Protein AF-K1QK14-F1 (afdb_monomer)

Secondary structure (DSSP, 8-state):
----------SSSTTTT-PEEEEEEEGGG--GGG-SEEEEEEE-SSSPPPHHHHHHHTSEEEEEEEEEEEEEEEEEEEE-TTS-EEEEEEEEEEETT---EEEEPPTT--PPP-EEEHHHHHHH--SEEEESS-EEEEEEEE-TTS-EEEEEEEE-TT-EEEEEEEEEEEEEEEEEEEE-SSS--EEEEEEEEEEEEEEEEE-TT--EEEEETT-EEEEEEEP-TT---TTEEB-HHHHHHHSPSPEEEEEEESPPPSS-----SEEEEEEEEEEEEEEEEESSSSS--EEEEETTSSEEEEEES-SHHHHT-HHHHHHHHHHHHHHHHHHTS-EE-SS-----B-----SS-----HHHHHHHHHHHHHTTS-S----GGGTS-------------SSS-EEEEEEEE-PPPP---

pLDDT: mean 78.86, std 21.53, range [27.84, 97.56]

Radius of gyration: 29.45 Å; Cα contacts (8 Å, |Δi|>4): 808; chains: 1; bounding box: 65×57×100 Å

InterPro domains:
  IPR025946 CABIT domain [PF12736] (53-298)
  IPR052281 GRB2-associated and regulator of MAPK [PTHR14454] (16-297)

Organism: Magallana gigas (NCBI:txid29159)

Foldseek 3Di:
DDDDDDDPPPDPPLCPPFAWDPDWDFLLPCDQVNPFAKWAKDFPPPDDFQPLCVVQNHAIWGFHGKDKFKWFWWFAWDDDLFDWIWGFKFIKIATLLAPFKKAFQDPNSDDQDWDFFVLVCQVVVFQKKAFLAKDWFWFWDQDPVRDTDIDIDIDHHGWMKGWDAKKKWKKWFFDFDQDDDDDDTDTDTDIDIDIWMWTWIATPVRTITTHTRPDTGTMAHDDDPPDDDSRYMYRSNCCQPPHDPQTKIATSDHDDEPDQIDHPRIMGGHDMDIFMWTWIWGQRDPAIDIDIDTSPGSMIIIHTPDCVSSPPRPSSVVRVVCCVPPVVVVVNHIYGDSHGDRDMDDDDDDDDDDPDPPPVVVVVVVSVVVSPDPDPDDPCPVPPDPPPPPPPPDPPVPDGDMDTDDMGTDDDDDPDD

Solvent-accessible surface area (backbone atoms only — not comparable to full-atom values): 24318 Å² total; per-residue (Å²): 136,86,80,81,79,80,75,82,86,75,74,69,77,85,55,76,76,73,53,63,42,90,71,61,42,45,51,66,72,61,50,71,91,64,45,61,40,61,32,32,42,40,73,67,78,82,52,86,68,39,71,72,50,48,79,58,29,83,40,54,29,40,38,50,48,73,45,77,45,52,29,33,40,26,29,22,39,50,69,44,97,71,56,51,47,35,41,36,37,52,40,32,36,39,29,37,71,28,76,38,34,28,31,64,48,48,96,83,69,52,80,63,58,60,36,52,32,43,46,57,42,64,73,70,58,51,62,31,35,33,27,72,38,64,48,72,29,38,26,80,40,76,42,96,87,70,49,76,43,80,40,84,37,82,43,57,49,76,40,57,33,41,46,77,51,46,33,38,36,33,33,37,35,49,40,79,43,78,57,64,92,64,100,65,68,48,84,42,79,46,75,47,78,48,78,46,52,25,40,36,27,28,42,88,85,68,46,60,34,37,34,47,32,86,44,70,50,42,33,28,34,53,64,50,88,97,58,92,57,86,32,36,33,36,42,44,46,50,50,69,72,77,47,76,68,65,42,47,32,30,62,74,41,61,76,73,57,86,63,93,70,66,71,70,50,28,32,40,37,53,46,80,47,76,52,46,28,35,36,30,20,32,34,81,46,100,64,60,46,83,46,74,42,56,30,85,48,69,36,32,37,33,31,55,73,62,67,68,86,45,69,81,36,65,43,37,57,47,23,52,53,47,45,76,75,36,47,68,67,60,60,28,42,46,40,71,47,47,57,88,52,63,67,69,51,85,54,88,70,82,89,84,76,74,96,68,78,71,61,60,56,57,53,49,57,51,55,63,55,62,77,72,52,97,67,80,85,71,88,55,90,82,68,87,75,78,74,75,73,67,85,64,77,69,91,58,84,83,80,54,70,72,45,81,78,47,78,44,77,62,78,75,77,87,74,90,126

Sequence (417 aa):
MAENSENPNYGSDELSEISWKPEAQTLSDIGDDSLPCVCKLSSDGSRALPVGLSIYCQQPLYLYKRRQRKQVLGRTIYHDANGPYYEVGQTLILPDNFEGWFEIVPSEFGKAPVFRTIEEVSKILPRKIFTRTPMTGIRIIEGEDGQQTFKDRKIPAGSILVVHSTLSAKWTTCAEREKGVGVRKKKMEEVTTIEIPYLKCTDIEQTEVLLPFSTKGRFSSVYEKDINNDRSIYRMKDLITDFDMPTIVRLVYGKAPVVPCIFTGVIALRETVSEDFIVASTIMNKRNVLIEFPVSLPVIAHFPNSEEPFSDLTTFQDAKKLCDKYALSFSSLIKLSPEMDTHHMKVHYNPQKSKTKESGLKTLDLITNISLTDDEPADRFIESDSDSIQSTDQAKPTRGIFKLLELTEIKRKSTDC

Mean predicted aligned error: 12.83 Å

Structure (mmCIF, N/CA/C/O backbone):
data_AF-K1QK14-F1
#
_entry.id   AF-K1QK14-F1
#
loop_
_atom_site.group_PDB
_atom_site.id
_atom_site.type_symbol
_atom_site.label_atom_id
_atom_site.label_alt_id
_atom_site.label_comp_id
_atom_site.label_asym_id
_atom_site.label_entity_id
_atom_site.label_seq_id
_atom_site.pdbx_PDB_ins_code
_atom_site.Cartn_x
_atom_site.Cartn_y
_atom_site.Cartn_z
_atom_site.occupancy
_atom_site.B_iso_or_equiv
_atom_site.auth_seq_id
_atom_site.auth_comp_id
_atom_site.auth_asym_id
_atom_site.auth_atom_id
_atom_site.pdbx_PDB_model_num
ATOM 1 N N . MET A 1 1 ? 23.427 41.168 -27.986 1.00 35.78 1 MET A N 1
ATOM 2 C CA . MET A 1 1 ? 24.605 40.341 -27.664 1.00 35.78 1 MET A CA 1
ATOM 3 C C . MET A 1 1 ? 24.069 39.100 -26.990 1.00 35.78 1 MET A C 1
ATOM 5 O O . MET A 1 1 ? 23.497 39.218 -25.918 1.00 35.78 1 MET A O 1
ATOM 9 N N . ALA A 1 2 ? 24.084 37.982 -27.710 1.00 30.98 2 ALA A N 1
ATOM 10 C CA . ALA A 1 2 ? 23.640 36.694 -27.204 1.00 30.98 2 ALA A CA 1
ATOM 11 C C . ALA A 1 2 ? 24.791 36.098 -26.387 1.00 30.98 2 ALA A C 1
ATOM 13 O O . ALA A 1 2 ? 25.873 35.889 -26.933 1.00 30.98 2 ALA A O 1
ATOM 14 N N . GLU A 1 3 ? 24.578 35.895 -25.091 1.00 28.00 3 GLU A N 1
ATOM 15 C CA . GLU A 1 3 ? 25.476 35.091 -24.270 1.00 28.00 3 GLU A CA 1
ATOM 16 C C . GLU A 1 3 ? 25.163 33.620 -24.535 1.00 28.00 3 GLU A C 1
ATOM 18 O O . GLU A 1 3 ? 24.050 33.144 -24.312 1.00 28.00 3 GLU A O 1
ATOM 23 N N . ASN A 1 4 ? 26.159 32.930 -25.087 1.00 31.02 4 ASN A N 1
ATOM 24 C CA . ASN A 1 4 ? 26.176 31.490 -25.271 1.00 31.02 4 ASN A CA 1
ATOM 25 C C . ASN A 1 4 ? 26.062 30.810 -23.903 1.00 31.02 4 ASN A C 1
ATOM 27 O O . ASN A 1 4 ? 27.004 30.836 -23.115 1.00 31.02 4 ASN A O 1
ATOM 31 N N . SER A 1 5 ? 24.925 30.168 -23.641 1.00 30.34 5 SER A N 1
ATOM 32 C CA . SER A 1 5 ? 24.812 29.177 -22.578 1.00 30.34 5 SER A CA 1
ATOM 33 C C . SER A 1 5 ? 25.561 27.919 -23.018 1.00 30.34 5 SER A C 1
ATOM 35 O O . SER A 1 5 ? 25.091 27.176 -23.884 1.00 30.34 5 SER A O 1
ATOM 37 N N . GLU A 1 6 ? 26.746 27.705 -22.458 1.00 29.48 6 GLU A N 1
ATOM 38 C CA . GLU A 1 6 ? 27.500 26.467 -22.611 1.00 29.48 6 GLU A CA 1
ATOM 39 C C . GLU A 1 6 ? 26.675 25.293 -22.065 1.00 29.48 6 GLU A C 1
ATOM 41 O O . GLU A 1 6 ? 26.362 25.218 -20.877 1.00 29.48 6 GLU A O 1
ATOM 46 N N . ASN A 1 7 ? 26.310 24.364 -22.951 1.00 29.86 7 ASN A N 1
ATOM 47 C CA . ASN A 1 7 ? 25.832 23.047 -22.551 1.00 29.86 7 ASN A CA 1
ATOM 48 C C . ASN A 1 7 ? 26.974 22.331 -21.817 1.00 29.86 7 ASN A C 1
ATOM 50 O O . ASN A 1 7 ? 28.056 22.194 -22.395 1.00 29.86 7 ASN A O 1
ATOM 54 N N . PRO A 1 8 ? 26.773 21.830 -20.588 1.00 33.62 8 PRO A N 1
ATOM 55 C CA . PRO A 1 8 ? 27.804 21.049 -19.939 1.00 33.62 8 PRO A CA 1
ATOM 56 C C . PRO A 1 8 ? 27.897 19.695 -20.650 1.00 33.62 8 PRO A C 1
ATOM 58 O O . PRO A 1 8 ? 26.984 18.870 -20.593 1.00 33.62 8 PRO A O 1
ATOM 61 N N . ASN A 1 9 ? 29.011 19.500 -21.353 1.00 36.12 9 ASN A N 1
ATOM 62 C CA . ASN A 1 9 ? 29.410 18.253 -21.991 1.00 36.12 9 ASN A CA 1
ATOM 63 C C . ASN A 1 9 ? 29.679 17.209 -20.890 1.00 36.12 9 ASN A C 1
ATOM 65 O O . ASN A 1 9 ? 30.782 17.116 -20.357 1.00 36.12 9 ASN A O 1
ATOM 69 N N . TYR A 1 10 ? 28.638 16.490 -20.464 1.00 39.03 10 TYR A N 1
ATOM 70 C CA . TYR A 1 10 ? 28.738 15.429 -19.464 1.00 39.03 10 TYR A CA 1
ATOM 71 C C . TYR A 1 10 ? 28.905 14.067 -20.155 1.00 39.03 10 TYR A C 1
ATOM 73 O O . TYR A 1 10 ? 27.968 13.566 -20.769 1.00 39.03 10 TYR A O 1
ATOM 81 N N . GLY A 1 11 ? 30.083 13.453 -19.999 1.00 40.19 11 GLY A N 1
ATOM 82 C CA . GLY A 1 11 ? 30.275 11.996 -20.082 1.00 40.19 11 GLY A CA 1
ATOM 83 C C . GLY A 1 11 ? 30.194 11.335 -21.463 1.00 40.19 11 GLY A C 1
ATOM 84 O O . GLY A 1 11 ? 29.949 10.134 -21.531 1.00 40.19 11 GLY A O 1
ATOM 85 N N . SER A 1 12 ? 30.373 12.075 -22.556 1.00 41.69 12 SER A N 1
ATOM 86 C CA . SER A 1 12 ? 30.342 11.517 -23.917 1.00 41.69 12 SER A CA 1
ATOM 87 C C . SER A 1 12 ? 31.637 10.798 -24.328 1.00 41.69 12 SER A C 1
ATOM 89 O O . SER A 1 12 ? 31.566 9.876 -25.138 1.00 41.69 12 SER A O 1
ATOM 91 N N . ASP A 1 13 ? 32.790 11.151 -23.747 1.00 39.56 13 ASP A N 1
ATOM 92 C CA . ASP A 1 13 ? 34.088 10.605 -24.180 1.00 39.56 13 ASP A CA 1
ATOM 93 C C . ASP A 1 13 ? 34.451 9.244 -23.548 1.00 39.56 13 ASP A C 1
ATOM 95 O O . ASP A 1 13 ? 35.013 8.401 -24.245 1.00 39.56 13 ASP A O 1
ATOM 99 N N . GLU A 1 14 ? 34.066 8.950 -22.296 1.00 48.12 14 GLU A N 1
ATOM 100 C CA . GLU A 1 14 ? 34.388 7.662 -21.629 1.00 48.12 14 GLU A CA 1
ATOM 101 C C . GLU A 1 14 ? 33.560 6.462 -22.138 1.00 48.12 14 GLU A C 1
ATOM 103 O O . GLU A 1 14 ? 33.901 5.313 -21.877 1.00 48.12 14 GLU A O 1
ATOM 108 N N . LEU A 1 15 ? 32.473 6.697 -22.881 1.00 52.16 15 LEU A N 1
ATOM 109 C CA . LEU A 1 15 ? 31.561 5.642 -23.359 1.00 52.16 15 LEU A CA 1
ATOM 110 C C . LEU A 1 15 ? 31.729 5.292 -24.840 1.00 52.16 15 LEU A C 1
ATOM 112 O O . LEU A 1 15 ? 31.032 4.407 -25.344 1.00 52.16 15 LEU A O 1
ATOM 116 N N . SER A 1 16 ? 32.644 5.961 -25.541 1.00 52.84 16 SER A N 1
ATOM 117 C CA . SER A 1 16 ? 32.950 5.672 -26.946 1.00 52.84 16 SER A CA 1
ATOM 118 C C . SER A 1 16 ? 33.527 4.258 -27.163 1.00 52.84 16 SER A C 1
ATOM 120 O O . SER A 1 16 ? 33.561 3.778 -28.295 1.00 52.84 16 SER A O 1
ATOM 122 N N . GLU A 1 17 ? 33.877 3.549 -26.082 1.00 64.31 17 GLU A N 1
ATOM 123 C CA . GLU A 1 17 ? 34.437 2.192 -26.096 1.00 64.31 17 GLU A CA 1
ATOM 124 C C . GLU A 1 17 ? 33.424 1.061 -25.826 1.00 64.31 17 GLU A C 1
ATOM 126 O O . GLU A 1 17 ? 33.773 -0.114 -25.964 1.00 64.31 17 GLU A O 1
ATOM 131 N N . ILE A 1 18 ? 32.159 1.351 -25.479 1.00 80.44 18 ILE A N 1
ATOM 132 C CA . ILE A 1 18 ? 31.191 0.270 -25.222 1.00 80.44 18 ILE A CA 1
ATOM 133 C C . ILE A 1 18 ? 30.702 -0.326 -26.540 1.00 80.44 18 ILE A C 1
ATOM 135 O O . ILE A 1 18 ? 29.878 0.248 -27.256 1.00 80.44 18 ILE A O 1
ATOM 139 N N . SER A 1 19 ? 31.194 -1.526 -26.832 1.00 86.94 19 SER A N 1
ATOM 140 C CA . SER A 1 19 ? 30.785 -2.313 -27.987 1.00 86.94 19 SER A CA 1
ATOM 141 C C . SER A 1 19 ? 29.465 -3.040 -27.707 1.00 86.94 19 SER A C 1
ATOM 143 O O . SER A 1 19 ? 29.367 -3.822 -26.760 1.00 86.94 19 SER A O 1
ATOM 145 N N . TRP A 1 20 ? 28.450 -2.787 -28.535 1.00 89.12 20 TRP A N 1
ATOM 146 C CA . TRP A 1 20 ? 27.122 -3.400 -28.438 1.00 89.12 20 TRP A CA 1
ATOM 147 C C . TRP A 1 20 ? 27.003 -4.586 -29.397 1.00 89.12 20 TRP A C 1
ATOM 149 O O . TRP A 1 20 ? 27.525 -4.547 -30.515 1.00 89.12 20 TRP A O 1
ATOM 159 N N . LYS A 1 21 ? 26.307 -5.638 -28.967 1.00 89.88 21 LYS A N 1
ATOM 160 C CA . LYS A 1 21 ? 25.973 -6.783 -29.815 1.00 89.88 21 LYS A CA 1
ATOM 161 C C . LYS A 1 21 ? 25.059 -6.330 -30.960 1.00 89.88 21 LYS A C 1
ATOM 163 O O . LYS A 1 21 ? 24.175 -5.506 -30.733 1.00 89.88 21 LYS A O 1
ATOM 168 N N . PRO A 1 22 ? 25.227 -6.883 -32.175 1.00 82.94 22 PRO A N 1
ATOM 169 C CA . PRO A 1 22 ? 24.310 -6.622 -33.284 1.00 82.94 22 PRO A CA 1
ATOM 170 C C . PRO A 1 22 ? 22.951 -7.306 -33.077 1.00 82.94 22 PRO A C 1
ATOM 172 O O . PRO A 1 22 ? 21.947 -6.872 -33.637 1.00 82.94 22 PRO A O 1
ATOM 175 N N . GLU A 1 23 ? 22.924 -8.383 -32.289 1.00 86.31 23 GLU A N 1
ATOM 176 C CA . GLU A 1 23 ? 21.707 -9.091 -31.912 1.00 86.31 23 GLU A CA 1
ATOM 177 C C . GLU A 1 23 ? 20.955 -8.290 -30.854 1.00 86.31 23 GLU A C 1
ATOM 179 O O . GLU A 1 23 ? 21.437 -8.077 -29.739 1.00 86.31 23 GLU A O 1
ATOM 184 N N . ALA A 1 24 ? 19.762 -7.854 -31.231 1.00 87.94 24 ALA A N 1
ATOM 185 C CA . ALA A 1 24 ? 18.887 -7.059 -30.399 1.00 87.94 24 ALA A CA 1
ATOM 186 C C . ALA A 1 24 ? 17.564 -7.813 -30.219 1.00 87.94 24 ALA A C 1
ATOM 188 O O . ALA A 1 24 ? 17.120 -8.524 -31.123 1.00 87.94 24 ALA A O 1
ATOM 189 N N . GLN A 1 25 ? 16.961 -7.705 -29.040 1.00 92.50 25 GLN A N 1
ATOM 190 C CA . GLN A 1 25 ? 15.786 -8.498 -28.664 1.00 92.50 25 GLN A CA 1
ATOM 191 C C . GLN A 1 25 ? 14.687 -7.597 -28.115 1.00 92.50 25 GLN A C 1
ATOM 193 O O . GLN A 1 25 ? 14.965 -6.515 -27.593 1.00 92.50 25 GLN A O 1
ATOM 198 N N . THR A 1 26 ? 13.431 -8.023 -28.224 1.00 93.31 26 THR A N 1
ATOM 199 C CA . THR A 1 26 ? 12.330 -7.309 -27.567 1.00 93.31 26 THR A CA 1
ATOM 200 C C . THR A 1 26 ? 12.364 -7.568 -26.061 1.00 93.31 26 THR A C 1
ATOM 202 O O . THR A 1 26 ? 12.912 -8.574 -25.611 1.00 93.31 26 THR A O 1
ATOM 205 N N . LEU A 1 27 ? 11.750 -6.697 -25.252 1.00 93.38 27 LEU A N 1
ATOM 206 C CA . LEU A 1 27 ? 11.661 -6.944 -23.804 1.00 93.38 27 LEU A CA 1
ATOM 207 C C . LEU A 1 27 ? 10.870 -8.213 -23.466 1.00 93.38 27 LEU A C 1
ATOM 209 O O . LEU A 1 27 ? 11.157 -8.850 -22.454 1.00 93.38 27 LEU A O 1
ATOM 213 N N . SER A 1 28 ? 9.894 -8.592 -24.295 1.00 92.94 28 SER A N 1
ATOM 214 C CA . SER A 1 28 ? 9.129 -9.826 -24.107 1.00 92.94 28 SER A CA 1
ATOM 215 C C . SER A 1 28 ? 9.979 -11.088 -24.236 1.00 92.94 28 SER A C 1
ATOM 217 O O . SER A 1 28 ? 9.688 -12.058 -23.530 1.00 92.94 28 SER A O 1
ATOM 219 N N . ASP A 1 29 ? 11.026 -11.052 -25.068 1.00 94.25 29 ASP A N 1
ATOM 220 C CA . ASP A 1 29 ? 11.921 -12.187 -25.333 1.00 94.25 29 ASP A CA 1
ATOM 221 C C . ASP A 1 29 ? 12.978 -12.382 -24.233 1.00 94.25 29 ASP A C 1
ATOM 223 O O . ASP A 1 29 ? 13.602 -13.440 -24.153 1.00 94.25 29 ASP A O 1
ATOM 227 N N . ILE A 1 30 ? 13.166 -11.389 -23.355 1.00 93.88 30 ILE A N 1
ATOM 228 C CA . ILE A 1 30 ? 14.092 -11.487 -22.225 1.00 93.88 30 ILE A CA 1
ATOM 229 C C . ILE A 1 30 ? 13.482 -12.417 -21.168 1.00 93.88 30 ILE A C 1
ATOM 231 O O . ILE A 1 30 ? 12.512 -12.076 -20.476 1.00 93.88 30 ILE A O 1
ATOM 235 N N . GLY A 1 31 ? 14.060 -13.613 -21.061 1.00 91.31 31 GLY A N 1
ATOM 236 C CA . GLY A 1 31 ? 13.715 -14.602 -20.044 1.00 91.31 31 GLY A CA 1
ATOM 237 C C . GLY A 1 31 ? 14.289 -14.264 -18.667 1.00 91.31 31 GLY A C 1
ATOM 238 O O . GLY A 1 31 ? 15.269 -13.528 -18.549 1.00 91.31 31 GLY A O 1
ATOM 239 N N . ASP A 1 32 ? 13.711 -14.854 -17.619 1.00 91.38 32 ASP A N 1
ATOM 240 C CA . ASP A 1 32 ? 14.155 -14.652 -16.231 1.00 91.38 32 ASP A CA 1
ATOM 241 C C . ASP A 1 32 ? 15.615 -15.074 -16.00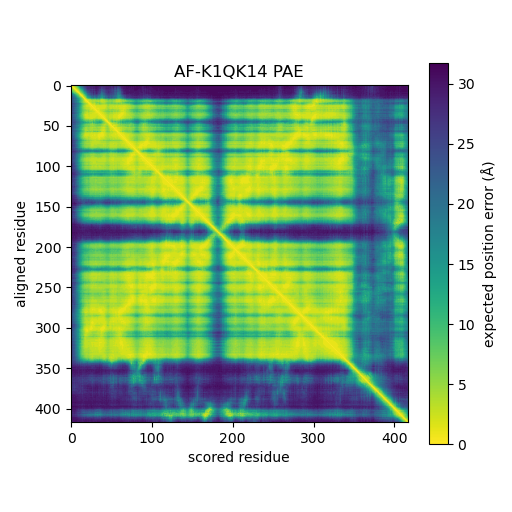9 1.00 91.38 32 ASP A C 1
ATOM 243 O O . ASP A 1 32 ? 16.332 -14.409 -15.268 1.00 91.38 32 ASP A O 1
ATOM 247 N N . ASP A 1 33 ? 16.078 -16.117 -16.706 1.00 92.56 33 ASP A N 1
ATOM 248 C CA . ASP A 1 33 ? 17.460 -16.619 -16.627 1.00 92.56 33 ASP A CA 1
ATOM 249 C C . ASP A 1 33 ? 18.488 -15.665 -17.260 1.00 92.56 33 ASP A C 1
ATOM 251 O O . ASP A 1 33 ? 19.691 -15.809 -17.049 1.00 92.56 33 ASP A O 1
ATOM 255 N N . SER A 1 34 ? 18.023 -14.695 -18.056 1.00 92.38 34 SER A N 1
ATOM 256 C CA . SER A 1 34 ? 18.863 -13.652 -18.660 1.00 92.38 34 SER A CA 1
ATOM 257 C C . SER A 1 34 ? 18.976 -12.406 -17.778 1.00 92.38 34 SER A C 1
ATOM 259 O O . SER A 1 34 ? 19.684 -11.471 -18.139 1.00 92.38 34 SER A O 1
ATOM 261 N N . LEU A 1 35 ? 18.281 -12.378 -16.636 1.00 95.25 35 LEU A N 1
ATOM 262 C CA . LEU A 1 35 ? 18.310 -11.290 -15.667 1.00 95.25 35 LEU A CA 1
ATOM 263 C C . LEU A 1 35 ? 19.111 -11.700 -14.412 1.00 95.25 35 LEU A C 1
ATOM 265 O O . LEU A 1 35 ? 19.019 -12.844 -13.966 1.00 95.25 35 LEU A O 1
ATOM 269 N N . PRO A 1 36 ? 19.842 -10.772 -13.772 1.00 96.12 36 PRO A N 1
ATOM 270 C CA . PRO A 1 36 ? 19.997 -9.373 -14.153 1.00 96.12 36 PRO A CA 1
ATOM 271 C C . PRO A 1 36 ? 21.046 -9.165 -15.261 1.00 96.12 36 PRO A C 1
ATOM 273 O O . PRO A 1 36 ? 22.015 -9.914 -15.344 1.00 96.12 36 PRO A O 1
ATOM 276 N N . CYS A 1 37 ? 20.888 -8.117 -16.072 1.00 95.25 37 CYS A N 1
ATOM 277 C CA . CYS A 1 37 ? 21.804 -7.799 -17.176 1.00 95.25 37 CYS A CA 1
ATOM 278 C C . CYS A 1 37 ? 21.821 -6.303 -17.518 1.00 95.25 37 CYS A C 1
ATOM 280 O O . CYS A 1 37 ? 20.873 -5.570 -17.219 1.00 95.25 37 CYS A O 1
ATOM 282 N N . VAL A 1 38 ? 22.861 -5.844 -18.215 1.00 95.62 38 VAL A N 1
ATOM 283 C CA . VAL A 1 38 ? 22.914 -4.482 -18.773 1.00 95.62 38 VAL A CA 1
ATOM 284 C C . VAL A 1 38 ? 22.369 -4.435 -20.200 1.00 95.62 38 VAL A C 1
ATOM 286 O O . VAL A 1 38 ? 22.722 -5.260 -21.037 1.00 95.62 38 VAL A O 1
ATOM 289 N N . CYS A 1 39 ? 21.552 -3.429 -20.514 1.00 94.75 39 CYS A N 1
ATOM 290 C CA . CYS A 1 39 ? 21.134 -3.155 -21.890 1.00 94.75 39 CYS A CA 1
ATOM 291 C C . CYS A 1 39 ? 20.977 -1.655 -22.160 1.00 94.75 39 CYS A C 1
ATOM 293 O O . CYS A 1 39 ? 20.821 -0.857 -21.237 1.00 94.75 39 CYS A O 1
ATOM 295 N N . LYS A 1 40 ? 20.936 -1.277 -23.435 1.00 93.19 40 LYS A N 1
ATOM 296 C CA . LYS A 1 40 ? 20.443 0.021 -23.902 1.00 93.19 40 LYS A CA 1
ATOM 297 C C . LYS A 1 40 ? 19.157 -0.197 -24.686 1.00 93.19 40 LYS A C 1
ATOM 299 O O . LYS A 1 40 ? 19.100 -1.080 -25.537 1.00 93.19 40 LYS A O 1
ATOM 304 N N . LEU A 1 41 ? 18.137 0.610 -24.418 1.00 92.12 41 LEU A N 1
ATOM 305 C CA . LEU A 1 41 ? 16.857 0.501 -25.114 1.00 92.12 41 LEU A CA 1
ATOM 306 C C . LEU A 1 41 ? 16.802 1.463 -26.299 1.00 92.12 41 LEU A C 1
ATOM 308 O O . LEU A 1 41 ? 17.331 2.568 -26.270 1.00 92.12 41 LEU A O 1
ATOM 312 N N . SER A 1 42 ? 16.124 1.062 -27.359 1.00 88.75 42 SER A N 1
ATOM 313 C CA . SER A 1 42 ? 15.836 1.928 -28.502 1.00 88.75 42 SER A CA 1
ATOM 314 C C . SER A 1 42 ? 14.404 1.703 -28.959 1.00 88.75 42 SER A C 1
ATOM 316 O O . SER A 1 42 ? 13.862 0.619 -28.756 1.00 88.75 42 SER A O 1
ATOM 318 N N . SER A 1 43 ? 13.775 2.721 -29.542 1.00 84.31 43 SER A N 1
ATOM 319 C CA . SER A 1 43 ? 12.475 2.528 -30.191 1.00 84.31 43 SER A CA 1
ATOM 320 C C . SER A 1 43 ? 12.648 1.602 -31.395 1.00 84.31 43 SER A C 1
ATOM 322 O O . SER A 1 43 ? 13.608 1.748 -32.151 1.00 84.31 43 SER A O 1
ATOM 324 N N . ASP A 1 44 ? 11.706 0.684 -31.584 1.00 79.62 44 ASP A N 1
ATOM 325 C CA . ASP A 1 44 ? 11.614 -0.157 -32.783 1.00 79.62 44 ASP A CA 1
ATOM 326 C C . ASP A 1 44 ? 11.124 0.614 -34.035 1.00 79.62 44 ASP A C 1
ATOM 328 O O . ASP A 1 44 ? 11.046 0.049 -35.123 1.00 79.62 44 ASP A O 1
ATOM 332 N N . GLY A 1 45 ? 10.776 1.901 -33.889 1.00 74.44 45 GLY A N 1
ATOM 333 C CA . GLY A 1 45 ? 10.226 2.755 -34.943 1.00 74.44 45 GLY A CA 1
ATOM 334 C C . GLY A 1 45 ? 8.732 2.553 -35.231 1.00 74.44 45 GLY A C 1
ATOM 335 O O . GLY A 1 45 ? 8.186 3.277 -36.063 1.00 74.44 45 GLY A O 1
ATOM 336 N N . SER A 1 46 ? 8.052 1.620 -34.553 1.00 73.44 46 SER A N 1
ATOM 337 C CA . SER A 1 46 ? 6.636 1.294 -34.780 1.00 73.44 46 SER A CA 1
ATOM 338 C C . SER A 1 46 ? 5.685 2.258 -34.064 1.00 73.44 46 SER A C 1
ATOM 340 O O . SER A 1 46 ? 4.645 2.638 -34.609 1.00 73.44 46 SER A O 1
ATOM 342 N N . ARG A 1 47 ? 6.052 2.709 -32.858 1.00 74.38 47 ARG A N 1
ATOM 343 C CA .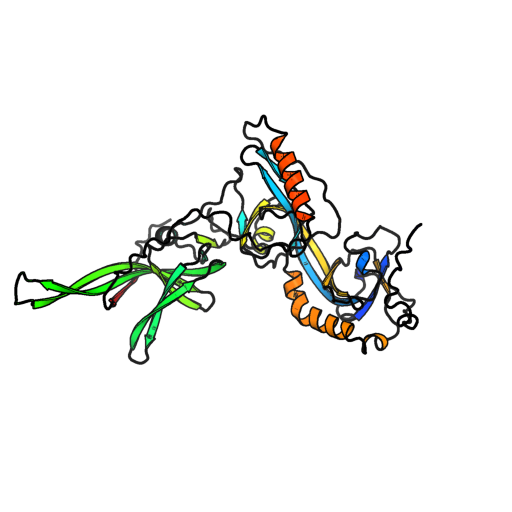 ARG A 1 47 ? 5.284 3.672 -32.057 1.00 74.38 47 ARG A CA 1
ATOM 344 C C . ARG A 1 47 ? 6.216 4.583 -31.264 1.00 74.38 47 ARG A C 1
ATOM 346 O O . ARG A 1 47 ? 7.269 4.167 -30.784 1.00 74.38 47 ARG A O 1
ATOM 353 N N . ALA A 1 48 ? 5.801 5.837 -31.089 1.00 76.94 48 ALA A N 1
ATOM 354 C CA . ALA A 1 48 ? 6.493 6.762 -30.201 1.00 76.94 48 ALA A CA 1
ATOM 355 C C . ALA A 1 48 ? 6.450 6.244 -28.756 1.00 76.94 48 ALA A C 1
ATOM 357 O O . ALA A 1 48 ? 5.390 5.860 -28.254 1.00 76.94 48 ALA A O 1
ATOM 358 N N . LEU A 1 49 ? 7.605 6.251 -28.091 1.00 82.69 49 LEU A N 1
ATOM 359 C CA . LEU A 1 49 ? 7.702 5.840 -26.696 1.00 82.69 49 LEU A CA 1
ATOM 360 C C . LEU A 1 49 ? 6.982 6.839 -25.786 1.00 82.69 49 LEU A C 1
ATOM 362 O O . LEU A 1 49 ? 7.046 8.046 -26.045 1.00 82.69 49 LEU A O 1
ATOM 366 N N . PRO A 1 50 ? 6.346 6.369 -24.698 1.00 84.50 50 PRO A N 1
ATOM 367 C CA . PRO A 1 50 ? 5.787 7.262 -23.698 1.00 84.50 50 PRO A CA 1
ATOM 368 C C . PRO A 1 50 ? 6.861 8.229 -23.193 1.00 84.50 50 PRO A C 1
ATOM 370 O O . PRO A 1 50 ? 7.979 7.814 -22.878 1.00 84.50 50 PRO A O 1
ATOM 373 N N . VAL A 1 51 ? 6.525 9.520 -23.111 1.00 81.62 51 VAL A N 1
ATOM 374 C CA . VAL A 1 51 ? 7.478 10.588 -22.753 1.00 81.62 51 VAL A CA 1
ATOM 375 C C . VAL A 1 51 ? 8.151 10.311 -21.405 1.00 81.62 51 VAL A C 1
ATOM 377 O O . VAL A 1 51 ? 9.344 10.557 -21.254 1.00 81.62 51 VAL A O 1
ATOM 380 N N . GLY A 1 52 ? 7.419 9.724 -20.450 1.00 80.06 52 GLY A N 1
ATOM 381 C CA . GLY A 1 52 ? 7.964 9.354 -19.142 1.00 80.06 52 GLY A CA 1
ATOM 382 C C . GLY A 1 52 ? 9.042 8.262 -19.181 1.00 80.06 52 GLY A C 1
ATOM 383 O O . GLY A 1 52 ? 9.835 8.171 -18.251 1.00 80.06 52 GLY A O 1
ATOM 384 N N . LEU A 1 53 ? 9.105 7.448 -20.242 1.00 86.62 53 LEU A N 1
ATOM 385 C CA . LEU A 1 53 ? 10.099 6.375 -20.399 1.00 86.62 53 LEU A CA 1
ATOM 386 C C . LEU A 1 53 ? 11.184 6.700 -21.431 1.00 86.62 53 LEU A C 1
ATOM 388 O O . LEU A 1 53 ? 12.297 6.177 -21.338 1.00 86.62 53 LEU A O 1
ATOM 392 N N . SER A 1 54 ? 10.894 7.568 -22.403 1.00 85.06 54 SER A N 1
ATOM 393 C CA . SER A 1 54 ? 11.822 7.891 -23.494 1.00 85.06 54 SER A CA 1
ATOM 394 C C . SER A 1 54 ? 13.144 8.485 -22.993 1.00 85.06 54 SER A C 1
ATOM 396 O O . SER A 1 54 ? 14.203 8.143 -23.522 1.00 85.06 54 SER A O 1
ATOM 398 N N . ILE A 1 55 ? 13.102 9.283 -21.919 1.00 84.19 55 ILE A N 1
ATOM 399 C CA . ILE A 1 55 ? 14.282 9.891 -21.278 1.00 84.19 55 ILE A CA 1
ATOM 400 C C . ILE A 1 55 ? 15.284 8.857 -20.743 1.00 84.19 55 ILE A C 1
ATOM 402 O O . ILE A 1 55 ? 16.476 9.138 -20.638 1.00 84.19 55 ILE A O 1
ATOM 406 N N . TYR A 1 56 ? 14.819 7.649 -20.420 1.00 87.88 56 TYR A N 1
ATOM 407 C CA . TYR A 1 56 ? 15.656 6.587 -19.865 1.00 87.88 56 TYR A CA 1
ATOM 408 C C . TYR A 1 56 ? 16.184 5.630 -20.930 1.00 87.88 56 TYR A C 1
ATOM 410 O O . TYR A 1 56 ? 17.188 4.965 -20.703 1.00 87.88 56 TYR A O 1
ATOM 418 N N . CYS A 1 57 ? 15.554 5.579 -22.105 1.00 84.69 57 CYS A N 1
ATOM 419 C CA . CYS A 1 57 ? 15.976 4.678 -23.176 1.00 84.69 57 CYS A CA 1
ATOM 420 C C . CYS A 1 57 ? 17.324 5.098 -23.791 1.00 84.69 57 CYS A C 1
ATOM 422 O O . CYS A 1 57 ? 18.065 4.271 -24.302 1.00 84.69 57 CYS A O 1
ATOM 424 N N . GLN A 1 58 ? 17.702 6.374 -23.701 1.00 79.88 58 GLN A N 1
ATOM 425 C CA . GLN A 1 58 ? 18.925 6.886 -24.334 1.00 79.88 58 GLN A CA 1
ATOM 426 C C . GLN A 1 58 ? 20.230 6.519 -23.603 1.00 79.88 58 GLN A C 1
ATOM 428 O O . GLN A 1 58 ? 21.312 6.832 -24.101 1.00 79.88 58 GLN A O 1
ATOM 433 N N . GLN A 1 59 ? 20.153 5.828 -22.464 1.00 89.25 59 GLN A N 1
ATOM 434 C CA . GLN A 1 59 ? 21.297 5.458 -21.628 1.00 89.25 59 GLN A CA 1
ATOM 435 C C . GLN A 1 59 ? 21.320 3.950 -21.309 1.00 89.25 59 GLN A C 1
ATOM 437 O O . GLN A 1 59 ? 20.287 3.288 -21.424 1.00 89.25 59 GLN A O 1
ATOM 442 N N . PRO A 1 60 ? 22.472 3.397 -20.886 1.00 93.12 60 PRO A N 1
ATOM 443 C CA . PRO A 1 60 ? 22.544 2.052 -20.324 1.00 93.12 60 PRO A CA 1
ATOM 444 C C . PRO A 1 60 ? 21.689 1.902 -19.057 1.00 93.12 60 PRO A C 1
ATOM 446 O O . PRO A 1 60 ? 21.708 2.748 -18.155 1.00 93.12 60 PRO A O 1
ATOM 449 N N . LEU A 1 61 ? 20.971 0.787 -18.984 1.00 96.00 61 LEU A N 1
ATOM 450 C CA . LEU A 1 61 ? 20.104 0.387 -17.885 1.00 96.00 61 LEU A CA 1
ATOM 451 C C . LEU A 1 61 ? 20.555 -0.964 -17.337 1.00 96.00 61 LEU A C 1
ATOM 453 O O . LEU A 1 61 ? 20.914 -1.863 -18.095 1.00 96.00 61 LEU A O 1
ATOM 457 N N . TYR A 1 62 ? 20.475 -1.116 -16.021 1.00 96.62 62 TYR A N 1
ATOM 458 C CA . TYR A 1 62 ? 20.600 -2.401 -15.349 1.00 96.62 62 TYR A CA 1
ATOM 459 C C . TYR A 1 62 ? 19.204 -3.007 -15.212 1.00 96.62 62 TYR A C 1
ATOM 461 O O . TYR A 1 62 ? 18.410 -2.550 -14.386 1.00 96.62 62 TYR A O 1
ATOM 469 N N . LEU A 1 63 ? 18.884 -3.992 -16.049 1.00 97.12 63 LEU A N 1
ATOM 470 C CA . LEU A 1 63 ? 17.654 -4.767 -15.942 1.00 97.12 63 LEU A CA 1
ATOM 471 C C . LEU A 1 63 ? 17.815 -5.768 -14.803 1.00 97.12 63 LEU A C 1
ATOM 473 O O . LEU A 1 63 ? 18.754 -6.557 -14.791 1.00 97.12 63 LEU A O 1
ATOM 477 N N . TYR A 1 64 ? 16.907 -5.729 -13.834 1.00 97.44 64 TYR A N 1
ATOM 478 C CA . TYR A 1 64 ? 17.067 -6.478 -12.596 1.00 97.44 64 TYR A CA 1
ATOM 479 C C . TYR A 1 64 ? 16.218 -7.742 -12.549 1.00 97.44 64 TYR A C 1
ATOM 481 O O . TYR A 1 64 ? 16.741 -8.836 -12.360 1.00 97.44 64 TYR A O 1
ATOM 489 N N . LYS A 1 65 ? 14.894 -7.593 -12.652 1.00 96.31 65 LYS A N 1
ATOM 490 C CA . LYS A 1 65 ? 13.964 -8.709 -12.465 1.00 96.31 65 LYS A CA 1
ATOM 491 C C . LYS A 1 65 ? 12.641 -8.458 -13.170 1.00 96.31 65 LYS A C 1
ATOM 493 O O . LYS A 1 65 ? 12.051 -7.387 -13.005 1.00 96.31 65 LYS A O 1
ATOM 498 N N . ARG A 1 66 ? 12.156 -9.474 -13.883 1.00 95.62 66 ARG A N 1
ATOM 499 C CA . ARG A 1 66 ? 10.817 -9.507 -14.467 1.00 95.62 66 ARG A CA 1
ATOM 500 C C . ARG A 1 66 ? 9.781 -9.863 -13.403 1.00 95.62 66 ARG A C 1
ATOM 502 O O . ARG A 1 66 ? 10.045 -10.636 -12.479 1.00 95.62 66 ARG A O 1
ATOM 509 N N . ARG A 1 67 ? 8.607 -9.245 -13.484 1.00 92.81 67 ARG A N 1
ATOM 510 C CA . ARG A 1 67 ? 7.494 -9.431 -12.555 1.00 92.81 67 ARG A CA 1
ATOM 511 C C . ARG A 1 67 ? 6.178 -9.299 -13.295 1.00 92.81 67 ARG A C 1
ATOM 513 O O . ARG A 1 67 ? 5.939 -8.290 -13.946 1.00 92.81 67 ARG A O 1
ATOM 520 N N . GLN A 1 68 ? 5.307 -10.276 -13.109 1.00 92.94 68 GLN A N 1
ATOM 521 C CA . GLN A 1 68 ? 3.902 -10.152 -13.459 1.00 92.94 68 GLN A CA 1
ATOM 522 C C . GLN A 1 68 ? 3.138 -9.569 -12.274 1.00 92.94 68 GLN A C 1
ATOM 524 O O . GLN A 1 68 ? 3.342 -9.999 -11.133 1.00 92.94 68 GLN A O 1
ATOM 529 N N . ARG A 1 69 ? 2.255 -8.601 -12.522 1.00 91.44 69 ARG A N 1
ATOM 530 C CA . ARG A 1 69 ? 1.442 -8.011 -11.456 1.00 91.44 69 ARG A CA 1
ATOM 531 C C . ARG A 1 69 ? 0.054 -7.618 -11.942 1.00 91.44 69 ARG A C 1
ATOM 533 O O . ARG A 1 69 ? -0.106 -7.098 -13.044 1.00 91.44 69 ARG A O 1
ATOM 540 N N . LYS A 1 70 ? -0.936 -7.793 -11.062 1.00 95.06 70 LYS A N 1
ATOM 541 C CA . LYS A 1 70 ? -2.251 -7.164 -11.195 1.00 95.06 70 LYS A CA 1
ATOM 542 C C . LYS A 1 70 ? -2.230 -5.753 -10.618 1.00 95.06 70 LYS A C 1
ATOM 544 O O . LYS A 1 70 ? -1.724 -5.508 -9.526 1.00 95.06 70 LYS A O 1
ATOM 549 N N . GLN A 1 71 ? -2.799 -4.815 -11.345 1.00 95.88 71 GLN A N 1
ATOM 550 C CA . GLN A 1 71 ? -2.861 -3.418 -10.954 1.00 95.88 71 GLN A CA 1
ATOM 551 C C . GLN A 1 71 ? -4.165 -2.801 -11.426 1.00 95.88 71 GLN A C 1
ATOM 553 O O . GLN A 1 71 ? -4.835 -3.329 -12.310 1.00 95.88 71 GLN A O 1
ATOM 558 N N . VAL A 1 72 ? -4.520 -1.677 -10.830 1.00 96.94 72 VAL A N 1
ATOM 559 C CA . VAL A 1 72 ? -5.699 -0.909 -11.198 1.00 96.94 72 VAL A CA 1
ATOM 560 C C . VAL A 1 72 ? -5.258 0.405 -11.796 1.00 96.94 72 VAL A C 1
ATOM 562 O O . VAL A 1 72 ? -4.416 1.102 -11.225 1.00 96.94 72 VAL A O 1
ATOM 565 N N . LEU A 1 73 ? -5.847 0.740 -12.935 1.00 96.50 73 LEU A N 1
ATOM 566 C CA . LEU A 1 73 ? -5.739 2.066 -13.512 1.00 96.50 73 LEU A CA 1
ATOM 567 C C . LEU A 1 73 ? -6.852 2.929 -12.932 1.00 96.50 73 LEU A C 1
ATOM 569 O O . LEU A 1 73 ? -8.016 2.522 -12.866 1.00 96.50 73 LEU A O 1
ATOM 573 N N . GLY A 1 74 ? -6.488 4.117 -12.469 1.00 95.62 74 GLY A N 1
ATOM 574 C CA . GLY A 1 74 ? -7.430 5.020 -11.833 1.00 95.62 74 GLY A CA 1
ATOM 575 C C . GLY A 1 74 ? -7.103 6.483 -12.053 1.00 95.62 74 GLY A C 1
ATOM 576 O O . GLY A 1 74 ? -6.061 6.845 -12.589 1.00 95.62 74 GLY A O 1
ATOM 577 N N . ARG A 1 75 ? -8.021 7.348 -11.638 1.00 94.50 75 ARG A N 1
ATOM 578 C CA . ARG A 1 75 ? -7.906 8.799 -11.796 1.00 94.50 75 ARG A CA 1
ATOM 579 C C . ARG A 1 75 ? -8.224 9.501 -10.497 1.00 94.50 75 ARG A C 1
ATOM 581 O O . ARG A 1 75 ? -9.189 9.143 -9.826 1.00 94.50 75 ARG A O 1
ATOM 588 N N . THR A 1 76 ? -7.449 10.527 -10.169 1.00 94.62 76 THR A N 1
ATOM 589 C CA . THR A 1 76 ? -7.756 11.392 -9.031 1.00 94.62 76 THR A CA 1
ATOM 590 C C . THR A 1 76 ? -9.101 12.080 -9.256 1.00 94.62 76 THR A C 1
ATOM 592 O O . THR A 1 76 ? -9.373 12.581 -10.346 1.00 94.62 76 THR A O 1
ATOM 595 N N . ILE A 1 77 ? -9.932 12.149 -8.219 1.00 92.62 77 ILE A N 1
ATOM 596 C CA . ILE A 1 77 ? -11.193 12.885 -8.241 1.00 92.62 77 ILE A CA 1
ATOM 597 C C . ILE A 1 77 ? -11.064 14.191 -7.463 1.00 92.62 77 ILE A C 1
ATOM 599 O O . ILE A 1 77 ? -10.707 14.203 -6.287 1.00 92.62 77 ILE A O 1
ATOM 603 N N . TYR A 1 78 ? -11.455 15.290 -8.095 1.00 89.81 78 TYR A N 1
ATOM 604 C CA . TYR A 1 78 ? -11.775 16.540 -7.423 1.00 89.81 78 TYR A CA 1
ATOM 605 C C . TYR A 1 78 ? -13.295 16.678 -7.299 1.00 89.81 78 TYR A C 1
ATOM 607 O O . TYR A 1 78 ? -13.997 16.608 -8.303 1.00 89.81 78 TYR A O 1
ATOM 615 N N . HIS A 1 79 ? -13.810 16.877 -6.087 1.00 86.62 79 HIS A N 1
ATOM 616 C CA . HIS A 1 79 ? -15.239 17.070 -5.834 1.00 86.62 79 HIS A CA 1
ATOM 617 C C . HIS A 1 79 ? -15.488 18.491 -5.328 1.00 86.62 79 HIS A C 1
ATOM 619 O O . HIS A 1 79 ? -14.955 18.884 -4.289 1.00 86.62 79 HIS A O 1
ATOM 625 N N . ASP A 1 80 ? -16.297 19.253 -6.062 1.00 81.69 80 ASP A N 1
ATOM 626 C CA . ASP A 1 80 ? -16.779 20.559 -5.616 1.00 81.69 80 ASP A CA 1
ATOM 627 C C . ASP A 1 80 ? -17.914 20.354 -4.599 1.00 81.69 80 ASP A C 1
ATOM 629 O O . ASP A 1 80 ? -18.845 19.599 -4.860 1.00 81.69 80 ASP A O 1
ATOM 633 N N . ALA A 1 81 ? -17.859 21.018 -3.442 1.00 76.12 81 ALA A N 1
ATOM 634 C CA . ALA A 1 81 ? -18.742 20.758 -2.300 1.00 76.12 81 ALA A CA 1
ATOM 635 C C . ALA A 1 81 ? -20.247 20.845 -2.625 1.00 76.12 81 ALA A C 1
ATOM 637 O O . ALA A 1 81 ? -21.052 20.188 -1.973 1.00 76.12 81 ALA A O 1
ATOM 638 N N . ASN A 1 82 ? -20.621 21.649 -3.625 1.00 75.75 82 ASN A N 1
ATOM 639 C CA . ASN A 1 82 ? -22.001 21.793 -4.105 1.00 75.75 82 ASN A CA 1
ATOM 640 C C . ASN A 1 82 ? -22.134 21.488 -5.609 1.00 75.75 82 ASN A C 1
ATOM 642 O O . ASN A 1 82 ? -23.110 21.893 -6.247 1.00 75.75 82 ASN A O 1
ATOM 646 N N . GLY A 1 83 ? -21.118 20.864 -6.199 1.00 75.12 83 GLY A N 1
ATOM 647 C CA . GLY A 1 83 ? -20.978 20.691 -7.636 1.00 75.12 83 GLY A CA 1
ATOM 648 C C . GLY A 1 83 ? -20.775 19.231 -8.037 1.00 75.12 83 GLY A C 1
ATOM 649 O O . GLY A 1 83 ? -20.868 18.327 -7.212 1.00 75.12 83 GLY A O 1
ATOM 650 N N . PRO A 1 84 ? -20.538 18.973 -9.331 1.00 80.62 84 PRO A N 1
ATOM 651 C CA . PRO A 1 84 ? -20.140 17.648 -9.784 1.00 80.62 84 PRO A CA 1
ATOM 652 C C . PRO A 1 84 ? -18.704 17.336 -9.339 1.00 80.62 84 PRO A C 1
ATOM 654 O O . PRO A 1 84 ? -17.929 18.232 -8.990 1.00 80.62 84 PRO A O 1
ATOM 657 N N . TYR A 1 85 ? -18.327 16.064 -9.429 1.00 86.00 85 TYR A N 1
ATOM 658 C CA . TYR A 1 85 ? -16.929 15.668 -9.353 1.00 86.00 85 TYR A CA 1
ATOM 659 C C . TYR A 1 85 ? -16.270 15.658 -10.739 1.00 86.00 85 TYR A C 1
ATOM 661 O O . TYR A 1 85 ? -16.935 15.586 -11.774 1.00 86.00 85 TYR A O 1
ATOM 669 N N . TYR A 1 86 ? -14.945 15.740 -10.751 1.00 88.06 86 TYR A N 1
ATOM 670 C CA . TYR A 1 86 ? -14.110 15.790 -11.943 1.00 88.06 86 TYR A CA 1
ATOM 671 C C . TYR A 1 86 ? -12.952 14.815 -11.796 1.00 88.06 86 TYR A C 1
ATOM 673 O O . TYR A 1 86 ? -12.289 14.795 -10.761 1.00 88.06 86 TYR A O 1
ATOM 681 N N . GLU A 1 87 ? -12.670 14.048 -12.845 1.00 90.75 87 GLU A N 1
ATOM 682 C CA . GLU A 1 87 ? -11.482 13.201 -12.892 1.00 90.75 87 GLU A CA 1
ATOM 683 C C . GLU A 1 87 ? -10.301 13.996 -13.455 1.00 90.75 87 GLU A C 1
ATOM 685 O O . GLU A 1 87 ? -10.258 14.368 -14.633 1.00 90.75 87 GLU A O 1
ATOM 690 N N . VAL A 1 88 ? -9.325 14.268 -12.597 1.00 90.44 88 VAL A N 1
ATOM 691 C CA . VAL A 1 88 ? -8.228 15.217 -12.816 1.00 90.44 88 VAL A CA 1
ATOM 692 C C . VAL A 1 88 ? -6.867 14.528 -12.730 1.00 90.44 88 VAL A C 1
ATOM 694 O O . VAL A 1 88 ? -6.748 13.429 -12.193 1.00 90.44 88 VAL A O 1
ATOM 697 N N . GLY A 1 89 ? -5.833 15.196 -13.242 1.00 89.81 89 GLY A N 1
ATOM 698 C CA . GLY A 1 89 ? -4.460 14.697 -13.210 1.00 89.81 89 GLY A CA 1
ATOM 699 C C . GLY A 1 89 ? -4.156 13.694 -14.318 1.00 89.81 89 GLY A C 1
ATOM 700 O O . GLY A 1 89 ? -4.847 13.649 -15.329 1.00 89.81 89 GLY A O 1
ATOM 701 N N . GLN A 1 90 ? -3.085 12.934 -14.128 1.00 91.44 90 GLN A N 1
ATOM 702 C CA . GLN A 1 90 ? -2.660 11.829 -14.985 1.00 91.44 90 GLN A CA 1
ATOM 703 C C . GLN A 1 90 ? -3.207 10.510 -14.432 1.00 91.44 90 GLN A C 1
ATOM 705 O O . GLN A 1 90 ? -3.517 10.418 -13.240 1.00 91.44 90 GLN A O 1
ATOM 710 N N . THR A 1 91 ? -3.333 9.488 -15.276 1.00 94.44 91 THR A N 1
ATOM 711 C CA . THR A 1 91 ? -3.730 8.153 -14.821 1.00 94.44 91 THR A CA 1
ATOM 712 C C . THR A 1 91 ? -2.751 7.614 -13.777 1.00 94.44 91 THR A C 1
ATOM 714 O O . THR A 1 91 ? -1.534 7.606 -13.965 1.00 94.44 91 THR A O 1
ATOM 717 N N . LEU A 1 92 ? -3.313 7.161 -12.660 1.00 96.00 92 LEU A N 1
ATOM 718 C CA . LEU A 1 92 ? -2.628 6.491 -11.569 1.00 96.00 92 LEU A CA 1
ATOM 719 C C . LEU A 1 92 ? -2.606 4.985 -11.827 1.00 96.00 92 LEU A C 1
ATOM 721 O O . LEU A 1 92 ? -3.614 4.399 -12.217 1.00 96.00 92 LEU A O 1
ATOM 725 N N . ILE A 1 93 ? -1.477 4.361 -11.525 1.00 95.69 93 ILE A N 1
ATOM 726 C CA . ILE A 1 93 ? -1.292 2.915 -11.493 1.00 95.69 93 ILE A CA 1
ATOM 727 C C . ILE A 1 93 ? -1.196 2.501 -10.026 1.00 95.69 93 ILE A C 1
ATOM 729 O O . ILE A 1 93 ? -0.255 2.886 -9.326 1.00 95.69 93 ILE A O 1
ATOM 733 N N . LEU A 1 94 ? -2.168 1.715 -9.562 1.00 97.25 94 LEU A N 1
ATOM 734 C CA . LEU A 1 94 ? -2.234 1.210 -8.195 1.00 97.25 94 LEU A CA 1
ATOM 735 C C . LEU A 1 94 ? -1.968 -0.300 -8.181 1.00 97.25 94 LEU A C 1
ATOM 737 O O . LEU A 1 94 ? -2.783 -1.061 -8.703 1.00 97.25 94 LEU A O 1
ATOM 741 N N . PRO A 1 95 ? -0.854 -0.763 -7.597 1.00 96.56 95 PRO A N 1
ATOM 742 C CA . PRO A 1 95 ? -0.570 -2.188 -7.511 1.00 96.56 95 PRO A CA 1
ATOM 743 C C . PRO A 1 95 ? -1.500 -2.916 -6.538 1.00 96.56 95 PRO A C 1
ATOM 745 O O . PRO A 1 95 ? -1.869 -2.372 -5.498 1.00 96.56 95 PRO A O 1
ATOM 748 N N . ASP A 1 96 ? -1.807 -4.184 -6.815 1.00 95.75 96 ASP A N 1
ATOM 749 C CA . ASP A 1 96 ? -2.568 -5.055 -5.908 1.00 95.75 96 ASP A CA 1
ATOM 750 C C . ASP A 1 96 ? -1.942 -5.188 -4.509 1.00 95.75 96 ASP A C 1
ATOM 752 O O . ASP A 1 96 ? -2.653 -5.288 -3.506 1.00 95.75 96 ASP A O 1
ATOM 756 N N . ASN A 1 97 ? -0.613 -5.143 -4.437 1.00 95.25 97 ASN A N 1
ATOM 757 C CA . ASN A 1 97 ? 0.174 -5.202 -3.212 1.00 95.25 97 ASN A CA 1
ATOM 758 C C . ASN A 1 97 ? 0.460 -3.828 -2.577 1.00 95.25 97 ASN A C 1
ATOM 760 O O . ASN A 1 97 ? 1.319 -3.747 -1.698 1.00 95.25 97 ASN A O 1
ATOM 764 N N . PHE A 1 98 ? -0.230 -2.760 -2.997 1.00 96.81 98 PHE A N 1
ATOM 765 C CA . PHE A 1 98 ? -0.110 -1.449 -2.360 1.00 96.81 98 PHE A CA 1
ATOM 766 C C . PHE A 1 98 ? -0.430 -1.537 -0.861 1.00 96.81 98 PHE A C 1
ATOM 768 O O . PHE A 1 98 ? -1.511 -1.979 -0.457 1.00 96.81 98 PHE A O 1
ATOM 775 N N . GLU A 1 99 ? 0.506 -1.079 -0.028 1.00 93.81 99 GLU A N 1
ATOM 776 C CA . GLU A 1 99 ? 0.363 -1.057 1.430 1.00 93.81 99 GLU A CA 1
ATOM 777 C C . GLU A 1 99 ? -0.439 0.166 1.882 1.00 93.81 99 GLU A C 1
ATOM 779 O O . GLU A 1 99 ? 0.079 1.132 2.447 1.00 93.81 99 GLU A O 1
ATOM 784 N N . GLY A 1 100 ? -1.740 0.115 1.625 1.00 94.81 100 GLY A N 1
ATOM 785 C CA . GLY A 1 100 ? -2.674 1.112 2.106 1.00 94.81 100 GLY A CA 1
ATOM 786 C C . GLY A 1 100 ? -4.094 0.590 2.223 1.00 94.81 100 GLY A C 1
ATOM 787 O O . GLY A 1 100 ? -4.425 -0.527 1.820 1.00 94.81 100 GLY A O 1
ATOM 788 N N . TRP A 1 101 ? -4.918 1.432 2.824 1.00 96.38 101 TRP A N 1
ATOM 789 C CA . TRP A 1 101 ? -6.296 1.159 3.172 1.00 96.38 101 TRP A CA 1
ATOM 790 C C . TRP A 1 101 ? -7.208 2.160 2.500 1.00 96.38 101 TRP A C 1
ATOM 792 O O . TRP A 1 101 ? -6.977 3.369 2.562 1.00 96.38 101 TRP A O 1
ATOM 802 N N . PHE A 1 102 ? -8.272 1.639 1.914 1.00 96.31 102 PHE A N 1
ATOM 803 C CA . PHE A 1 102 ? -9.250 2.410 1.178 1.00 96.31 102 PHE A CA 1
ATOM 804 C C . PHE A 1 102 ? -10.621 2.278 1.821 1.00 96.31 102 PHE A C 1
ATOM 806 O O . PHE A 1 102 ? -10.956 1.236 2.372 1.00 96.31 102 PHE A O 1
ATOM 813 N N . GLU A 1 103 ? -11.433 3.318 1.724 1.00 94.69 103 GLU A N 1
ATOM 814 C CA . GLU A 1 103 ? -12.880 3.219 1.904 1.00 94.69 103 GLU A CA 1
ATOM 815 C C . GLU A 1 103 ? -13.555 3.422 0.551 1.00 94.69 103 GLU A C 1
ATOM 817 O O . GLU A 1 103 ? -13.077 4.210 -0.267 1.00 94.69 103 GLU A O 1
ATOM 822 N N . ILE A 1 104 ? -14.662 2.725 0.313 1.00 92.94 104 ILE A N 1
ATOM 823 C CA . ILE A 1 104 ? -15.511 2.998 -0.847 1.00 92.94 104 ILE A CA 1
ATOM 824 C C . ILE A 1 104 ? -16.288 4.280 -0.555 1.00 92.94 104 ILE A C 1
ATOM 826 O O . ILE A 1 104 ? -16.869 4.436 0.521 1.00 92.94 104 ILE A O 1
ATOM 830 N N . VAL A 1 105 ? -16.258 5.219 -1.497 1.00 90.75 105 VAL A N 1
ATOM 831 C CA . VAL A 1 105 ? -16.932 6.509 -1.350 1.00 90.75 105 VAL A CA 1
ATOM 832 C C . VAL A 1 105 ? -18.421 6.326 -1.657 1.00 90.75 105 VAL A C 1
ATOM 834 O O . VAL A 1 105 ? -18.751 5.825 -2.734 1.00 90.75 105 VAL A O 1
ATOM 837 N N . PRO A 1 106 ? -19.327 6.734 -0.750 1.00 85.00 106 PRO A N 1
ATOM 838 C CA . PRO A 1 106 ? -20.765 6.714 -1.008 1.00 85.00 106 PRO A CA 1
ATOM 839 C C . PRO A 1 106 ? -21.155 7.568 -2.220 1.00 85.00 106 PRO A C 1
ATOM 841 O O . PRO A 1 106 ? -20.444 8.504 -2.588 1.00 85.00 106 PRO A O 1
ATOM 844 N N . SER A 1 107 ? -22.322 7.303 -2.809 1.00 80.12 107 SER A N 1
ATOM 845 C CA . SER A 1 107 ? -22.804 8.027 -3.996 1.00 80.12 107 SER A CA 1
ATOM 846 C C . SER A 1 107 ? -22.956 9.538 -3.774 1.00 80.12 107 SER A C 1
ATOM 848 O O . SER A 1 107 ? -22.826 10.319 -4.713 1.00 80.12 107 SER A O 1
ATOM 850 N N . GLU A 1 108 ? -23.199 9.963 -2.536 1.00 80.44 108 GLU A N 1
ATOM 851 C CA . GLU A 1 108 ? -23.266 11.362 -2.111 1.00 80.44 108 GLU A CA 1
ATOM 852 C C . GLU A 1 108 ? -21.895 12.025 -1.871 1.00 80.44 108 GLU A C 1
ATOM 854 O O . GLU A 1 108 ? -21.845 13.160 -1.402 1.00 80.44 108 GLU A O 1
ATOM 859 N N . PHE A 1 109 ? -20.778 11.337 -2.146 1.00 82.12 109 PHE A N 1
ATOM 860 C CA . PHE A 1 109 ? -19.405 11.815 -1.905 1.00 82.12 109 PHE A CA 1
ATOM 861 C C . PHE A 1 109 ? -19.087 12.184 -0.444 1.00 82.12 109 PHE A C 1
ATOM 863 O O . PHE A 1 109 ? -18.077 12.833 -0.148 1.00 82.12 109 PHE A O 1
ATOM 870 N N . GLY A 1 110 ? -19.922 11.720 0.489 1.00 80.31 110 GLY A N 1
ATOM 871 C CA . GLY A 1 110 ? -19.723 11.865 1.924 1.00 80.31 110 GLY A CA 1
ATOM 872 C C . GLY A 1 110 ? -18.521 11.079 2.458 1.00 80.31 110 GLY A C 1
ATOM 873 O O . GLY A 1 110 ? -17.829 10.346 1.745 1.00 80.31 110 GLY A O 1
ATOM 874 N N . LYS A 1 111 ? -18.259 11.235 3.758 1.00 79.31 111 LYS A N 1
ATOM 875 C CA . LYS A 1 111 ? -17.316 10.374 4.485 1.00 79.31 111 LYS A CA 1
ATOM 876 C C . LYS A 1 111 ? -18.022 9.061 4.821 1.00 79.31 111 LYS A C 1
ATOM 878 O O . LYS A 1 111 ? -19.160 9.098 5.290 1.00 79.31 111 LYS A O 1
ATOM 883 N N . ALA A 1 112 ? -17.348 7.929 4.622 1.00 82.38 112 ALA A N 1
ATOM 884 C CA . ALA A 1 112 ? -17.885 6.642 5.050 1.00 82.38 112 ALA A CA 1
ATOM 885 C C . ALA A 1 112 ? -18.138 6.650 6.574 1.00 82.38 112 ALA A C 1
ATOM 887 O O . ALA A 1 112 ? -17.393 7.304 7.323 1.00 82.38 112 ALA A O 1
ATOM 888 N N . PRO A 1 113 ? -19.183 5.961 7.064 1.00 89.88 113 PRO A N 1
ATOM 889 C CA . PRO A 1 113 ? -19.436 5.882 8.492 1.00 89.88 113 PRO A CA 1
ATOM 890 C C . PRO A 1 113 ? -18.262 5.192 9.203 1.00 89.88 113 PRO A C 1
ATOM 892 O O . PRO A 1 113 ? -17.596 4.308 8.669 1.00 89.88 113 PRO A O 1
ATOM 895 N N . VAL A 1 114 ? -18.012 5.595 10.447 1.00 94.38 114 VAL A N 1
ATOM 896 C CA . VAL A 1 114 ? -16.967 5.024 11.310 1.00 94.38 114 VAL A CA 1
ATOM 897 C C . VAL A 1 114 ? -17.528 4.800 12.706 1.00 94.38 114 VAL A C 1
ATOM 899 O O . VAL A 1 114 ? -18.463 5.488 13.118 1.00 94.38 114 VAL A O 1
ATOM 902 N N . PHE A 1 115 ? -16.937 3.870 13.450 1.00 95.88 115 PHE A N 1
ATOM 903 C CA . PHE A 1 115 ? -17.176 3.765 14.885 1.00 95.88 115 PHE A CA 1
ATOM 904 C C . PHE A 1 115 ? -16.462 4.914 15.601 1.00 95.88 115 PHE A C 1
ATOM 906 O O . PHE A 1 115 ? -15.305 5.222 15.293 1.00 95.88 115 PHE A O 1
ATOM 913 N N . ARG A 1 116 ? -17.140 5.545 16.558 1.00 96.12 116 ARG A N 1
ATOM 914 C CA . ARG A 1 116 ? -16.632 6.693 17.324 1.00 96.12 116 ARG A CA 1
ATOM 915 C C . ARG A 1 116 ? -16.132 6.320 18.715 1.00 96.12 116 ARG A C 1
ATOM 917 O O . ARG A 1 116 ? -15.385 7.078 19.338 1.00 96.12 116 ARG A O 1
ATOM 924 N N . THR A 1 117 ? -16.535 5.154 19.208 1.00 96.81 117 THR A N 1
ATOM 925 C CA . THR A 1 117 ? -16.119 4.625 20.508 1.00 96.81 117 THR A CA 1
ATOM 926 C C . THR A 1 117 ? -15.851 3.130 20.425 1.00 96.81 117 THR A C 1
ATOM 928 O O . THR A 1 117 ? -16.368 2.427 19.555 1.00 96.81 117 THR A O 1
ATOM 931 N N . ILE A 1 118 ? -15.063 2.627 21.370 1.00 97.19 118 ILE A N 1
ATOM 932 C CA . ILE A 1 118 ? -14.845 1.187 21.530 1.00 97.19 118 ILE A CA 1
ATOM 933 C C . ILE A 1 118 ? -16.127 0.466 21.968 1.00 97.19 118 ILE A C 1
ATOM 935 O O . ILE A 1 118 ? -16.320 -0.698 21.630 1.00 97.19 118 ILE A O 1
ATOM 939 N N . GLU A 1 119 ? -17.043 1.160 22.645 1.00 96.56 119 GLU A N 1
ATOM 940 C CA . GLU A 1 119 ? -18.380 0.636 22.939 1.00 96.56 119 GLU A CA 1
ATOM 941 C C . GLU A 1 119 ? -19.194 0.333 21.667 1.00 96.56 119 GLU A C 1
ATOM 943 O O . GLU A 1 119 ? -19.888 -0.676 21.587 1.00 96.56 119 GLU A O 1
ATOM 948 N N . GLU A 1 120 ? -19.127 1.193 20.648 1.00 95.69 120 GLU A N 1
ATOM 949 C CA . GLU A 1 120 ? -19.797 0.917 19.372 1.00 95.69 120 GLU A CA 1
ATOM 950 C C . GLU A 1 120 ? -19.164 -0.290 18.670 1.00 95.69 120 GLU A C 1
ATOM 952 O O . GLU A 1 120 ? -19.879 -1.159 18.168 1.00 95.69 120 GLU A O 1
ATOM 957 N N . VAL A 1 121 ? -17.830 -0.390 18.705 1.00 95.88 121 VAL A N 1
ATOM 958 C CA . VAL A 1 121 ? -17.106 -1.561 18.191 1.00 95.88 121 VAL A CA 1
ATOM 959 C C . VAL A 1 121 ? -17.537 -2.830 18.928 1.00 95.88 121 VAL A C 1
ATOM 961 O O . VAL A 1 121 ? -17.786 -3.846 18.288 1.00 95.88 121 VAL A O 1
ATOM 964 N N . SER A 1 122 ? -17.679 -2.789 20.255 1.00 95.06 122 SER A N 1
ATOM 965 C CA . SER A 1 122 ? -18.031 -3.959 21.069 1.00 95.06 122 SER A CA 1
ATOM 966 C C . SER A 1 122 ? -19.478 -4.434 20.893 1.00 95.06 122 SER A C 1
ATOM 968 O O . SER A 1 122 ? -19.812 -5.569 21.242 1.00 95.06 122 SER A O 1
ATOM 970 N N . LYS A 1 123 ? -20.353 -3.599 20.320 1.00 93.56 123 LYS A N 1
ATOM 971 C CA . LYS A 1 123 ? -21.716 -3.990 19.927 1.00 93.56 123 LYS A CA 1
ATOM 972 C C . LYS A 1 123 ? -21.720 -4.821 18.647 1.00 93.56 123 LYS A C 1
ATOM 974 O O . LYS A 1 123 ? -22.486 -5.778 18.564 1.00 93.56 123 LYS A O 1
ATOM 979 N N . ILE A 1 124 ? -20.833 -4.528 17.700 1.00 91.75 124 ILE A N 1
ATOM 980 C CA . ILE A 1 124 ? -20.741 -5.272 16.435 1.00 91.75 124 ILE A CA 1
ATOM 981 C C . ILE A 1 124 ? -19.741 -6.436 16.519 1.00 91.75 124 ILE A C 1
ATOM 983 O O . ILE A 1 124 ? -19.981 -7.477 15.922 1.00 91.75 124 ILE A O 1
ATOM 987 N N . LEU A 1 125 ? -18.665 -6.289 17.299 1.00 92.38 125 LEU A N 1
ATOM 988 C CA . LEU A 1 125 ? -17.535 -7.227 17.406 1.00 92.38 125 LEU A CA 1
ATOM 989 C C . LEU A 1 125 ? -16.971 -7.659 16.040 1.00 92.38 125 LEU A C 1
ATOM 991 O O . LEU A 1 125 ? -16.881 -8.856 15.763 1.00 92.38 125 LEU A O 1
ATOM 995 N N . PRO A 1 126 ? -16.564 -6.711 15.173 1.00 94.00 126 PRO A N 1
ATOM 996 C CA . PRO A 1 126 ? -15.857 -7.082 13.954 1.00 94.00 126 PRO A CA 1
ATOM 997 C C . PRO A 1 126 ? -14.557 -7.801 14.323 1.00 94.00 126 PRO A C 1
ATOM 999 O O . PRO A 1 126 ? -13.856 -7.367 15.233 1.00 94.00 126 PRO A O 1
ATOM 1002 N N . ARG A 1 127 ? -14.194 -8.858 13.593 1.00 94.69 127 ARG A N 1
ATOM 1003 C CA . ARG A 1 127 ? -12.993 -9.663 13.879 1.00 94.69 127 ARG A CA 1
ATOM 1004 C C . ARG A 1 127 ? -11.704 -8.839 13.902 1.00 94.69 127 ARG A C 1
ATOM 1006 O O . ARG A 1 127 ? -10.786 -9.131 14.667 1.00 94.69 127 ARG A O 1
ATOM 1013 N N . LYS A 1 128 ? -11.626 -7.808 13.062 1.00 96.50 128 LYS A N 1
ATOM 1014 C CA . LYS A 1 128 ? -10.510 -6.864 13.007 1.00 96.50 128 LYS A CA 1
ATOM 1015 C C . LYS A 1 128 ? -11.025 -5.440 12.912 1.00 96.50 128 LYS A C 1
ATOM 1017 O O . LYS A 1 128 ? -11.953 -5.151 12.155 1.00 96.50 128 LYS A O 1
ATOM 1022 N N . ILE A 1 129 ? -10.354 -4.546 13.624 1.00 97.00 129 ILE A N 1
ATOM 1023 C CA . ILE A 1 129 ? -10.549 -3.104 13.510 1.00 97.00 129 ILE A CA 1
ATOM 1024 C C . ILE A 1 129 ? -9.271 -2.413 13.075 1.00 97.00 129 ILE A C 1
ATOM 1026 O O . ILE A 1 129 ? -8.165 -2.865 13.360 1.00 97.00 129 ILE A O 1
ATOM 1030 N N . PHE A 1 130 ? -9.450 -1.277 12.425 1.00 97.12 130 PHE A N 1
ATOM 1031 C CA . PHE A 1 130 ? -8.405 -0.356 12.035 1.00 97.12 130 PHE A CA 1
ATOM 1032 C C . PHE A 1 130 ? -8.552 0.959 12.793 1.00 97.12 130 PHE A C 1
ATOM 1034 O O . PHE A 1 130 ? -9.635 1.555 12.821 1.00 97.12 130 PHE A O 1
ATOM 1041 N N . THR A 1 131 ? -7.462 1.425 13.396 1.00 96.44 131 THR A N 1
ATOM 1042 C CA . THR A 1 131 ? -7.425 2.680 14.149 1.00 96.44 131 THR A CA 1
ATOM 1043 C C . THR A 1 131 ? -7.108 3.848 13.217 1.00 96.44 131 THR A C 1
ATOM 1045 O O . THR A 1 131 ? -5.998 3.985 12.711 1.00 96.44 131 THR A O 1
ATOM 1048 N N . ARG A 1 132 ? -8.069 4.751 12.997 1.00 94.88 132 ARG A N 1
ATOM 1049 C CA . ARG A 1 132 ? -7.828 5.992 12.230 1.00 94.88 132 ARG A CA 1
ATOM 1050 C C . ARG A 1 132 ? -7.256 7.113 13.097 1.00 94.88 132 ARG A C 1
ATOM 1052 O O . ARG A 1 132 ? -6.708 8.079 12.583 1.00 94.88 132 ARG A O 1
ATOM 1059 N N . THR A 1 133 ? -7.402 7.004 14.413 1.00 94.19 133 THR A N 1
ATOM 1060 C CA . THR A 1 133 ? -6.863 7.949 15.399 1.00 94.19 133 THR A CA 1
ATOM 1061 C C . THR A 1 133 ? -5.929 7.219 16.357 1.00 94.19 133 THR A C 1
ATOM 1063 O O . THR A 1 133 ? -6.261 6.100 16.759 1.00 94.19 133 THR A O 1
ATOM 1066 N N . PRO A 1 134 ? -4.802 7.829 16.763 1.00 94.31 134 PRO A N 1
ATOM 1067 C CA . PRO A 1 134 ? -3.949 7.242 17.784 1.00 94.31 134 PRO A CA 1
ATOM 1068 C C . PRO A 1 134 ? -4.704 7.154 19.115 1.00 94.31 134 PRO A C 1
ATOM 1070 O O . PRO A 1 134 ? -5.517 8.019 19.442 1.00 94.31 134 PRO A O 1
ATOM 1073 N N . MET A 1 135 ? -4.437 6.107 19.886 1.00 94.62 135 MET A N 1
ATOM 1074 C CA . MET A 1 135 ? -5.088 5.863 21.170 1.00 94.62 135 MET A CA 1
ATOM 1075 C C . MET A 1 135 ? -4.133 5.184 22.153 1.00 94.62 135 MET A C 1
ATOM 1077 O O . MET A 1 135 ? -3.060 4.714 21.778 1.00 94.62 135 MET A O 1
ATOM 1081 N N . THR A 1 136 ? -4.538 5.101 23.417 1.00 94.06 136 THR A N 1
ATOM 1082 C CA . THR A 1 136 ? -3.804 4.359 24.445 1.00 94.06 136 THR A CA 1
ATOM 1083 C C . THR A 1 136 ? -4.706 3.271 24.997 1.00 94.06 136 THR A C 1
ATOM 1085 O O . THR A 1 136 ? -5.813 3.559 25.449 1.00 94.06 136 THR A O 1
ATOM 1088 N N . GLY A 1 137 ? -4.226 2.034 24.953 1.00 92.00 137 GLY A N 1
ATOM 1089 C CA . GLY A 1 137 ? -4.826 0.903 25.645 1.00 92.00 137 GLY A CA 1
ATOM 1090 C C . GLY A 1 137 ? -4.019 0.504 26.874 1.00 92.00 137 GLY A C 1
ATOM 1091 O O . GLY A 1 137 ? -2.971 1.083 27.166 1.00 92.00 137 GLY A O 1
ATOM 1092 N N . ILE A 1 138 ? -4.499 -0.512 27.581 1.00 91.06 138 ILE A N 1
ATOM 1093 C CA . ILE A 1 138 ? -3.826 -1.086 28.746 1.00 91.06 138 ILE A CA 1
ATOM 1094 C C . ILE A 1 138 ? -3.286 -2.461 28.366 1.00 91.06 138 ILE A C 1
ATOM 1096 O O . ILE A 1 138 ? -4.034 -3.313 27.895 1.00 91.06 138 ILE A O 1
ATOM 1100 N N . ARG A 1 139 ? -1.998 -2.693 28.597 1.00 89.62 139 ARG A N 1
ATOM 1101 C CA . ARG A 1 139 ? -1.374 -4.013 28.522 1.00 89.62 139 ARG A CA 1
ATOM 1102 C C . ARG A 1 139 ? -1.282 -4.600 29.924 1.00 89.62 139 ARG A C 1
ATOM 1104 O O . ARG A 1 139 ? -0.827 -3.917 30.845 1.00 89.62 139 ARG A O 1
ATOM 1111 N N . ILE A 1 140 ? -1.665 -5.864 30.059 1.00 82.00 140 ILE A N 1
ATOM 1112 C CA . ILE A 1 140 ? -1.435 -6.652 31.270 1.00 82.00 140 ILE A CA 1
ATOM 1113 C C . ILE A 1 140 ? -0.090 -7.362 31.114 1.00 82.00 140 ILE A C 1
ATOM 1115 O O . ILE A 1 140 ? 0.178 -7.979 30.085 1.00 82.00 140 ILE A O 1
ATOM 1119 N N . ILE A 1 141 ? 0.777 -7.225 32.111 1.00 83.00 141 ILE A N 1
ATOM 1120 C CA . ILE A 1 141 ? 2.048 -7.940 32.195 1.00 83.00 141 ILE A CA 1
ATOM 1121 C C . ILE A 1 141 ? 2.028 -8.740 33.485 1.00 83.00 141 ILE A C 1
ATOM 1123 O O . ILE A 1 141 ? 1.961 -8.165 34.572 1.00 83.00 141 ILE A O 1
ATOM 1127 N N . GLU A 1 142 ? 2.101 -10.055 33.354 1.00 78.12 142 GLU A N 1
ATOM 1128 C CA . GLU A 1 142 ? 2.262 -10.962 34.483 1.00 78.12 142 GLU A CA 1
ATOM 1129 C C . GLU A 1 142 ? 3.739 -10.990 34.878 1.00 78.12 142 GLU A C 1
ATOM 1131 O O . GLU A 1 142 ? 4.608 -11.295 34.061 1.00 78.12 142 GLU A O 1
ATOM 1136 N N . GLY A 1 143 ? 4.034 -10.573 36.109 1.00 73.19 143 GLY A N 1
ATOM 1137 C CA . GLY A 1 143 ? 5.359 -10.723 36.698 1.00 73.19 143 GLY A CA 1
ATOM 1138 C C . GLY A 1 143 ? 5.618 -12.169 37.117 1.00 73.19 143 GLY A C 1
ATOM 1139 O O . GLY A 1 143 ? 4.680 -12.940 37.315 1.00 73.19 143 GLY A O 1
ATOM 1140 N N . GLU A 1 144 ? 6.890 -12.518 37.308 1.00 73.81 144 GLU A N 1
ATOM 1141 C CA . GLU A 1 144 ? 7.322 -13.859 37.743 1.00 73.81 144 GLU A CA 1
ATOM 1142 C C . GLU A 1 144 ? 6.687 -14.281 39.083 1.00 73.81 144 GLU A C 1
ATOM 1144 O O . GLU A 1 144 ? 6.417 -15.458 39.301 1.00 73.81 144 GLU A O 1
ATOM 1149 N N . ASP A 1 145 ? 6.338 -13.307 39.929 1.00 72.88 145 ASP A N 1
ATOM 1150 C CA . ASP A 1 145 ? 5.666 -13.508 41.219 1.00 72.88 145 ASP A CA 1
ATOM 1151 C C . ASP A 1 145 ? 4.135 -13.697 41.104 1.00 72.88 145 ASP A C 1
ATOM 1153 O O . ASP A 1 145 ? 3.422 -13.680 42.110 1.00 72.88 145 ASP A O 1
ATOM 1157 N N . GLY A 1 146 ? 3.590 -13.777 39.884 1.00 69.56 146 GLY A N 1
ATOM 1158 C CA . GLY A 1 146 ? 2.146 -13.815 39.622 1.00 69.56 146 GLY A CA 1
ATOM 1159 C C . GLY A 1 146 ? 1.430 -12.471 39.828 1.00 69.56 146 GLY A C 1
ATOM 1160 O O . GLY A 1 146 ? 0.208 -12.390 39.696 1.00 69.56 146 GLY A O 1
ATOM 1161 N N . GLN A 1 147 ? 2.161 -11.393 40.141 1.00 69.38 147 GLN A N 1
ATOM 1162 C CA . GLN A 1 147 ? 1.591 -10.047 40.230 1.00 69.38 147 GLN A CA 1
ATOM 1163 C C . GLN A 1 147 ? 1.363 -9.455 38.837 1.00 69.38 147 GLN A C 1
ATOM 1165 O O . GLN A 1 147 ? 2.284 -9.349 38.028 1.00 69.38 147 GLN A O 1
ATOM 1170 N N . GLN A 1 148 ? 0.136 -9.008 38.573 1.00 74.12 148 GLN A N 1
ATOM 1171 C CA . GLN A 1 148 ? -0.208 -8.313 37.338 1.00 74.12 148 GLN A CA 1
ATOM 1172 C C . GLN A 1 148 ? 0.153 -6.830 37.430 1.00 74.12 148 GLN A C 1
ATOM 1174 O O . GLN A 1 148 ? -0.298 -6.108 38.321 1.00 74.12 148 GLN A O 1
ATOM 1179 N N . THR A 1 149 ? 0.948 -6.364 36.471 1.00 78.81 149 THR A N 1
ATOM 1180 C CA . THR A 1 149 ? 1.247 -4.946 36.278 1.00 78.81 149 THR A CA 1
ATOM 1181 C C . THR A 1 149 ? 0.542 -4.431 35.032 1.00 78.81 149 THR A C 1
ATOM 1183 O O . THR A 1 149 ? 0.483 -5.098 33.999 1.00 78.81 149 THR A O 1
ATOM 1186 N N . PHE A 1 150 ? -0.001 -3.222 35.132 1.00 82.31 150 PHE A N 1
ATOM 1187 C CA . PHE A 1 150 ? -0.724 -2.570 34.046 1.00 82.31 150 PHE A CA 1
ATOM 1188 C C . PHE A 1 150 ? 0.162 -1.492 33.456 1.00 82.31 150 PHE A C 1
ATOM 1190 O O . PHE A 1 150 ? 0.601 -0.584 34.165 1.00 82.31 150 PHE A O 1
ATOM 1197 N N . LYS A 1 151 ? 0.438 -1.593 32.159 1.00 87.19 151 LYS A N 1
ATOM 1198 C CA . LYS A 1 151 ? 1.211 -0.580 31.444 1.00 87.19 151 LYS A CA 1
ATOM 1199 C C . LYS A 1 151 ? 0.385 0.012 30.322 1.00 87.19 151 LYS A C 1
ATOM 1201 O O . LYS A 1 151 ? -0.281 -0.704 29.580 1.00 87.19 151 LYS A O 1
ATOM 1206 N N . ASP A 1 152 ? 0.465 1.328 30.186 1.00 89.44 152 ASP A N 1
ATOM 1207 C CA . ASP A 1 152 ? -0.102 2.024 29.040 1.00 89.44 152 ASP A CA 1
ATOM 1208 C C . ASP A 1 152 ? 0.606 1.549 27.757 1.00 89.44 152 ASP A C 1
ATOM 1210 O O . ASP A 1 152 ? 1.837 1.523 27.675 1.00 89.44 152 ASP A O 1
ATOM 1214 N N . ARG A 1 153 ? -0.174 1.195 26.735 1.00 91.31 153 ARG A N 1
ATOM 1215 C CA . ARG A 1 153 ? 0.305 0.833 25.397 1.00 91.31 153 ARG A CA 1
ATOM 1216 C C . ARG A 1 153 ? -0.251 1.837 24.400 1.00 91.31 153 ARG A C 1
ATOM 1218 O O . ARG A 1 153 ? -1.458 1.903 24.176 1.00 91.31 153 ARG A O 1
ATOM 1225 N N . LYS A 1 154 ? 0.639 2.621 23.794 1.00 94.38 154 LYS A N 1
ATOM 1226 C CA . LYS A 1 154 ? 0.283 3.525 22.696 1.00 94.38 154 LYS A CA 1
ATOM 1227 C C . LYS A 1 154 ? 0.019 2.706 21.436 1.00 94.38 154 LYS A C 1
ATOM 1229 O O . LYS A 1 154 ? 0.857 1.894 21.054 1.00 94.38 154 LYS A O 1
ATOM 1234 N N . ILE A 1 155 ? -1.117 2.958 20.802 1.00 95.19 155 ILE A N 1
ATOM 1235 C CA . ILE A 1 155 ? -1.521 2.380 19.525 1.00 95.19 155 ILE A CA 1
ATOM 1236 C C . ILE A 1 155 ? -1.565 3.530 18.512 1.00 95.19 155 ILE A C 1
ATOM 1238 O O . ILE A 1 155 ? -2.395 4.434 18.662 1.00 95.19 155 ILE A O 1
ATOM 1242 N N . PRO A 1 156 ? -0.677 3.553 17.506 1.00 94.75 156 PRO A N 1
ATOM 1243 C CA . PRO A 1 156 ? -0.693 4.600 16.492 1.00 94.75 156 PRO A CA 1
ATOM 1244 C C . PRO A 1 156 ? -1.921 4.480 15.577 1.00 94.75 156 PRO A C 1
ATOM 1246 O O . PRO A 1 156 ? -2.546 3.419 15.475 1.00 94.75 156 PRO A O 1
ATOM 1249 N N . ALA A 1 157 ? -2.260 5.570 14.885 1.00 93.81 157 ALA A N 1
ATOM 1250 C CA . ALA A 1 157 ? -3.157 5.488 13.734 1.00 93.81 157 ALA A CA 1
ATOM 1251 C C . ALA A 1 157 ? -2.513 4.620 12.638 1.00 93.81 157 ALA A C 1
ATOM 1253 O O . ALA A 1 157 ? -1.290 4.606 12.501 1.00 93.81 157 ALA A O 1
ATOM 1254 N N . GLY A 1 158 ? -3.322 3.887 11.878 1.00 94.00 158 GLY A N 1
ATOM 1255 C CA . GLY A 1 158 ? -2.828 2.889 10.930 1.00 94.00 158 GLY A CA 1
ATOM 1256 C C . GLY A 1 158 ? -2.750 1.468 11.488 1.00 94.00 158 GLY A C 1
ATOM 1257 O O . GLY A 1 158 ? -2.444 0.543 10.739 1.00 94.00 158 GLY A O 1
ATOM 1258 N N . SER A 1 159 ? -3.016 1.271 12.783 1.00 95.25 159 SER A N 1
ATOM 1259 C CA . SER A 1 159 ? -2.878 -0.043 13.415 1.00 95.25 159 SER A CA 1
ATOM 1260 C C . SER A 1 159 ? -4.094 -0.917 13.152 1.00 95.25 159 SER A C 1
ATOM 1262 O O . SER A 1 159 ? -5.235 -0.456 13.200 1.00 95.25 159 SER A O 1
ATOM 1264 N N . ILE A 1 160 ? -3.844 -2.208 12.950 1.00 96.69 160 ILE A N 1
ATOM 1265 C CA . ILE A 1 160 ? -4.882 -3.236 12.921 1.00 96.69 160 ILE A CA 1
ATOM 1266 C C . ILE A 1 160 ? -4.873 -3.947 14.263 1.00 96.69 160 ILE A C 1
ATOM 1268 O O . ILE A 1 160 ? -3.820 -4.395 14.718 1.00 96.69 160 ILE A O 1
ATOM 1272 N N . LEU A 1 161 ? -6.048 -4.079 14.864 1.00 97.50 161 LEU A N 1
ATOM 1273 C CA . LEU A 1 161 ? -6.247 -4.844 16.084 1.00 97.50 161 LEU A CA 1
ATOM 1274 C C . LEU A 1 161 ? -7.209 -5.993 15.797 1.00 97.50 161 LEU A C 1
ATOM 1276 O O . LEU A 1 161 ? -8.267 -5.785 15.201 1.00 97.50 161 LEU A O 1
ATOM 1280 N N . VAL A 1 162 ? -6.850 -7.200 16.223 1.00 97.56 162 VAL A N 1
ATOM 1281 C CA . VAL A 1 162 ? -7.751 -8.357 16.207 1.00 97.56 162 VAL A CA 1
ATOM 1282 C C . VAL A 1 162 ? -8.615 -8.284 17.455 1.00 97.56 162 VAL A C 1
ATOM 1284 O O . VAL A 1 162 ? -8.086 -8.178 18.558 1.00 97.56 162 VAL A O 1
ATOM 1287 N N . VAL A 1 163 ? -9.931 -8.310 17.286 1.00 96.69 163 VAL A N 1
ATOM 1288 C CA . VAL A 1 163 ? -10.899 -8.226 18.382 1.00 96.69 163 VAL A CA 1
ATOM 1289 C C . VAL A 1 163 ? -11.225 -9.633 18.866 1.00 96.69 163 VAL A C 1
ATOM 1291 O O . VAL A 1 163 ? -11.523 -10.508 18.055 1.00 96.69 163 VAL A O 1
ATOM 1294 N N . HIS A 1 164 ? -11.190 -9.840 20.182 1.00 95.25 164 HIS A N 1
ATOM 1295 C CA . HIS A 1 164 ? -11.470 -11.141 20.796 1.00 95.25 164 HIS A CA 1
ATOM 1296 C C . HIS A 1 164 ? -12.810 -11.140 21.516 1.00 95.25 164 HIS A C 1
ATOM 1298 O O . HIS A 1 164 ? -13.758 -11.785 21.080 1.00 95.25 164 HIS A O 1
ATOM 1304 N N . SER A 1 165 ? -12.902 -10.403 22.620 1.00 93.38 165 SER A N 1
ATOM 1305 C CA . SER A 1 165 ? -14.092 -10.414 23.465 1.00 93.38 165 SER A CA 1
ATOM 1306 C C . SER A 1 165 ? -14.206 -9.160 24.319 1.00 93.38 165 SER A C 1
ATOM 1308 O O . SER A 1 165 ? -13.349 -8.273 24.305 1.00 93.38 165 SER A O 1
ATOM 1310 N N . THR A 1 166 ? -15.311 -9.058 25.046 1.00 94.81 166 THR A N 1
ATOM 1311 C CA . THR A 1 166 ? -15.582 -7.968 25.981 1.00 94.81 166 THR A CA 1
ATOM 1312 C C . THR A 1 166 ? -15.334 -8.437 27.403 1.00 94.81 166 THR A C 1
ATOM 1314 O O . THR A 1 166 ? -15.882 -9.455 27.822 1.00 94.81 166 THR A O 1
ATOM 1317 N N . LEU A 1 167 ? -14.550 -7.678 28.156 1.00 90.94 167 LEU A N 1
ATOM 1318 C CA . LEU A 1 167 ? -14.219 -7.963 29.546 1.00 90.94 167 LEU A CA 1
ATOM 1319 C C . LEU A 1 167 ? -14.785 -6.880 30.458 1.00 90.94 167 LEU A C 1
ATOM 1321 O O . LEU A 1 167 ? -14.949 -5.737 30.043 1.00 90.94 167 LEU A O 1
ATOM 1325 N N . SER A 1 168 ? -15.032 -7.225 31.712 1.00 89.12 168 SER A N 1
ATOM 1326 C CA . SER A 1 168 ? -15.313 -6.285 32.787 1.00 89.12 168 SER A CA 1
ATOM 1327 C C . SER A 1 168 ? -14.201 -6.370 33.820 1.00 89.12 168 SER A C 1
ATOM 1329 O O . SER A 1 168 ? -13.881 -7.459 34.303 1.00 89.12 168 SER A O 1
ATOM 1331 N N . ALA A 1 169 ? -13.589 -5.234 34.141 1.00 85.12 169 ALA A N 1
ATOM 1332 C CA . ALA A 1 169 ? -12.540 -5.145 35.144 1.00 85.12 169 ALA A CA 1
ATOM 1333 C C . ALA A 1 169 ? -13.007 -4.317 36.339 1.00 85.12 169 ALA A C 1
ATOM 1335 O O . ALA A 1 169 ? -13.418 -3.164 36.184 1.00 85.12 169 ALA A O 1
ATOM 1336 N N . LYS A 1 170 ? -12.896 -4.892 37.538 1.00 83.31 170 LYS A N 1
ATOM 1337 C CA . LYS A 1 170 ? -13.144 -4.192 38.803 1.00 83.31 170 LYS A CA 1
ATOM 1338 C C . LYS A 1 170 ? -11.840 -3.616 39.337 1.00 83.31 170 LYS A C 1
ATOM 1340 O O . LYS A 1 170 ? -10.903 -4.351 39.640 1.00 83.31 170 LYS A O 1
ATOM 1345 N N . TRP A 1 171 ? -11.802 -2.303 39.490 1.00 77.94 171 TRP A N 1
ATOM 1346 C CA . TRP A 1 171 ? -10.664 -1.538 39.982 1.00 77.94 171 TRP A CA 1
ATOM 1347 C C . TRP A 1 171 ? -10.959 -0.987 41.369 1.00 77.94 171 TRP A C 1
ATOM 1349 O O . TRP A 1 171 ? -12.001 -0.367 41.568 1.00 77.94 171 TRP A O 1
ATOM 1359 N N . THR A 1 172 ? -10.040 -1.149 42.319 1.00 72.00 172 THR A N 1
ATOM 1360 C CA . THR A 1 172 ? -10.091 -0.419 43.593 1.00 72.00 172 THR A CA 1
ATOM 1361 C C . THR A 1 172 ? -9.264 0.846 43.525 1.00 72.00 172 THR A C 1
ATOM 1363 O O . THR A 1 172 ? -8.169 0.867 42.964 1.00 72.00 172 THR A O 1
ATOM 1366 N N . THR A 1 173 ? -9.792 1.906 44.124 1.00 66.50 173 THR A N 1
ATOM 1367 C CA . THR A 1 173 ? -9.118 3.192 44.264 1.00 66.50 173 THR A CA 1
ATOM 1368 C C . THR A 1 173 ? -9.033 3.516 45.749 1.00 66.50 173 THR A C 1
ATOM 1370 O O . THR A 1 173 ? -10.052 3.513 46.439 1.00 66.50 173 THR A O 1
ATOM 1373 N N . CYS A 1 174 ? -7.820 3.744 46.255 1.00 55.88 174 CYS A N 1
ATOM 1374 C CA . CYS A 1 174 ? -7.611 4.236 47.614 1.00 55.88 174 CYS A CA 1
ATOM 1375 C C . CYS A 1 174 ? -7.524 5.761 47.561 1.00 55.88 174 CYS A C 1
ATOM 1377 O O . CYS A 1 174 ? -6.507 6.309 47.131 1.00 55.88 174 CYS A O 1
ATOM 1379 N N . ALA A 1 175 ? -8.590 6.441 47.978 1.00 57.03 175 ALA A N 1
ATOM 1380 C CA . ALA A 1 175 ? -8.576 7.884 48.163 1.00 57.03 175 ALA A CA 1
ATOM 1381 C C . ALA A 1 175 ? -8.374 8.197 49.649 1.00 57.03 175 ALA A C 1
ATOM 1383 O O . ALA A 1 175 ? -9.175 7.805 50.499 1.00 57.03 175 ALA A O 1
ATOM 1384 N N . GLU A 1 176 ? -7.304 8.916 49.979 1.00 55.81 176 GLU A N 1
ATOM 1385 C CA . GLU A 1 176 ? -7.119 9.451 51.325 1.00 55.81 176 GLU A CA 1
ATOM 1386 C C . GLU A 1 176 ? -7.975 10.713 51.470 1.00 55.81 176 GLU A C 1
ATOM 1388 O O . GLU A 1 176 ? -7.698 11.740 50.847 1.00 55.81 176 GLU A O 1
ATOM 1393 N N . ARG A 1 177 ? -9.026 10.657 52.293 1.00 53.50 177 ARG A N 1
ATOM 1394 C CA . ARG A 1 177 ? -9.766 11.857 52.698 1.00 53.50 177 ARG A CA 1
ATOM 1395 C C . ARG A 1 177 ? -9.379 12.243 54.116 1.00 53.50 177 ARG A C 1
ATOM 1397 O O . ARG A 1 177 ? -9.466 11.448 55.052 1.00 53.50 177 ARG A O 1
ATOM 1404 N N . GLU A 1 178 ? -9.012 13.508 54.290 1.00 50.09 178 GLU A N 1
ATOM 1405 C CA . GLU A 1 178 ? -8.967 14.124 55.611 1.00 50.09 178 GLU A CA 1
ATOM 1406 C C . GLU A 1 178 ? -10.401 14.471 56.028 1.00 50.09 178 GLU A C 1
ATOM 1408 O O . GLU A 1 178 ? -11.026 15.370 55.467 1.00 50.09 178 GLU A O 1
ATOM 1413 N N . LYS A 1 179 ? -10.948 13.748 57.010 1.00 45.94 179 LYS A N 1
ATOM 1414 C CA . LYS A 1 179 ? -12.228 14.097 57.646 1.00 45.94 179 LYS A CA 1
ATOM 1415 C C . LYS A 1 179 ? -11.961 14.728 59.015 1.00 45.94 179 LYS A C 1
ATOM 1417 O O . LYS A 1 179 ? -11.391 14.084 59.895 1.00 45.94 179 LYS A O 1
ATOM 1422 N N . GLY A 1 180 ? -12.393 15.980 59.188 1.00 52.34 180 GLY A N 1
ATOM 1423 C CA . GLY A 1 180 ? -12.373 16.715 60.460 1.00 52.34 180 GLY A CA 1
ATOM 1424 C C . GLY A 1 180 ? -12.250 18.233 60.274 1.00 52.34 180 GLY A C 1
ATOM 1425 O O . GLY A 1 180 ? -11.440 18.691 59.474 1.00 52.34 180 GLY A O 1
ATOM 1426 N N . VAL A 1 181 ? -13.035 19.018 61.020 1.00 48.25 181 VAL A N 1
ATOM 1427 C CA . VAL A 1 181 ? -12.852 20.473 61.169 1.00 48.25 181 VAL A CA 1
ATOM 1428 C C . VAL A 1 181 ? -12.144 20.699 62.508 1.00 48.25 181 VAL A C 1
ATOM 1430 O O . VAL A 1 181 ? -12.710 20.403 63.557 1.00 48.25 181 VAL A O 1
ATOM 1433 N N . GLY A 1 182 ? -10.893 21.170 62.476 1.00 55.06 182 GLY A N 1
ATOM 1434 C CA . GLY A 1 182 ? -10.063 21.417 63.667 1.00 55.06 182 GLY A CA 1
ATOM 1435 C C . GLY A 1 182 ? -8.879 20.449 63.850 1.00 55.06 182 GLY A C 1
ATOM 1436 O O . GLY A 1 182 ? -8.677 19.528 63.065 1.00 55.06 182 GLY A O 1
ATOM 1437 N N . VAL A 1 183 ? -8.081 20.679 64.904 1.00 51.97 183 VAL A N 1
ATOM 1438 C CA . VAL A 1 183 ? -6.697 20.184 65.158 1.00 51.97 183 VAL A CA 1
ATOM 1439 C C . VAL A 1 183 ? -6.536 18.644 65.269 1.00 51.97 183 VAL A C 1
ATOM 1441 O O . VAL A 1 183 ? -5.447 18.141 65.521 1.00 51.97 183 VAL A O 1
ATOM 1444 N N . ARG A 1 184 ? -7.581 17.845 65.021 1.00 55.75 184 ARG A N 1
ATOM 1445 C CA . ARG A 1 184 ? -7.498 16.375 64.919 1.00 55.75 184 ARG A CA 1
ATOM 1446 C C . ARG A 1 184 ? -7.997 15.901 63.556 1.00 55.75 184 ARG A C 1
ATOM 1448 O O . ARG A 1 184 ? -9.143 15.485 63.411 1.00 55.75 184 ARG A O 1
ATOM 1455 N N . LYS A 1 185 ? -7.113 15.939 62.559 1.00 50.97 185 LYS A N 1
ATOM 1456 C CA . LYS A 1 185 ? -7.339 15.311 61.252 1.00 50.97 185 LYS A CA 1
ATOM 1457 C C . LYS A 1 185 ? -7.085 13.806 61.366 1.00 50.97 185 LYS A C 1
ATOM 1459 O O . LYS A 1 185 ? -5.962 13.392 61.643 1.00 50.97 185 LYS A O 1
ATOM 1464 N N . LYS A 1 186 ? -8.119 12.981 61.174 1.00 52.09 186 LYS A N 1
ATOM 1465 C CA . LYS A 1 186 ? -7.973 11.523 61.052 1.00 52.09 186 LYS A CA 1
ATOM 1466 C C . LYS A 1 186 ? -7.856 11.182 59.568 1.00 52.09 186 LYS A C 1
ATOM 1468 O O . LYS A 1 186 ? -8.763 11.490 58.795 1.00 52.09 186 LYS A O 1
ATOM 1473 N N . LYS A 1 187 ? -6.733 10.574 59.179 1.00 50.88 187 LYS A N 1
ATOM 1474 C CA . LYS A 1 187 ? -6.516 10.048 57.828 1.00 50.88 187 LYS A CA 1
ATOM 1475 C C . LYS A 1 187 ? -7.420 8.825 57.666 1.00 50.88 187 LYS A C 1
ATOM 1477 O O . LYS A 1 187 ? -7.262 7.856 58.406 1.00 50.88 187 LYS A O 1
ATOM 1482 N N . MET A 1 188 ? -8.425 8.907 56.800 1.00 53.69 188 MET A N 1
ATOM 1483 C CA . MET A 1 188 ? -9.318 7.789 56.502 1.00 53.69 188 MET A CA 1
ATOM 1484 C C . MET A 1 188 ? -9.110 7.397 55.041 1.00 53.69 188 MET A C 1
ATOM 1486 O O . MET A 1 188 ? -9.260 8.232 54.148 1.00 53.69 188 MET A O 1
ATOM 1490 N N . GLU A 1 189 ? -8.727 6.143 54.817 1.00 59.06 189 GLU A N 1
ATOM 1491 C CA . GLU A 1 189 ? -8.654 5.553 53.482 1.00 59.06 189 GLU A CA 1
ATOM 1492 C C . GLU A 1 189 ? -10.063 5.128 53.061 1.00 59.06 189 GLU A C 1
ATOM 1494 O O . GLU A 1 189 ? -10.687 4.273 53.691 1.00 59.06 189 GLU A O 1
ATOM 1499 N N . GLU A 1 190 ? -10.593 5.764 52.020 1.00 59.69 190 GLU A N 1
ATOM 1500 C CA . GLU A 1 190 ? -11.856 5.388 51.393 1.00 59.69 190 GLU A CA 1
ATOM 1501 C C . GLU A 1 190 ? -11.522 4.547 50.156 1.00 59.69 190 GLU A C 1
ATOM 1503 O O . GLU A 1 190 ? -10.998 5.059 49.163 1.00 59.69 190 GLU A O 1
ATOM 1508 N N . VAL A 1 191 ? -11.770 3.236 50.241 1.00 67.50 191 VAL A N 1
ATOM 1509 C CA . VAL A 1 191 ? -11.592 2.310 49.117 1.00 67.50 191 VAL A CA 1
ATOM 1510 C C . VAL A 1 191 ? -12.884 2.279 48.313 1.00 67.50 191 VAL A C 1
ATOM 1512 O O . VAL A 1 191 ? -13.901 1.769 48.778 1.00 67.50 191 VAL A O 1
ATOM 1515 N N . THR A 1 192 ? -12.856 2.821 47.100 1.00 69.12 192 THR A N 1
ATOM 1516 C CA . THR A 1 192 ? -13.988 2.741 46.166 1.00 69.12 192 THR A CA 1
ATOM 1517 C C . THR A 1 192 ? -13.683 1.722 45.080 1.00 69.12 192 THR A C 1
ATOM 1519 O O . THR A 1 192 ? -12.567 1.675 44.570 1.00 69.12 192 THR A O 1
ATOM 1522 N N . THR A 1 193 ? -14.661 0.879 44.745 1.00 76.12 193 THR A N 1
ATOM 1523 C CA . THR A 1 193 ? -14.538 -0.093 43.650 1.00 76.12 193 THR A CA 1
ATOM 1524 C C . THR A 1 193 ? -15.317 0.415 42.447 1.00 76.12 193 THR A C 1
ATOM 1526 O O . THR A 1 193 ? -16.485 0.772 42.580 1.00 76.12 193 THR A O 1
ATOM 1529 N N . ILE A 1 194 ? -14.671 0.459 41.286 1.00 82.25 194 ILE A N 1
ATOM 1530 C CA . ILE A 1 194 ? -15.248 0.905 40.019 1.00 82.25 194 ILE A CA 1
ATOM 1531 C C . ILE A 1 194 ? -15.133 -0.246 39.029 1.00 82.25 194 ILE A C 1
ATOM 1533 O O . ILE A 1 194 ? -14.058 -0.811 38.852 1.00 82.25 194 ILE A O 1
ATOM 1537 N N . GLU A 1 195 ? -16.233 -0.588 38.374 1.00 86.56 195 GLU A N 1
ATOM 1538 C CA . GLU A 1 195 ? -16.258 -1.594 37.319 1.00 86.56 195 GLU A CA 1
ATOM 1539 C C . GLU A 1 195 ? -16.242 -0.906 35.952 1.00 86.56 195 GLU A C 1
ATOM 1541 O O . GLU A 1 195 ? -17.040 -0.005 35.692 1.00 86.56 195 GLU A O 1
ATOM 1546 N N . ILE A 1 196 ? -15.293 -1.288 35.098 1.00 89.38 196 ILE A N 1
ATOM 1547 C CA . ILE A 1 196 ? -15.085 -0.673 33.787 1.00 89.38 196 ILE A CA 1
ATOM 1548 C C . ILE A 1 196 ? -15.091 -1.780 32.724 1.00 89.38 196 ILE A C 1
ATOM 1550 O O . ILE A 1 196 ? -14.312 -2.729 32.842 1.00 89.38 196 ILE A O 1
ATOM 1554 N N . PRO A 1 197 ? -15.925 -1.668 31.676 1.00 93.62 197 PRO A N 1
ATOM 1555 C CA . PRO A 1 197 ? -15.904 -2.596 30.558 1.00 93.62 197 PRO A CA 1
ATOM 1556 C C . PRO A 1 197 ? -14.797 -2.253 29.551 1.00 93.62 197 PRO A C 1
ATOM 1558 O O . PRO A 1 197 ? -14.537 -1.086 29.234 1.00 93.62 197 PRO A O 1
ATOM 1561 N N . TYR A 1 198 ? -14.174 -3.297 29.018 1.00 95.25 198 TYR A N 1
ATOM 1562 C CA . TYR A 1 198 ? -13.070 -3.253 28.071 1.00 95.25 198 TYR A CA 1
ATOM 1563 C C . TYR A 1 198 ? -13.347 -4.147 26.869 1.00 95.25 198 TYR A C 1
ATOM 1565 O O . TYR A 1 198 ? -13.983 -5.193 26.974 1.00 95.25 198 TYR A O 1
ATOM 1573 N N . LEU A 1 199 ? -12.809 -3.761 25.721 1.00 96.94 199 LEU A N 1
ATOM 1574 C CA . LEU A 1 199 ? -12.652 -4.631 24.570 1.00 96.94 199 LEU A CA 1
ATOM 1575 C C . LEU A 1 199 ? -11.243 -5.226 24.608 1.00 96.94 199 LEU A C 1
ATOM 1577 O O . LEU A 1 199 ? -10.260 -4.483 24.649 1.00 96.94 199 LEU A O 1
ATOM 1581 N N . LYS A 1 200 ? -11.152 -6.556 24.617 1.00 96.25 200 LYS A N 1
ATOM 1582 C CA . LYS A 1 200 ? -9.892 -7.286 24.506 1.00 96.25 200 LYS A CA 1
ATOM 1583 C C . LYS A 1 200 ? -9.517 -7.410 23.037 1.00 96.25 200 LYS A C 1
ATOM 1585 O O . LYS A 1 200 ? -10.262 -7.998 22.250 1.00 96.25 200 LYS A O 1
ATOM 1590 N N . CYS A 1 201 ? -8.336 -6.911 22.701 1.00 96.88 201 CYS A N 1
ATOM 1591 C CA . CYS A 1 201 ? -7.762 -7.010 21.370 1.00 96.88 201 CYS A CA 1
ATOM 1592 C C . CYS A 1 201 ? -6.324 -7.541 21.421 1.00 96.88 201 CYS A C 1
ATOM 1594 O O . CYS A 1 201 ? -5.683 -7.505 22.470 1.00 96.88 201 CYS A O 1
ATOM 1596 N N . THR A 1 202 ? -5.794 -7.973 20.279 1.00 96.44 202 THR A N 1
ATOM 1597 C CA . THR A 1 202 ? -4.348 -8.146 20.070 1.00 96.44 202 THR A CA 1
ATOM 1598 C C . THR A 1 202 ? -3.854 -7.250 18.943 1.00 96.44 202 THR A C 1
ATOM 1600 O O . THR A 1 202 ? -4.561 -7.031 17.956 1.00 96.44 202 THR A O 1
ATOM 1603 N N . ASP A 1 203 ? -2.654 -6.695 19.105 1.00 93.31 203 ASP A N 1
ATOM 1604 C CA . ASP A 1 203 ? -1.984 -5.920 18.059 1.00 93.31 203 ASP A CA 1
ATOM 1605 C C . ASP A 1 203 ? -1.220 -6.822 17.066 1.00 93.31 203 ASP A C 1
ATOM 1607 O O . ASP A 1 203 ? -1.262 -8.054 17.142 1.00 93.31 203 ASP A O 1
ATOM 1611 N N . ILE A 1 204 ? -0.528 -6.207 16.101 1.00 90.56 204 ILE A N 1
ATOM 1612 C CA . ILE A 1 204 ? 0.267 -6.922 15.087 1.00 90.56 204 ILE A CA 1
ATOM 1613 C C . ILE A 1 204 ? 1.441 -7.713 15.687 1.00 90.56 204 ILE A C 1
ATOM 1615 O O . ILE A 1 204 ? 1.872 -8.705 15.106 1.00 90.56 204 ILE A O 1
ATOM 1619 N N . GLU A 1 205 ? 1.924 -7.310 16.864 1.00 91.44 205 GLU A N 1
ATOM 1620 C CA . GLU A 1 205 ? 2.975 -7.994 17.624 1.00 91.44 205 GLU A CA 1
ATOM 1621 C C . GLU A 1 205 ? 2.396 -9.131 18.491 1.00 91.44 205 GLU A C 1
ATOM 1623 O O . GLU A 1 205 ? 3.101 -9.682 19.333 1.00 91.44 205 GLU A O 1
ATOM 1628 N N . GLN A 1 206 ? 1.111 -9.473 18.315 1.00 91.38 206 GLN A N 1
ATOM 1629 C CA . GLN A 1 206 ? 0.362 -10.429 19.142 1.00 91.38 206 GLN A CA 1
ATOM 1630 C C . GLN A 1 206 ? 0.330 -10.048 20.629 1.00 91.38 206 GLN A C 1
ATOM 1632 O O . GLN A 1 206 ? 0.119 -10.893 21.498 1.00 91.38 206 GLN A O 1
ATOM 1637 N N . THR A 1 207 ? 0.512 -8.764 20.942 1.00 91.25 207 THR A N 1
ATOM 1638 C CA . THR A 1 207 ? 0.418 -8.267 22.310 1.00 91.25 207 THR A CA 1
ATOM 1639 C C . THR A 1 207 ? -1.035 -7.973 22.649 1.00 91.25 207 THR A C 1
ATOM 1641 O O . THR A 1 207 ? -1.719 -7.241 21.931 1.00 91.25 207 THR A O 1
ATOM 1644 N N . GLU A 1 208 ? -1.504 -8.513 23.774 1.00 93.06 208 GLU A N 1
ATOM 1645 C CA . GLU A 1 208 ? -2.841 -8.222 24.284 1.00 93.06 208 GLU A CA 1
ATOM 1646 C C . GLU A 1 208 ? -2.962 -6.770 24.751 1.00 93.06 208 GLU A C 1
ATOM 1648 O O . GLU A 1 208 ? -2.123 -6.246 25.495 1.00 93.06 208 GLU A O 1
ATOM 1653 N N . VAL A 1 209 ? -4.050 -6.128 24.334 1.00 94.81 209 VAL A N 1
ATOM 1654 C CA . VAL A 1 209 ? -4.397 -4.765 24.716 1.00 94.81 209 VAL A CA 1
ATOM 1655 C C . VAL A 1 209 ? -5.871 -4.699 25.092 1.00 94.81 209 VAL A C 1
ATOM 1657 O O . VAL A 1 209 ? -6.747 -5.139 24.349 1.00 94.81 209 VAL A O 1
ATOM 1660 N N . LEU A 1 210 ? -6.145 -4.105 26.250 1.00 95.12 210 LEU A N 1
ATOM 1661 C CA . LEU A 1 210 ? -7.484 -3.809 26.733 1.00 95.12 210 LEU A CA 1
ATOM 1662 C C . LEU A 1 210 ? -7.833 -2.356 26.436 1.00 95.12 210 LEU A C 1
ATOM 1664 O O . LEU A 1 210 ? -7.129 -1.429 26.849 1.00 95.12 210 LEU A O 1
ATOM 1668 N N . LEU A 1 211 ? -8.945 -2.160 25.739 1.00 96.12 211 LEU A N 1
ATOM 1669 C CA . LEU A 1 211 ? -9.443 -0.849 25.347 1.00 96.12 211 LEU A CA 1
ATOM 1670 C C . LEU A 1 211 ? -10.720 -0.527 26.130 1.00 96.12 211 LEU A C 1
ATOM 1672 O O . LEU A 1 211 ? -11.719 -1.218 25.934 1.00 96.12 211 LEU A O 1
ATOM 1676 N N . PRO A 1 212 ? -10.728 0.482 27.017 1.00 95.00 212 PRO A N 1
ATOM 1677 C CA . PRO A 1 212 ? -11.947 0.880 27.713 1.00 95.00 212 PRO A CA 1
ATOM 1678 C C . PRO A 1 212 ? -13.064 1.233 26.726 1.00 95.00 212 PRO A C 1
ATOM 1680 O O . PRO A 1 212 ? -12.824 1.904 25.724 1.00 95.00 212 PRO A O 1
ATOM 1683 N N . PHE A 1 213 ? -14.311 0.872 27.028 1.00 95.38 213 PHE A N 1
ATOM 1684 C CA . PHE A 1 213 ? -15.454 1.249 26.178 1.00 95.38 213 PHE A CA 1
ATOM 1685 C C . PHE A 1 213 ? -15.616 2.768 26.043 1.00 95.38 213 PHE A C 1
ATOM 1687 O O . PHE A 1 213 ? -16.034 3.261 24.996 1.00 95.38 213 PHE A O 1
ATOM 1694 N N . SER A 1 214 ? -15.225 3.512 27.082 1.00 93.56 214 SER A N 1
ATOM 1695 C CA . SER A 1 214 ? -15.225 4.976 27.103 1.00 93.56 214 SER A CA 1
ATOM 1696 C C . SER A 1 214 ? -14.195 5.605 26.160 1.00 93.56 214 SER A C 1
ATOM 1698 O O . SER A 1 214 ? -14.233 6.819 25.943 1.00 93.56 214 SER A O 1
ATOM 1700 N N . THR A 1 215 ? -13.271 4.822 25.592 1.00 95.00 215 THR A N 1
ATOM 1701 C CA . THR A 1 215 ? -12.275 5.348 24.667 1.00 95.00 215 THR A CA 1
ATOM 1702 C C . THR A 1 215 ? -12.934 5.812 23.371 1.00 95.00 215 THR A C 1
ATOM 1704 O O . THR A 1 215 ? -13.535 5.030 22.631 1.00 95.00 215 THR A O 1
ATOM 1707 N N . LYS A 1 216 ? -12.787 7.111 23.100 1.00 95.88 216 LYS A N 1
ATOM 1708 C CA . LYS A 1 216 ? -13.227 7.772 21.870 1.00 95.88 216 LYS A CA 1
ATOM 1709 C C . LYS A 1 216 ? -12.125 7.725 20.818 1.00 95.88 216 LYS A C 1
ATOM 1711 O O . LYS A 1 216 ? -10.941 7.776 21.146 1.00 95.88 216 LYS A O 1
ATOM 1716 N N . GLY A 1 217 ? -12.521 7.662 19.558 1.00 94.81 217 GLY A N 1
ATOM 1717 C CA . GLY A 1 217 ? -11.614 7.653 18.418 1.00 94.81 217 GLY A CA 1
ATOM 1718 C C . GLY A 1 217 ? -12.383 7.517 17.115 1.00 94.81 217 GLY A C 1
ATOM 1719 O O . GLY A 1 217 ? -13.596 7.679 17.084 1.00 94.81 217 GLY A O 1
ATOM 1720 N N . ARG A 1 218 ? -11.680 7.226 16.025 1.00 95.56 218 ARG A N 1
ATOM 1721 C CA . ARG A 1 218 ? -12.294 6.820 14.759 1.00 95.56 218 ARG A CA 1
ATOM 1722 C C . ARG A 1 218 ? -11.790 5.428 14.411 1.00 95.56 218 ARG A C 1
ATOM 1724 O O . ARG A 1 218 ? -10.580 5.230 14.283 1.00 95.56 218 ARG A O 1
ATOM 1731 N N . PHE A 1 219 ? -12.710 4.485 14.251 1.00 96.12 219 PHE A N 1
ATOM 1732 C CA . PHE A 1 219 ? -12.392 3.095 13.941 1.00 96.12 219 PHE A CA 1
ATOM 1733 C C . PHE A 1 219 ? -13.205 2.609 12.748 1.00 96.12 219 PHE A C 1
ATOM 1735 O O . PHE A 1 219 ? -14.371 2.968 12.583 1.00 96.12 219 PHE A O 1
ATOM 1742 N N . SER A 1 220 ? -12.588 1.763 11.937 1.00 96.56 220 SER A N 1
ATOM 1743 C CA . SER A 1 220 ? -13.248 1.048 10.845 1.00 96.56 220 SER A CA 1
ATOM 1744 C C . SER A 1 220 ? -13.078 -0.446 11.048 1.00 96.56 220 SER A C 1
ATOM 1746 O O . SER A 1 220 ? -12.084 -0.874 11.632 1.00 96.56 220 SER A O 1
ATOM 1748 N N . SER A 1 221 ? -14.024 -1.247 10.575 1.00 96.06 221 SER A N 1
ATOM 1749 C CA . SER A 1 221 ? -13.792 -2.684 10.423 1.00 96.06 221 SER A CA 1
ATOM 1750 C C . SER A 1 221 ? -12.839 -2.921 9.258 1.00 96.06 221 SER A C 1
ATOM 1752 O O . SER A 1 221 ? -12.835 -2.170 8.286 1.00 96.06 221 SER A O 1
ATOM 1754 N N . VAL A 1 222 ? -12.028 -3.968 9.334 1.00 96.31 222 VAL A N 1
ATOM 1755 C CA . VAL A 1 222 ? -11.329 -4.469 8.144 1.00 96.31 222 VAL A CA 1
ATOM 1756 C C . VAL A 1 222 ? -12.310 -5.335 7.364 1.00 96.31 222 VAL A C 1
ATOM 1758 O O . VAL A 1 222 ? -12.999 -6.155 7.969 1.00 96.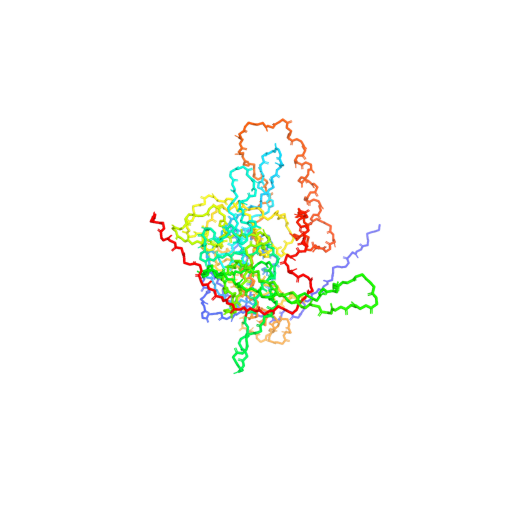31 222 VAL A O 1
ATOM 1761 N N . TYR A 1 223 ? -12.388 -5.132 6.052 1.00 95.12 223 TYR A N 1
ATOM 1762 C CA . TYR A 1 223 ? -13.236 -5.932 5.181 1.00 95.12 223 TYR A CA 1
ATOM 1763 C C . TYR A 1 223 ? -12.879 -7.420 5.277 1.00 95.12 223 TYR A C 1
ATOM 1765 O O . TYR A 1 223 ? -11.708 -7.809 5.263 1.00 95.12 223 TYR A O 1
ATOM 1773 N N . GLU A 1 224 ? -13.917 -8.242 5.365 1.00 90.56 224 GLU A N 1
ATOM 1774 C CA . GLU A 1 224 ? -13.844 -9.688 5.246 1.00 90.56 224 GLU A CA 1
ATOM 1775 C C . GLU A 1 224 ? -14.954 -10.115 4.292 1.00 90.56 224 GLU A C 1
ATOM 1777 O O . GLU A 1 224 ? -16.086 -9.635 4.385 1.00 90.56 224 GLU A O 1
ATOM 1782 N N . LYS A 1 225 ? -14.606 -11.001 3.359 1.00 86.31 225 LYS A N 1
ATOM 1783 C CA . LYS A 1 225 ? -15.539 -11.506 2.359 1.00 86.31 225 LYS A CA 1
ATOM 1784 C C . LYS A 1 225 ? -16.776 -12.097 3.038 1.00 86.31 225 LYS A C 1
ATOM 1786 O O . LYS A 1 225 ? -16.664 -12.731 4.085 1.00 86.31 225 LYS A O 1
ATOM 1791 N N . ASP A 1 226 ? -17.939 -11.842 2.447 1.00 81.69 226 ASP A N 1
ATOM 1792 C CA . ASP A 1 226 ? -19.260 -12.281 2.921 1.00 81.69 226 ASP A CA 1
ATOM 1793 C C . ASP A 1 226 ? -19.744 -11.636 4.239 1.00 81.69 226 ASP A C 1
ATOM 1795 O O . ASP A 1 226 ? -20.868 -11.890 4.673 1.00 81.69 226 ASP A O 1
ATOM 1799 N N . ILE A 1 227 ? -18.957 -10.743 4.854 1.00 82.31 227 ILE A N 1
ATOM 1800 C CA . ILE A 1 227 ? -19.374 -9.959 6.022 1.00 82.31 227 ILE A CA 1
ATOM 1801 C C . ILE A 1 227 ? -19.753 -8.549 5.571 1.00 82.31 227 ILE A C 1
ATOM 1803 O O . ILE A 1 227 ? -18.898 -7.704 5.302 1.00 82.31 227 ILE A O 1
ATOM 1807 N N . ASN A 1 228 ? -21.055 -8.266 5.525 1.00 74.25 228 ASN A N 1
ATOM 1808 C CA . ASN A 1 228 ? -21.531 -6.934 5.173 1.00 74.25 228 ASN A CA 1
ATOM 1809 C C . ASN A 1 228 ? -21.370 -5.966 6.356 1.00 74.25 228 ASN A C 1
ATOM 1811 O O . ASN A 1 228 ? -22.074 -6.070 7.362 1.00 74.25 228 ASN A O 1
ATOM 1815 N N . ASN A 1 229 ? -20.447 -5.014 6.233 1.00 80.75 229 ASN A N 1
ATOM 1816 C CA . ASN A 1 229 ? -20.277 -3.930 7.191 1.00 80.75 229 ASN A CA 1
ATOM 1817 C C . ASN A 1 229 ? -19.979 -2.624 6.447 1.00 80.75 229 ASN A C 1
ATOM 1819 O O . ASN A 1 229 ? -18.939 -2.477 5.802 1.00 80.75 229 ASN A O 1
ATOM 1823 N N . ASP A 1 230 ? -20.893 -1.669 6.582 1.00 81.94 230 ASP A N 1
ATOM 1824 C CA . ASP A 1 230 ? -20.874 -0.341 5.962 1.00 81.94 230 ASP A CA 1
ATOM 1825 C C . ASP A 1 230 ? -19.711 0.555 6.426 1.00 81.94 230 ASP A C 1
ATOM 1827 O O . ASP A 1 230 ? -19.422 1.569 5.795 1.00 81.94 230 ASP A O 1
ATOM 1831 N N . ARG A 1 231 ? -19.014 0.181 7.507 1.00 89.56 231 ARG A N 1
ATOM 1832 C CA . ARG A 1 231 ? -17.865 0.906 8.086 1.00 89.56 231 ARG A CA 1
ATOM 1833 C C . ARG A 1 231 ? -16.517 0.282 7.719 1.00 89.56 231 ARG A C 1
ATOM 1835 O O . ARG A 1 231 ? -15.520 0.519 8.414 1.00 89.56 231 ARG A O 1
ATOM 1842 N N . SER A 1 232 ? -16.490 -0.547 6.678 1.00 93.62 232 SER A N 1
ATOM 1843 C CA . SER A 1 232 ? -15.307 -1.319 6.307 1.00 93.62 232 SER A CA 1
ATOM 1844 C C . SER A 1 232 ? -14.285 -0.521 5.513 1.00 93.62 232 SER A C 1
ATOM 1846 O O . SER A 1 232 ? -14.613 0.369 4.730 1.00 93.62 232 SER A O 1
ATOM 1848 N N . ILE A 1 233 ? -13.025 -0.890 5.713 1.00 95.81 233 ILE A N 1
ATOM 1849 C CA . ILE A 1 233 ? -11.908 -0.498 4.861 1.00 95.81 233 ILE A CA 1
ATOM 1850 C C . ILE A 1 233 ? -11.335 -1.715 4.140 1.00 95.81 233 ILE A C 1
ATOM 1852 O O . ILE A 1 233 ? -11.384 -2.837 4.644 1.00 95.81 233 ILE A O 1
ATOM 1856 N N . TYR A 1 234 ? -10.742 -1.466 2.983 1.00 96.25 234 TYR A N 1
ATOM 1857 C CA . TYR A 1 234 ? -10.364 -2.469 1.999 1.00 96.25 234 TYR A CA 1
ATOM 1858 C C . TYR A 1 234 ? -8.888 -2.328 1.646 1.00 96.25 234 TYR A C 1
ATOM 1860 O O . TYR A 1 234 ? -8.364 -1.211 1.582 1.00 96.25 234 TYR A O 1
ATOM 1868 N N . ARG A 1 235 ? -8.213 -3.448 1.381 1.00 96.81 235 ARG A N 1
ATOM 1869 C CA . ARG A 1 235 ? -6.923 -3.422 0.682 1.00 96.81 235 ARG A CA 1
ATOM 1870 C C . ARG A 1 235 ? -7.168 -3.324 -0.817 1.00 96.81 235 ARG A C 1
ATOM 1872 O O . ARG A 1 235 ? -8.213 -3.745 -1.308 1.00 96.81 235 ARG A O 1
ATOM 1879 N N . MET A 1 236 ? -6.168 -2.854 -1.562 1.00 97.00 236 MET A N 1
ATOM 1880 C CA . MET A 1 236 ? -6.255 -2.822 -3.027 1.00 97.00 236 MET A CA 1
ATOM 1881 C C . MET A 1 236 ? -6.520 -4.217 -3.615 1.00 97.00 236 MET A C 1
ATOM 1883 O O . MET A 1 236 ? -7.379 -4.372 -4.476 1.00 97.00 236 MET A O 1
ATOM 1887 N N . LYS A 1 237 ? -5.862 -5.256 -3.084 1.00 95.88 237 LYS A N 1
ATOM 1888 C CA . LYS A 1 237 ? -6.118 -6.654 -3.461 1.00 95.88 237 LYS A CA 1
ATOM 1889 C C . LYS A 1 237 ? -7.586 -7.073 -3.308 1.00 95.88 237 LYS A C 1
ATOM 1891 O O . LYS A 1 237 ? -8.094 -7.793 -4.167 1.00 95.88 237 LYS A O 1
ATOM 1896 N N . ASP A 1 238 ? -8.245 -6.639 -2.235 1.00 94.69 238 ASP A N 1
ATOM 1897 C CA . ASP A 1 238 ? -9.642 -6.990 -1.961 1.00 94.69 238 ASP A CA 1
ATOM 1898 C C . ASP A 1 238 ? -10.559 -6.298 -2.979 1.00 94.69 238 ASP A C 1
ATOM 1900 O O . ASP A 1 238 ? -11.398 -6.948 -3.594 1.00 94.69 238 ASP A O 1
ATOM 1904 N N . LEU A 1 239 ? -10.313 -5.008 -3.242 1.00 95.38 239 LEU A N 1
ATOM 1905 C CA . LEU A 1 239 ? -11.035 -4.222 -4.250 1.00 95.38 239 LEU A CA 1
ATOM 1906 C C . LEU A 1 239 ? -10.916 -4.821 -5.656 1.00 95.38 239 LEU A C 1
ATOM 1908 O O . LEU A 1 239 ? -11.902 -4.891 -6.373 1.00 95.38 239 LEU A O 1
ATOM 1912 N N . ILE A 1 240 ? -9.727 -5.287 -6.040 1.00 94.69 240 ILE A N 1
ATOM 1913 C CA . ILE A 1 240 ? -9.493 -5.934 -7.341 1.00 94.69 240 ILE A CA 1
ATOM 1914 C C . ILE A 1 240 ? -10.237 -7.267 -7.471 1.00 94.69 240 ILE A C 1
ATOM 1916 O O . ILE A 1 240 ? -10.616 -7.661 -8.570 1.00 94.69 240 ILE A O 1
ATOM 1920 N N . THR A 1 241 ? -10.356 -8.014 -6.372 1.00 92.69 241 THR A N 1
ATOM 1921 C CA . THR A 1 241 ? -10.823 -9.407 -6.413 1.00 92.69 241 THR A CA 1
ATOM 1922 C C . THR A 1 241 ? -12.333 -9.520 -6.235 1.00 92.69 241 THR A C 1
ATOM 1924 O O . THR A 1 241 ? -12.946 -10.387 -6.854 1.00 92.69 241 THR A O 1
ATOM 1927 N N . ASP A 1 242 ? -12.917 -8.679 -5.381 1.00 91.75 242 ASP A N 1
ATOM 1928 C CA . ASP A 1 242 ? -14.298 -8.829 -4.915 1.00 91.75 242 ASP A CA 1
ATOM 1929 C C . ASP A 1 242 ? -15.257 -7.745 -5.437 1.00 91.75 242 ASP A C 1
ATOM 1931 O O . ASP A 1 242 ? -16.460 -7.859 -5.209 1.00 91.75 242 ASP A O 1
ATOM 1935 N N . PHE A 1 243 ? -14.760 -6.708 -6.123 1.00 90.56 243 PHE A N 1
ATOM 1936 C CA . PHE A 1 243 ? -15.581 -5.596 -6.611 1.00 90.56 243 PHE A CA 1
ATOM 1937 C C . PHE A 1 243 ? -15.432 -5.391 -8.115 1.00 90.56 243 PHE A C 1
ATOM 1939 O O . PHE A 1 243 ? -14.335 -5.462 -8.670 1.00 90.56 243 PHE A O 1
ATOM 1946 N N . ASP A 1 244 ? -16.550 -5.061 -8.757 1.00 89.06 244 ASP A N 1
ATOM 1947 C CA . ASP A 1 244 ? -16.561 -4.657 -10.155 1.00 89.06 244 ASP A CA 1
ATOM 1948 C C . ASP A 1 244 ? -16.088 -3.206 -10.307 1.00 89.06 244 ASP A C 1
ATOM 1950 O O . ASP A 1 244 ? -16.366 -2.325 -9.486 1.00 89.06 244 ASP A O 1
ATOM 1954 N N . MET A 1 245 ? -15.369 -2.948 -11.395 1.00 89.69 245 MET A N 1
ATOM 1955 C CA . MET A 1 245 ? -14.926 -1.605 -11.759 1.00 89.69 245 MET A CA 1
ATOM 1956 C C . MET A 1 245 ? -15.923 -0.971 -12.751 1.00 89.69 245 MET A C 1
ATOM 1958 O O . MET A 1 245 ? -16.471 -1.684 -13.595 1.00 89.69 245 MET A O 1
ATOM 1962 N N . PRO A 1 246 ? -16.163 0.355 -12.695 1.00 91.88 246 PRO A N 1
ATOM 1963 C CA . PRO A 1 246 ? -15.449 1.341 -11.891 1.00 91.88 246 PRO A CA 1
ATOM 1964 C C . PRO A 1 246 ? -15.945 1.453 -10.443 1.00 91.88 246 PRO A C 1
ATOM 1966 O O . PRO A 1 246 ? -17.141 1.380 -10.176 1.00 91.88 246 PRO A O 1
ATOM 1969 N N . THR A 1 247 ? -15.027 1.732 -9.517 1.00 92.31 247 THR A N 1
ATOM 1970 C CA . THR A 1 247 ? -15.338 1.983 -8.100 1.00 92.31 247 THR A CA 1
ATOM 1971 C C . THR A 1 247 ? -14.612 3.233 -7.609 1.00 92.31 247 THR A C 1
ATOM 1973 O O . THR A 1 247 ? -13.417 3.406 -7.840 1.00 92.31 247 THR A O 1
ATOM 1976 N N . ILE A 1 248 ? -15.318 4.120 -6.904 1.00 94.12 248 ILE A N 1
ATOM 1977 C CA . ILE A 1 248 ? -14.708 5.313 -6.309 1.00 94.12 248 ILE A CA 1
ATOM 1978 C C . ILE A 1 248 ? -14.267 4.993 -4.889 1.00 94.12 248 ILE A C 1
ATOM 1980 O O . ILE A 1 248 ? -15.068 4.581 -4.050 1.00 94.12 248 ILE A O 1
ATOM 1984 N N . VAL A 1 249 ? -12.990 5.224 -4.613 1.00 95.69 249 VAL A N 1
ATOM 1985 C CA . VAL A 1 249 ? -12.383 4.959 -3.313 1.00 95.69 249 VAL A CA 1
ATOM 1986 C C . VAL A 1 249 ? -11.675 6.185 -2.766 1.00 95.69 249 VAL A C 1
ATOM 1988 O O . VAL A 1 249 ? -11.246 7.066 -3.509 1.00 95.69 249 VAL A O 1
ATOM 1991 N N . ARG A 1 250 ? -11.516 6.235 -1.448 1.00 95.75 250 ARG A N 1
ATOM 1992 C CA . ARG A 1 250 ? -10.685 7.218 -0.757 1.00 95.75 250 ARG A CA 1
ATOM 1993 C C . ARG A 1 250 ? -9.563 6.501 -0.026 1.00 95.75 250 ARG A C 1
ATOM 1995 O O . ARG A 1 250 ? -9.818 5.570 0.733 1.00 95.75 250 ARG A O 1
ATOM 2002 N N . LEU A 1 251 ? -8.331 6.952 -0.235 1.00 96.19 251 LEU A N 1
ATOM 2003 C CA . LEU A 1 251 ? -7.166 6.519 0.523 1.00 96.19 251 LEU A CA 1
ATOM 2004 C C . LEU A 1 251 ? -7.295 7.028 1.965 1.00 96.19 251 LEU A C 1
ATOM 2006 O O . LEU A 1 251 ? -7.237 8.228 2.221 1.00 96.19 251 LEU A O 1
ATOM 2010 N N . VAL A 1 252 ? -7.488 6.104 2.902 1.00 94.62 252 VAL A N 1
ATOM 2011 C CA . VAL A 1 252 ? -7.598 6.382 4.342 1.00 94.62 252 VAL A CA 1
ATOM 2012 C C . VAL A 1 252 ? -6.222 6.372 5.000 1.00 94.62 252 VAL A C 1
ATOM 2014 O O . VAL A 1 252 ? -5.960 7.154 5.910 1.00 94.62 252 VAL A O 1
ATOM 2017 N N . TYR A 1 253 ? -5.351 5.464 4.561 1.00 94.69 253 TYR A N 1
ATOM 2018 C CA . TYR A 1 253 ? -3.998 5.311 5.081 1.00 94.69 253 TYR A CA 1
ATOM 2019 C C . TYR A 1 253 ? -3.096 4.699 4.018 1.00 94.69 253 TYR A C 1
ATOM 2021 O O . TYR A 1 253 ? -3.500 3.760 3.342 1.00 94.69 253 TYR A O 1
ATOM 2029 N N . GLY A 1 254 ? -1.873 5.197 3.894 1.00 93.31 254 GLY A N 1
ATOM 2030 C CA . GLY A 1 254 ? -0.904 4.747 2.900 1.00 93.31 254 GLY A CA 1
ATOM 2031 C C . GLY A 1 254 ? -0.127 5.929 2.335 1.00 93.31 254 GLY A C 1
ATOM 2032 O O . GLY A 1 254 ? -0.390 7.080 2.681 1.00 93.31 254 GLY A O 1
ATOM 2033 N N . LYS A 1 255 ? 0.848 5.642 1.473 1.00 92.38 255 LYS A N 1
ATOM 2034 C CA . LYS A 1 255 ? 1.681 6.680 0.855 1.00 92.38 255 LYS A CA 1
ATOM 2035 C C . LYS A 1 255 ? 1.001 7.250 -0.388 1.00 92.38 255 LYS A C 1
ATOM 2037 O O . LYS A 1 255 ? 0.532 6.492 -1.235 1.00 92.38 255 LYS A O 1
ATOM 2042 N N . ALA A 1 256 ? 0.986 8.576 -0.499 1.00 92.38 256 ALA A N 1
ATOM 2043 C CA . ALA A 1 256 ? 0.637 9.266 -1.735 1.00 92.38 256 ALA A CA 1
ATOM 2044 C C . ALA A 1 256 ? 1.686 8.982 -2.837 1.00 92.38 256 ALA A C 1
ATOM 2046 O O . ALA A 1 256 ? 2.780 8.488 -2.529 1.00 92.38 256 ALA A O 1
ATOM 2047 N N . PRO A 1 257 ? 1.382 9.270 -4.117 1.00 92.31 257 PRO A N 1
ATOM 2048 C CA . PRO A 1 257 ? 2.371 9.185 -5.187 1.00 92.31 257 PRO A CA 1
ATOM 2049 C C . PRO A 1 257 ? 3.618 10.019 -4.862 1.00 92.31 257 PRO A C 1
ATOM 2051 O O . PRO A 1 257 ? 3.511 11.164 -4.433 1.00 92.31 257 PRO A O 1
ATOM 2054 N N . VAL A 1 258 ? 4.805 9.441 -5.074 1.00 86.56 258 VAL A N 1
ATOM 2055 C CA . VAL A 1 258 ? 6.092 10.107 -4.780 1.00 86.56 258 VAL A CA 1
ATOM 2056 C C . VAL A 1 258 ? 6.387 11.229 -5.776 1.00 86.56 258 VAL A C 1
ATOM 2058 O O . VAL A 1 258 ? 7.042 12.211 -5.438 1.00 86.56 258 VAL A O 1
ATOM 2061 N N . VAL A 1 259 ? 5.919 11.075 -7.014 1.00 85.19 259 VAL A N 1
ATOM 2062 C CA . VAL A 1 259 ? 6.083 12.086 -8.057 1.00 85.19 259 VAL A CA 1
ATOM 2063 C C . VAL A 1 259 ? 5.019 13.171 -7.863 1.00 85.19 259 VAL A C 1
ATOM 2065 O O . VAL A 1 259 ? 3.839 12.820 -7.738 1.00 85.19 259 VAL A O 1
ATOM 2068 N N . PRO A 1 260 ? 5.398 14.465 -7.870 1.00 86.31 260 PRO A N 1
ATOM 2069 C CA . PRO A 1 260 ? 4.447 15.565 -7.791 1.00 86.31 260 PRO A CA 1
ATOM 2070 C C . PRO A 1 260 ? 3.347 15.430 -8.844 1.00 86.31 260 PRO A C 1
ATOM 2072 O O . PRO A 1 260 ? 3.611 15.348 -10.043 1.00 86.31 260 PRO A O 1
ATOM 2075 N N . CYS A 1 261 ? 2.101 15.369 -8.387 1.00 88.94 261 CYS A N 1
ATOM 2076 C CA . CYS A 1 261 ? 0.929 15.249 -9.241 1.00 88.94 261 CYS A CA 1
ATOM 2077 C C . CYS A 1 261 ? -0.327 15.738 -8.517 1.00 88.94 261 CYS A C 1
ATOM 2079 O O . CYS A 1 261 ? -0.338 15.933 -7.300 1.00 88.94 261 CYS A O 1
ATOM 2081 N N . ILE A 1 262 ? -1.415 15.899 -9.272 1.00 90.00 262 ILE A N 1
ATOM 2082 C CA . ILE A 1 262 ? -2.726 16.189 -8.692 1.00 90.00 262 ILE A CA 1
ATOM 2083 C C . ILE A 1 262 ? -3.234 14.925 -7.996 1.00 90.00 262 ILE A C 1
ATOM 2085 O O . ILE A 1 262 ? -3.653 13.964 -8.647 1.00 90.00 262 ILE A O 1
ATOM 2089 N N . PHE A 1 263 ? -3.232 14.950 -6.667 1.00 93.62 263 PHE A N 1
ATOM 2090 C CA . PHE A 1 263 ? -3.694 13.853 -5.831 1.00 93.62 263 PHE A CA 1
ATOM 2091 C C . PHE A 1 263 ? -4.520 14.392 -4.660 1.00 93.62 263 PHE A C 1
ATOM 2093 O O . PHE A 1 263 ? -4.011 15.105 -3.805 1.00 93.62 263 PHE A O 1
ATOM 2100 N N . THR A 1 264 ? -5.810 14.063 -4.618 1.00 93.50 264 THR A N 1
ATOM 2101 C CA . THR A 1 264 ? -6.753 14.495 -3.566 1.00 93.50 264 THR A CA 1
ATOM 2102 C C . THR A 1 264 ? -6.998 13.409 -2.515 1.00 93.50 264 THR A C 1
ATOM 2104 O O . THR A 1 264 ? -7.764 13.612 -1.575 1.00 93.50 264 THR A O 1
ATOM 2107 N N . GLY A 1 265 ? -6.414 12.222 -2.706 1.00 94.00 265 GLY A N 1
ATOM 2108 C CA . GLY A 1 265 ? -6.722 11.022 -1.931 1.00 94.00 265 GLY A CA 1
ATOM 2109 C C . GLY A 1 265 ? -8.025 10.324 -2.332 1.00 94.00 265 GLY A C 1
ATOM 2110 O O . GLY A 1 265 ? -8.279 9.235 -1.831 1.00 94.00 265 GLY A O 1
ATOM 2111 N N . VAL A 1 266 ? -8.837 10.888 -3.234 1.00 95.31 266 VAL A N 1
ATOM 2112 C CA . VAL A 1 266 ? -10.028 10.228 -3.800 1.00 95.31 266 VAL A CA 1
ATOM 2113 C C . VAL A 1 266 ? -9.724 9.789 -5.226 1.00 95.31 266 VAL A C 1
ATOM 2115 O O . VAL A 1 266 ? -9.196 10.573 -6.010 1.00 95.31 266 VAL A O 1
ATOM 2118 N N . ILE A 1 267 ? -10.041 8.541 -5.562 1.00 96.06 267 ILE A N 1
ATOM 2119 C CA . ILE A 1 267 ? -9.625 7.894 -6.806 1.00 96.06 267 ILE A CA 1
ATOM 2120 C C . ILE A 1 267 ? -10.816 7.154 -7.416 1.00 96.06 267 ILE A C 1
ATOM 2122 O O . ILE A 1 267 ? -11.455 6.347 -6.747 1.00 96.06 267 ILE A O 1
ATOM 2126 N N . ALA A 1 268 ? -11.093 7.399 -8.694 1.00 95.12 268 ALA A N 1
ATOM 2127 C CA . ALA A 1 268 ? -11.938 6.538 -9.510 1.00 95.12 268 ALA A CA 1
ATOM 2128 C C . ALA A 1 268 ? -11.080 5.384 -10.027 1.00 95.12 268 ALA A C 1
ATOM 2130 O O . ALA A 1 268 ? -10.235 5.589 -10.898 1.00 95.12 268 ALA A O 1
ATOM 2131 N N . LEU A 1 269 ? -11.266 4.189 -9.478 1.00 96.25 269 LEU A N 1
ATOM 2132 C CA . LEU A 1 269 ? -10.698 2.958 -10.013 1.00 96.25 269 LEU A CA 1
ATOM 2133 C C . LEU A 1 269 ? -11.496 2.586 -11.262 1.00 96.25 269 LEU A C 1
ATOM 2135 O O . LEU A 1 269 ? -12.716 2.483 -11.180 1.00 96.25 269 LEU A O 1
ATOM 2139 N N . ARG A 1 270 ? -10.841 2.448 -12.416 1.00 94.50 270 ARG A N 1
ATOM 2140 C CA . ARG A 1 270 ? -11.517 2.299 -13.716 1.00 94.50 270 ARG A CA 1
ATOM 2141 C C . ARG A 1 270 ? -11.451 0.884 -14.256 1.00 94.50 270 ARG A C 1
ATOM 2143 O O . ARG A 1 270 ? -12.469 0.344 -14.669 1.00 94.50 270 ARG A O 1
ATOM 2150 N N . GLU A 1 271 ? -10.260 0.305 -14.260 1.00 94.62 271 GLU A N 1
ATOM 2151 C CA . GLU A 1 271 ? -10.027 -1.015 -14.834 1.00 94.62 271 GLU A CA 1
ATOM 2152 C C . GLU A 1 271 ? -8.890 -1.735 -14.121 1.00 94.62 271 GLU A C 1
ATOM 2154 O O . GLU A 1 271 ? -7.960 -1.115 -13.603 1.00 94.62 271 GLU A O 1
ATOM 2159 N N . THR A 1 272 ? -8.976 -3.062 -14.090 1.00 95.44 272 THR A N 1
ATOM 2160 C CA . THR A 1 272 ? -7.901 -3.930 -13.616 1.00 95.44 272 THR A CA 1
ATOM 2161 C C . THR A 1 272 ? -7.125 -4.465 -14.807 1.00 95.44 272 THR A C 1
ATOM 2163 O O . THR A 1 272 ? -7.700 -5.051 -15.720 1.00 95.44 272 THR A O 1
ATOM 2166 N N . VAL A 1 273 ? -5.807 -4.316 -14.758 1.00 94.88 273 VAL A N 1
ATOM 2167 C CA . VAL A 1 273 ? -4.876 -4.793 -15.778 1.00 94.88 273 VAL A CA 1
ATOM 2168 C C . VAL A 1 273 ? -3.903 -5.771 -15.131 1.00 94.88 273 VAL A C 1
ATOM 2170 O O . VAL A 1 273 ? -3.445 -5.563 -14.007 1.00 94.88 273 VAL A O 1
ATOM 2173 N N . SER A 1 274 ? -3.591 -6.856 -15.835 1.00 94.56 274 SER A N 1
ATOM 2174 C CA . SER A 1 274 ? -2.488 -7.749 -15.487 1.00 94.56 274 SER A CA 1
ATOM 2175 C C . SER A 1 274 ? -1.408 -7.569 -16.536 1.00 94.56 274 SER A C 1
ATOM 2177 O O . SER A 1 274 ? -1.654 -7.835 -17.709 1.00 94.56 274 SER A O 1
ATOM 2179 N N . GLU A 1 275 ? -0.239 -7.100 -16.123 1.00 91.75 275 GLU A N 1
ATOM 2180 C CA . GLU A 1 275 ? 0.850 -6.787 -17.042 1.00 91.75 275 GLU A CA 1
ATOM 2181 C C . GLU A 1 275 ? 2.190 -7.262 -16.473 1.00 91.75 275 GLU A C 1
ATOM 2183 O O . GLU A 1 275 ? 2.383 -7.371 -15.255 1.00 91.75 275 GLU A O 1
ATOM 2188 N N . ASP A 1 276 ? 3.091 -7.600 -17.388 1.00 94.69 276 ASP A N 1
ATOM 2189 C CA . ASP A 1 276 ? 4.451 -8.031 -17.108 1.00 94.69 276 ASP A CA 1
ATOM 2190 C C . ASP A 1 276 ? 5.394 -6.830 -17.220 1.00 94.69 276 ASP A C 1
ATOM 2192 O O . ASP A 1 276 ? 5.388 -6.101 -18.214 1.00 94.69 276 ASP A O 1
ATOM 2196 N N . PHE A 1 277 ? 6.255 -6.664 -16.221 1.00 94.75 277 PHE A N 1
ATOM 2197 C CA . PHE A 1 277 ? 7.220 -5.576 -16.139 1.00 94.75 277 PHE A CA 1
ATOM 2198 C C . PHE A 1 277 ? 8.620 -6.108 -15.900 1.00 94.75 277 PHE A C 1
ATOM 2200 O O . PHE A 1 277 ? 8.801 -7.079 -15.170 1.00 94.75 277 PHE A O 1
ATOM 2207 N N . ILE A 1 278 ? 9.624 -5.411 -16.415 1.00 96.38 278 ILE A N 1
ATOM 2208 C CA . ILE A 1 278 ? 11.008 -5.552 -15.969 1.00 96.38 278 ILE A CA 1
ATOM 2209 C C . ILE A 1 278 ? 11.347 -4.334 -15.115 1.00 96.38 278 ILE A C 1
ATOM 2211 O O . ILE A 1 278 ? 11.261 -3.192 -15.571 1.00 96.38 278 ILE A O 1
ATOM 2215 N N . VAL A 1 279 ? 11.724 -4.579 -13.858 1.00 96.25 279 VAL A N 1
ATOM 2216 C CA . VAL A 1 279 ? 12.284 -3.533 -12.997 1.00 96.25 279 VAL A CA 1
ATOM 2217 C C . VAL A 1 279 ? 13.719 -3.283 -13.438 1.00 96.25 279 VAL A C 1
ATOM 2219 O O . VAL A 1 279 ? 14.500 -4.227 -13.563 1.00 96.25 279 VAL A O 1
ATOM 2222 N N . ALA A 1 280 ? 14.069 -2.020 -13.638 1.00 96.75 280 ALA A N 1
ATOM 2223 C CA . ALA A 1 280 ? 15.391 -1.590 -14.059 1.00 96.75 280 ALA A CA 1
ATOM 2224 C C . ALA A 1 280 ? 15.890 -0.409 -13.220 1.00 96.75 280 ALA A C 1
ATOM 2226 O O . ALA A 1 280 ? 15.109 0.274 -12.552 1.00 96.75 280 ALA A O 1
ATOM 2227 N N . SER A 1 281 ? 17.194 -0.154 -13.286 1.00 97.06 281 SER A N 1
ATOM 2228 C CA . SER A 1 281 ? 17.819 1.051 -12.745 1.00 97.06 281 SER A CA 1
ATOM 2229 C C . SER A 1 281 ? 18.669 1.743 -13.802 1.00 97.06 281 SER A C 1
ATOM 2231 O O . SER A 1 281 ? 19.389 1.084 -14.554 1.00 97.06 281 SER A O 1
ATOM 2233 N N . THR A 1 282 ? 18.647 3.076 -13.828 1.00 95.56 282 THR A N 1
ATOM 2234 C CA . THR A 1 282 ? 19.632 3.844 -14.604 1.00 95.56 282 THR A CA 1
ATOM 2235 C C . THR A 1 282 ? 21.039 3.600 -14.069 1.00 95.56 282 THR A C 1
ATOM 2237 O O . THR A 1 282 ? 21.205 3.411 -12.862 1.00 95.56 282 THR A O 1
ATOM 2240 N N . ILE A 1 283 ? 22.043 3.589 -14.952 1.00 93.50 283 ILE A N 1
ATOM 2241 C CA . ILE A 1 283 ? 23.458 3.402 -14.581 1.00 93.50 283 ILE A CA 1
ATOM 2242 C C . ILE A 1 283 ? 24.228 4.724 -14.657 1.00 93.50 283 ILE A C 1
ATOM 2244 O O . ILE A 1 283 ? 25.097 4.971 -13.830 1.00 93.50 283 ILE A O 1
ATOM 2248 N N . MET A 1 284 ? 23.905 5.599 -15.612 1.00 88.75 284 MET A N 1
ATOM 2249 C CA . MET A 1 284 ? 24.729 6.782 -15.913 1.00 88.75 284 MET A CA 1
ATOM 2250 C C . MET A 1 284 ? 24.253 8.071 -15.236 1.00 88.75 284 MET A C 1
ATOM 2252 O O . MET A 1 284 ? 24.898 9.114 -15.340 1.00 88.75 284 MET A O 1
ATOM 2256 N N . ASN A 1 285 ? 23.123 8.035 -14.533 1.00 86.12 285 ASN A N 1
ATOM 2257 C CA . ASN A 1 285 ? 22.634 9.206 -13.818 1.00 86.12 285 ASN A CA 1
ATOM 2258 C C . ASN A 1 285 ? 23.490 9.490 -12.574 1.00 86.12 285 ASN A C 1
ATOM 2260 O O . ASN A 1 285 ? 23.864 8.572 -11.850 1.00 86.12 285 ASN A O 1
ATOM 2264 N N . LYS A 1 286 ? 23.653 10.779 -12.226 1.00 85.00 286 LYS A N 1
ATOM 2265 C CA . LYS A 1 286 ? 24.238 11.210 -10.933 1.00 85.00 286 LYS A CA 1
ATOM 2266 C C . LYS A 1 286 ? 23.554 10.555 -9.724 1.00 85.00 286 LYS A C 1
ATOM 2268 O O . LYS A 1 286 ? 24.165 10.394 -8.675 1.00 85.00 286 LYS A O 1
ATOM 2273 N N . ARG A 1 287 ? 22.264 10.233 -9.863 1.00 87.94 287 ARG A N 1
ATOM 2274 C CA . ARG A 1 287 ? 21.491 9.408 -8.933 1.00 87.94 287 ARG A CA 1
ATOM 2275 C C . ARG A 1 287 ? 20.759 8.341 -9.731 1.00 87.94 287 ARG A C 1
ATOM 2277 O O . ARG A 1 287 ? 19.985 8.680 -10.627 1.00 87.94 287 ARG A O 1
ATOM 2284 N N . ASN A 1 288 ? 20.995 7.081 -9.393 1.00 93.38 288 ASN A N 1
ATOM 2285 C CA . ASN A 1 288 ? 20.290 5.953 -9.985 1.00 93.38 288 ASN A CA 1
ATOM 2286 C C . ASN A 1 288 ? 18.779 6.068 -9.719 1.00 93.38 288 ASN A C 1
ATOM 2288 O O . ASN A 1 288 ? 18.355 6.440 -8.622 1.00 93.38 288 ASN A O 1
ATOM 2292 N N . VAL A 1 289 ? 17.970 5.762 -10.729 1.00 93.00 289 VAL A N 1
ATOM 2293 C CA . VAL A 1 289 ? 16.504 5.841 -10.671 1.00 93.00 289 VAL A CA 1
ATOM 2294 C C . VAL A 1 289 ? 15.929 4.470 -10.985 1.00 93.00 289 VAL A C 1
ATOM 2296 O O . VAL A 1 289 ? 16.286 3.886 -12.006 1.00 93.00 289 VAL A O 1
ATOM 2299 N N . LEU A 1 290 ? 15.028 3.984 -10.125 1.00 94.69 290 LEU A N 1
ATOM 2300 C CA . LEU A 1 290 ? 14.246 2.773 -10.373 1.00 94.69 290 LEU A CA 1
ATOM 2301 C C . LEU A 1 290 ? 13.089 3.057 -11.323 1.00 94.69 290 LEU A C 1
ATOM 2303 O O . LEU A 1 290 ? 12.359 4.034 -11.156 1.00 94.69 290 LEU A O 1
ATOM 2307 N N . ILE A 1 291 ? 12.921 2.179 -12.303 1.00 93.75 291 ILE A N 1
ATOM 2308 C CA . ILE A 1 291 ? 11.923 2.296 -13.364 1.00 93.75 291 ILE A CA 1
ATOM 2309 C C . ILE A 1 291 ? 11.321 0.909 -13.607 1.00 93.75 291 ILE A C 1
ATOM 2311 O O . ILE A 1 291 ? 11.984 -0.109 -13.415 1.00 93.75 291 ILE A O 1
ATOM 2315 N N . GLU A 1 292 ? 10.059 0.859 -14.018 1.00 93.62 292 GLU A N 1
ATOM 2316 C CA . GLU A 1 292 ? 9.412 -0.358 -14.513 1.00 93.62 292 GLU A CA 1
ATOM 2317 C C . GLU A 1 292 ? 9.107 -0.186 -15.997 1.00 93.62 292 GLU A C 1
ATOM 2319 O O . GLU A 1 292 ? 8.450 0.777 -16.391 1.00 93.62 292 GLU A O 1
ATOM 2324 N N . PHE A 1 293 ? 9.587 -1.124 -16.808 1.00 93.56 293 PHE A N 1
ATOM 2325 C CA . PHE A 1 293 ? 9.289 -1.182 -18.233 1.00 93.56 293 PHE A CA 1
ATOM 2326 C C . PHE A 1 293 ? 8.256 -2.277 -18.485 1.00 93.56 293 PHE A C 1
ATOM 2328 O O . PHE A 1 293 ? 8.547 -3.434 -18.170 1.00 93.56 293 PHE A O 1
ATOM 2335 N N . PRO A 1 294 ? 7.078 -1.953 -19.046 1.00 93.19 294 PRO A N 1
ATOM 2336 C CA . PRO A 1 294 ? 6.176 -2.971 -19.566 1.00 93.19 294 PRO A CA 1
ATOM 2337 C C . PRO A 1 294 ? 6.904 -3.804 -20.623 1.00 93.19 294 PRO A C 1
ATOM 2339 O O . PRO A 1 294 ? 7.529 -3.244 -21.524 1.00 93.19 294 PRO A O 1
ATOM 2342 N N . VAL A 1 295 ? 6.825 -5.132 -20.550 1.00 93.44 295 VAL A N 1
ATOM 2343 C CA . VAL A 1 295 ? 7.454 -5.993 -21.575 1.00 93.44 295 VAL A CA 1
ATOM 2344 C C . VAL A 1 295 ? 6.754 -5.884 -22.933 1.00 93.44 295 VAL A C 1
ATOM 2346 O O . VAL A 1 295 ? 7.332 -6.237 -23.953 1.00 93.44 295 VAL A O 1
ATOM 2349 N N . SER A 1 296 ? 5.517 -5.377 -22.930 1.00 90.69 296 SER A N 1
ATOM 2350 C CA . SER A 1 296 ? 4.686 -5.050 -24.093 1.00 90.69 296 SER A CA 1
ATOM 2351 C C . SER A 1 296 ? 5.162 -3.802 -24.848 1.00 90.69 296 SER A C 1
ATOM 2353 O O . SER A 1 296 ? 4.640 -3.493 -25.921 1.00 90.69 296 SER A O 1
ATOM 2355 N N . LEU A 1 297 ? 6.120 -3.053 -24.290 1.00 89.62 297 LEU A N 1
ATOM 2356 C CA . LEU A 1 297 ? 6.594 -1.805 -24.871 1.00 89.62 297 LEU A CA 1
ATOM 2357 C C . LEU A 1 297 ? 7.339 -2.075 -26.197 1.00 89.62 297 LEU A C 1
ATOM 2359 O O . LEU A 1 297 ? 8.204 -2.952 -26.227 1.00 89.62 297 LEU A O 1
ATOM 2363 N N . PRO A 1 298 ? 7.074 -1.302 -27.271 1.00 88.12 298 PRO A N 1
ATOM 2364 C CA . PRO A 1 298 ? 7.718 -1.458 -28.579 1.00 88.12 298 PRO A CA 1
ATOM 2365 C C . PRO A 1 298 ? 9.151 -0.893 -28.567 1.00 88.12 298 PRO A C 1
ATOM 2367 O O . PRO A 1 298 ? 9.475 0.131 -29.173 1.00 88.12 298 PRO A O 1
ATOM 2370 N N . VAL A 1 299 ? 10.019 -1.537 -27.788 1.00 90.31 299 VAL A N 1
ATOM 2371 C CA . VAL A 1 299 ? 11.446 -1.227 -27.686 1.00 90.31 299 VAL A CA 1
ATOM 2372 C C . VAL A 1 299 ? 12.287 -2.454 -27.967 1.00 90.31 299 VAL A C 1
ATOM 2374 O O . VAL A 1 299 ? 11.909 -3.590 -27.678 1.00 90.31 299 VAL A O 1
ATOM 2377 N N . ILE A 1 300 ? 13.478 -2.184 -28.480 1.00 92.19 300 ILE A N 1
ATOM 2378 C CA . ILE A 1 300 ? 14.509 -3.173 -28.733 1.00 92.19 300 ILE A CA 1
ATOM 2379 C C . ILE A 1 300 ? 15.642 -2.942 -27.735 1.00 92.19 300 ILE A C 1
ATOM 2381 O O . ILE A 1 300 ? 16.167 -1.826 -27.628 1.00 92.19 300 ILE A O 1
ATOM 2385 N N . ALA A 1 301 ? 16.004 -3.997 -27.010 1.00 93.94 301 ALA A N 1
ATOM 2386 C CA . ALA A 1 301 ? 17.128 -4.046 -26.095 1.00 93.94 301 ALA A CA 1
ATOM 2387 C C . ALA A 1 301 ? 18.404 -4.464 -26.833 1.00 93.94 301 ALA A C 1
ATOM 2389 O O . ALA A 1 301 ? 18.465 -5.519 -27.466 1.00 93.94 301 ALA A O 1
ATOM 2390 N N . HIS A 1 302 ? 19.428 -3.623 -26.715 1.00 93.75 302 HIS A N 1
ATOM 2391 C CA . HIS A 1 302 ? 20.782 -3.859 -27.205 1.00 93.75 302 HIS A CA 1
ATOM 2392 C C . HIS A 1 302 ? 21.667 -4.217 -26.022 1.00 93.75 302 HIS A C 1
ATOM 2394 O O . HIS A 1 302 ? 21.745 -3.457 -25.054 1.00 93.75 302 HIS A O 1
ATOM 2400 N N . PHE A 1 303 ? 22.341 -5.358 -26.091 1.00 94.00 303 PHE A N 1
ATOM 2401 C CA . PHE A 1 303 ? 23.201 -5.840 -25.012 1.00 94.00 303 PHE A CA 1
ATOM 2402 C C . PHE A 1 303 ? 24.664 -5.506 -25.298 1.00 94.00 303 PHE A C 1
ATOM 2404 O O . PHE A 1 303 ? 25.078 -5.535 -26.459 1.00 94.00 303 PHE A O 1
ATOM 2411 N N . PRO A 1 304 ? 25.475 -5.191 -24.280 1.00 93.19 304 PRO A N 1
ATOM 2412 C CA . PRO A 1 304 ? 26.899 -4.986 -24.479 1.00 93.19 304 PRO A CA 1
ATOM 2413 C C . PRO A 1 304 ? 27.603 -6.321 -24.788 1.00 93.19 304 PRO A C 1
ATOM 2415 O O . PRO A 1 304 ? 27.137 -7.402 -24.418 1.00 93.19 304 PRO A O 1
ATOM 2418 N N . ASN A 1 305 ? 28.750 -6.253 -25.465 1.00 90.19 305 ASN A N 1
ATOM 2419 C CA . ASN A 1 305 ? 29.613 -7.413 -25.708 1.00 90.19 305 ASN A CA 1
ATOM 2420 C C . ASN A 1 305 ? 30.285 -7.916 -24.418 1.00 90.19 305 ASN A C 1
ATOM 2422 O O . ASN A 1 305 ? 3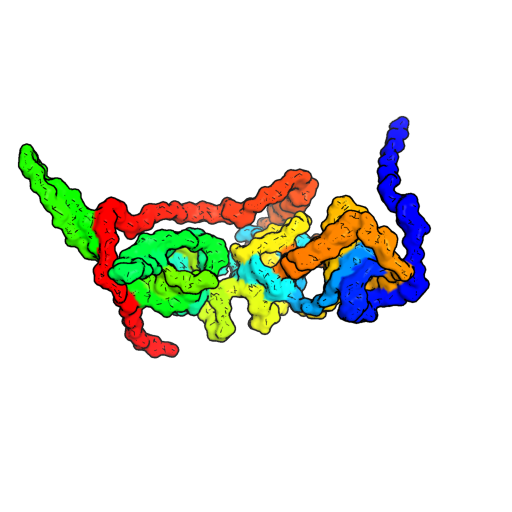0.497 -9.119 -24.279 1.00 90.19 305 ASN A O 1
ATOM 2426 N N . SER A 1 306 ? 30.575 -7.012 -23.477 1.00 88.62 306 SER A N 1
ATOM 2427 C CA . SER A 1 306 ? 31.109 -7.302 -22.142 1.00 88.62 306 SER A CA 1
ATOM 2428 C C . SER A 1 306 ? 30.491 -6.348 -21.117 1.00 88.62 306 SER A C 1
ATOM 2430 O O . SER A 1 306 ? 30.244 -5.184 -21.433 1.00 88.62 306 SER A O 1
ATOM 2432 N N . GLU A 1 307 ? 30.249 -6.826 -19.893 1.00 86.94 307 GLU A N 1
ATOM 2433 C CA . GLU A 1 307 ? 29.819 -5.976 -18.772 1.00 86.94 307 GLU A CA 1
ATOM 2434 C C . GLU A 1 307 ? 30.992 -5.352 -17.993 1.00 86.94 307 GLU A C 1
ATOM 2436 O O . GLU A 1 307 ? 30.766 -4.481 -17.153 1.00 86.94 307 GLU A O 1
ATOM 2441 N N . GLU A 1 308 ? 32.238 -5.749 -18.277 1.00 87.12 308 GLU A N 1
ATOM 2442 C CA . GLU A 1 308 ? 33.448 -5.212 -17.628 1.00 87.12 308 GLU A CA 1
ATOM 2443 C C . GLU A 1 308 ? 33.548 -3.675 -17.670 1.00 87.12 308 GLU A C 1
ATOM 2445 O O . GLU A 1 308 ? 33.866 -3.089 -16.639 1.00 87.12 308 GLU A O 1
ATOM 2450 N N . PRO A 1 309 ? 33.178 -2.969 -18.762 1.00 87.19 309 PRO A N 1
ATOM 2451 C CA . PRO A 1 309 ? 33.218 -1.504 -18.771 1.00 87.19 309 PRO A CA 1
ATOM 2452 C C . PRO A 1 309 ? 32.322 -0.859 -17.703 1.00 87.19 309 PRO A C 1
ATOM 2454 O O . PRO A 1 309 ? 32.535 0.287 -17.316 1.00 87.19 309 PRO A O 1
ATOM 2457 N N . PHE A 1 310 ? 31.303 -1.578 -17.220 1.00 88.31 310 PHE A N 1
ATOM 2458 C CA . PHE A 1 310 ? 30.412 -1.091 -16.173 1.00 88.31 310 PHE A CA 1
ATOM 2459 C C . PHE A 1 310 ? 30.877 -1.489 -14.771 1.00 88.31 310 PHE A C 1
ATOM 2461 O O . PHE A 1 310 ? 30.464 -0.839 -13.812 1.00 88.31 310 PHE A O 1
ATOM 2468 N N . SER A 1 311 ? 31.703 -2.532 -14.606 1.00 85.19 311 SER A N 1
ATOM 2469 C CA . SER A 1 311 ? 32.044 -3.060 -13.274 1.00 85.19 311 SER A CA 1
ATOM 2470 C C . SER A 1 311 ? 32.775 -2.049 -12.400 1.00 85.19 311 SER A C 1
ATOM 2472 O O . SER A 1 311 ? 32.554 -2.034 -11.184 1.00 85.19 311 SER A O 1
ATOM 2474 N N . ASP A 1 312 ? 33.569 -1.188 -13.033 1.00 85.69 312 ASP A N 1
ATOM 2475 C CA . ASP A 1 312 ? 34.379 -0.162 -12.376 1.00 85.69 312 ASP A CA 1
ATOM 2476 C C . ASP A 1 312 ? 33.569 1.101 -12.042 1.00 85.69 312 ASP A C 1
ATOM 2478 O O . ASP A 1 312 ? 33.996 1.933 -11.238 1.00 85.69 312 ASP A O 1
ATOM 2482 N N . LEU A 1 313 ? 32.359 1.230 -12.599 1.00 90.00 313 LEU A N 1
ATOM 2483 C CA . LEU A 1 313 ? 31.474 2.355 -12.327 1.00 90.00 313 LEU A CA 1
ATOM 2484 C C . LEU A 1 313 ? 30.810 2.188 -10.958 1.00 90.00 313 LEU A C 1
ATOM 2486 O O . LEU A 1 313 ? 30.018 1.272 -10.714 1.00 90.00 313 LEU A O 1
ATOM 2490 N N . THR A 1 314 ? 31.051 3.146 -10.065 1.00 92.06 314 THR A N 1
ATOM 2491 C CA . THR A 1 314 ? 30.382 3.203 -8.755 1.00 92.06 314 THR A CA 1
ATOM 2492 C C . THR A 1 314 ? 28.863 3.264 -8.900 1.00 92.06 314 THR A C 1
ATOM 2494 O O . THR A 1 314 ? 28.144 2.567 -8.186 1.00 92.06 314 THR A O 1
ATOM 2497 N N . THR A 1 315 ? 28.371 4.005 -9.894 1.00 93.19 315 THR A N 1
ATOM 2498 C CA . THR A 1 315 ? 26.943 4.128 -10.199 1.00 93.19 315 THR A CA 1
ATOM 2499 C C . THR A 1 315 ? 26.316 2.816 -10.672 1.00 93.19 315 THR A C 1
ATOM 2501 O O . THR A 1 315 ? 25.128 2.598 -10.443 1.00 93.19 315 THR A O 1
ATOM 2504 N N . PHE A 1 316 ? 27.080 1.904 -11.281 1.00 94.38 316 PHE A N 1
ATOM 2505 C CA . PHE A 1 316 ? 26.597 0.564 -11.616 1.00 94.38 316 PHE A CA 1
ATOM 2506 C C . PHE A 1 316 ? 26.438 -0.301 -10.365 1.00 94.38 316 PHE A C 1
ATOM 2508 O O . PHE A 1 316 ? 25.402 -0.938 -10.174 1.00 94.38 316 PHE A O 1
ATOM 2515 N N . GLN A 1 317 ? 27.425 -0.280 -9.466 1.00 94.31 317 GLN A N 1
ATOM 2516 C CA . GLN A 1 317 ? 27.331 -0.989 -8.185 1.00 94.31 317 GLN A CA 1
ATOM 2517 C C . GLN A 1 317 ? 26.183 -0.449 -7.323 1.00 94.31 317 GLN A C 1
ATOM 2519 O O . GLN A 1 317 ? 25.484 -1.212 -6.651 1.00 94.31 317 GLN A O 1
ATOM 2524 N N . ASP A 1 318 ? 25.949 0.860 -7.367 1.00 94.88 318 ASP A N 1
ATOM 2525 C CA . ASP A 1 318 ? 24.842 1.494 -6.662 1.00 94.88 318 ASP A CA 1
ATOM 2526 C C . ASP A 1 318 ? 23.485 1.168 -7.299 1.00 94.88 318 ASP A C 1
ATOM 2528 O O . ASP A 1 318 ? 22.534 0.908 -6.562 1.00 94.88 318 ASP A O 1
ATOM 2532 N N . ALA A 1 319 ? 23.397 1.050 -8.631 1.00 95.75 319 ALA A N 1
ATOM 2533 C CA . ALA A 1 319 ? 22.207 0.537 -9.316 1.00 95.75 319 ALA A CA 1
ATOM 2534 C C . ALA A 1 319 ? 21.838 -0.879 -8.838 1.00 95.75 319 ALA A C 1
ATOM 2536 O O . ALA A 1 319 ? 20.676 -1.133 -8.512 1.00 95.75 319 ALA A O 1
ATOM 2537 N N . LYS A 1 320 ? 22.826 -1.782 -8.713 1.00 95.69 320 LYS A N 1
ATOM 2538 C CA . LYS A 1 320 ? 22.618 -3.143 -8.180 1.00 95.69 320 LYS A CA 1
ATOM 2539 C C . LYS A 1 320 ? 22.044 -3.109 -6.765 1.00 95.69 320 LYS A C 1
ATOM 2541 O O . LYS A 1 320 ? 20.968 -3.654 -6.519 1.00 95.69 320 LYS A O 1
ATOM 2546 N N . LYS A 1 321 ? 22.707 -2.383 -5.855 1.00 96.00 321 LYS A N 1
ATOM 2547 C CA . LYS A 1 321 ? 22.262 -2.226 -4.458 1.00 96.00 321 LYS A CA 1
ATOM 2548 C C . LYS A 1 321 ? 20.869 -1.603 -4.359 1.00 96.00 321 LYS A C 1
ATOM 2550 O O . LYS A 1 321 ? 20.080 -1.996 -3.499 1.00 96.00 321 LYS A O 1
ATOM 2555 N N . LEU A 1 322 ? 20.571 -0.616 -5.206 1.00 96.31 322 LEU A N 1
ATOM 2556 C CA . LEU A 1 322 ? 19.277 0.059 -5.244 1.00 96.31 322 LEU A CA 1
ATOM 2557 C C . LEU A 1 322 ? 18.165 -0.923 -5.627 1.00 96.31 322 LEU A C 1
ATOM 2559 O O . LEU A 1 322 ? 17.140 -0.976 -4.944 1.00 96.31 322 LEU A O 1
ATOM 2563 N N . CYS A 1 323 ? 18.381 -1.724 -6.673 1.00 96.75 323 CYS A N 1
ATOM 2564 C CA . CYS A 1 323 ? 17.452 -2.767 -7.090 1.00 96.75 323 CYS A CA 1
ATOM 2565 C C . CYS A 1 323 ? 17.244 -3.819 -5.993 1.00 96.75 323 CYS A C 1
ATOM 2567 O O . CYS A 1 323 ? 16.098 -4.060 -5.609 1.00 96.75 323 CYS A O 1
ATOM 2569 N N . ASP A 1 324 ? 18.319 -4.374 -5.431 1.00 96.50 324 ASP A N 1
ATOM 2570 C CA . ASP A 1 324 ? 18.230 -5.406 -4.390 1.00 96.50 324 ASP A CA 1
ATOM 2571 C C . ASP A 1 324 ? 17.466 -4.926 -3.153 1.00 96.50 324 ASP A C 1
ATOM 2573 O O . ASP A 1 324 ? 16.640 -5.650 -2.594 1.00 96.50 324 ASP A O 1
ATOM 2577 N N . LYS A 1 325 ? 17.706 -3.680 -2.735 1.00 96.25 325 LYS A N 1
ATOM 2578 C CA . LYS A 1 325 ? 17.102 -3.134 -1.520 1.00 96.25 325 LYS A CA 1
ATOM 2579 C C . LYS A 1 325 ? 15.675 -2.632 -1.726 1.00 96.25 325 LYS A C 1
ATOM 2581 O O . LYS A 1 325 ? 14.854 -2.778 -0.822 1.00 96.25 325 LYS A O 1
ATOM 2586 N N . TYR A 1 326 ? 15.376 -2.014 -2.871 1.00 95.88 326 TYR A N 1
ATOM 2587 C CA . TYR A 1 326 ? 14.155 -1.218 -3.024 1.00 95.88 326 TYR A CA 1
ATOM 2588 C C . TYR A 1 326 ? 13.240 -1.627 -4.176 1.00 95.88 326 TYR A C 1
ATOM 2590 O O . TYR A 1 326 ? 12.122 -1.119 -4.217 1.00 95.88 326 TYR A O 1
ATOM 2598 N N . ALA A 1 327 ? 13.617 -2.547 -5.074 1.00 94.81 327 ALA A N 1
ATOM 2599 C CA . ALA A 1 327 ? 12.752 -2.934 -6.199 1.00 94.81 327 ALA A CA 1
ATOM 2600 C C . ALA A 1 327 ? 11.367 -3.420 -5.737 1.00 94.81 327 ALA A C 1
ATOM 2602 O O . ALA A 1 327 ? 10.349 -3.064 -6.329 1.00 94.81 327 ALA A O 1
ATOM 2603 N N . LEU A 1 328 ? 11.308 -4.195 -4.646 1.00 92.19 328 LEU A N 1
ATOM 2604 C CA . LEU A 1 328 ? 10.038 -4.672 -4.095 1.00 92.19 328 LEU A CA 1
ATOM 2605 C C . LEU A 1 328 ? 9.182 -3.523 -3.551 1.00 92.19 328 LEU A C 1
ATOM 2607 O O . LEU A 1 328 ? 8.036 -3.383 -3.971 1.00 92.19 328 LEU A O 1
ATOM 2611 N N . SER A 1 329 ? 9.740 -2.682 -2.680 1.00 92.94 329 SER A N 1
ATOM 2612 C CA . SER A 1 329 ? 9.016 -1.538 -2.117 1.00 92.94 329 SER A CA 1
ATOM 2613 C C . SER A 1 329 ? 8.642 -0.500 -3.171 1.00 92.94 329 SER A C 1
ATOM 2615 O O . SER A 1 329 ? 7.593 0.113 -3.071 1.00 92.94 329 SER A O 1
ATOM 2617 N N . PHE A 1 330 ? 9.478 -0.302 -4.193 1.00 93.69 330 PHE A N 1
ATOM 2618 C CA . PHE A 1 330 ? 9.184 0.584 -5.316 1.00 93.69 330 PHE A CA 1
ATOM 2619 C C . PHE A 1 330 ? 8.011 0.051 -6.136 1.00 93.69 330 PHE A C 1
ATOM 2621 O O . PHE A 1 330 ? 7.139 0.817 -6.543 1.0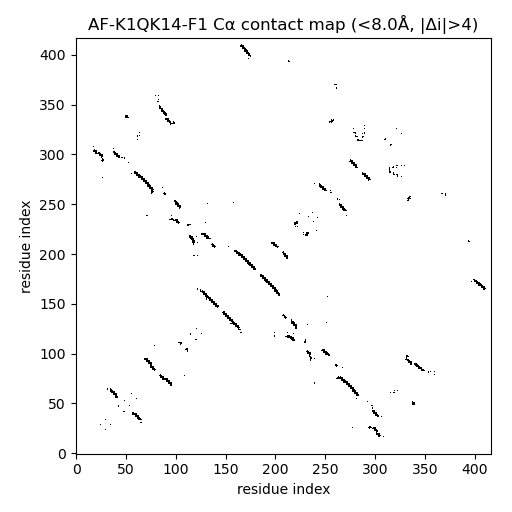0 93.69 330 PHE A O 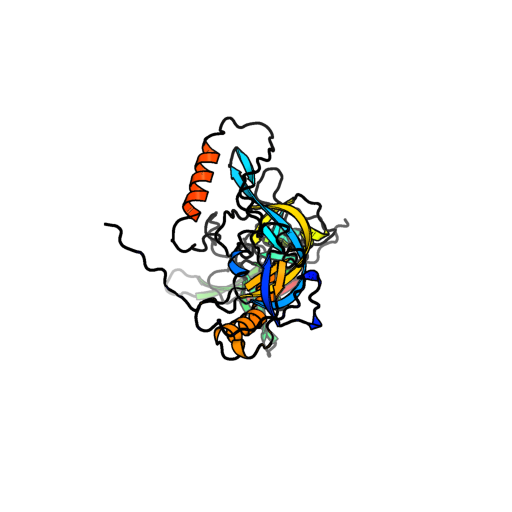1
ATOM 2628 N N . SER A 1 331 ? 7.962 -1.266 -6.358 1.00 92.56 331 SER A N 1
ATOM 2629 C CA . SER A 1 331 ? 6.857 -1.889 -7.080 1.00 92.56 331 SER A CA 1
ATOM 2630 C C . SER A 1 331 ? 5.520 -1.699 -6.363 1.00 92.56 331 SER A C 1
ATOM 2632 O O . SER A 1 331 ? 4.524 -1.497 -7.038 1.00 92.56 331 SER A O 1
ATOM 2634 N N . SER A 1 332 ? 5.475 -1.649 -5.030 1.00 93.88 332 SER A N 1
ATOM 2635 C CA . SER A 1 332 ? 4.215 -1.494 -4.293 1.00 93.88 332 SER A CA 1
ATOM 2636 C C . SER A 1 332 ? 3.706 -0.054 -4.160 1.00 93.88 332 SER A C 1
ATOM 2638 O O . SER A 1 332 ? 2.700 0.153 -3.492 1.00 93.88 332 SER A O 1
ATOM 2640 N N . LEU A 1 333 ? 4.348 0.951 -4.768 1.00 95.12 333 LEU A N 1
ATOM 2641 C CA . LEU A 1 333 ? 3.895 2.349 -4.705 1.00 95.12 333 LEU A CA 1
ATOM 2642 C C . LEU A 1 333 ? 2.834 2.674 -5.764 1.00 95.12 333 LEU A C 1
ATOM 2644 O O . LEU A 1 333 ? 2.809 2.065 -6.833 1.00 95.12 333 LEU A O 1
ATOM 2648 N N . ILE A 1 334 ? 2.013 3.697 -5.495 1.00 95.69 334 ILE A N 1
ATOM 2649 C CA . ILE A 1 334 ? 1.180 4.334 -6.526 1.00 95.69 334 ILE A CA 1
ATOM 2650 C C . ILE A 1 334 ? 2.102 5.076 -7.494 1.00 95.69 334 ILE A C 1
ATOM 2652 O O . ILE A 1 334 ? 2.954 5.863 -7.070 1.00 95.69 334 ILE A O 1
ATOM 2656 N N . LYS A 1 335 ? 1.919 4.832 -8.791 1.00 93.38 335 LYS A N 1
ATOM 2657 C CA . LYS A 1 335 ? 2.727 5.424 -9.864 1.00 93.38 335 LYS A CA 1
ATOM 2658 C C . LYS A 1 335 ? 1.850 6.201 -10.826 1.00 93.38 335 LYS A C 1
ATOM 2660 O O . LYS A 1 335 ? 0.639 6.016 -10.860 1.00 93.38 335 LYS A O 1
ATOM 2665 N N . LEU A 1 336 ? 2.476 7.061 -11.613 1.00 92.50 336 LEU A N 1
ATOM 2666 C CA . LEU A 1 336 ? 1.831 7.698 -12.752 1.00 92.50 336 LEU A CA 1
ATOM 2667 C C . LEU A 1 336 ? 2.031 6.814 -13.980 1.00 92.50 336 LEU A C 1
ATOM 2669 O O . LEU A 1 336 ? 3.105 6.232 -14.155 1.00 92.50 336 LEU A O 1
ATOM 2673 N N . SER A 1 337 ? 1.000 6.706 -14.814 1.00 91.31 337 SER A N 1
ATOM 2674 C CA . SER A 1 337 ? 1.109 6.051 -16.114 1.00 91.31 337 SER A CA 1
ATOM 2675 C C . SER A 1 337 ? 2.211 6.713 -16.941 1.00 91.31 337 SER A C 1
ATOM 2677 O O . SER A 1 337 ? 2.265 7.933 -16.979 1.00 91.31 337 SER A O 1
ATOM 2679 N N . PRO A 1 338 ? 3.084 5.974 -17.639 1.00 87.06 338 PRO A N 1
ATOM 2680 C CA . PRO A 1 338 ? 4.040 6.580 -18.564 1.00 87.06 338 PRO A CA 1
ATOM 2681 C C . PRO A 1 338 ? 3.392 7.402 -19.685 1.00 87.06 338 PRO A C 1
ATOM 2683 O O . PRO A 1 338 ? 4.014 8.322 -20.226 1.00 87.06 338 PRO A O 1
ATOM 2686 N N . GLU A 1 339 ? 2.163 7.042 -20.063 1.00 84.69 339 GLU A N 1
ATOM 2687 C CA . GLU A 1 339 ? 1.373 7.784 -21.035 1.00 84.69 339 GLU A CA 1
ATOM 2688 C C . GLU A 1 339 ? 0.835 9.064 -20.382 1.00 84.69 339 GLU A C 1
ATOM 2690 O O . GLU A 1 339 ? 0.205 9.034 -19.323 1.00 84.69 339 GLU A O 1
ATOM 2695 N N . MET A 1 340 ? 1.110 10.211 -21.004 1.00 79.88 340 MET A N 1
ATOM 2696 C CA . MET A 1 340 ? 0.612 11.496 -20.524 1.00 79.88 340 MET A CA 1
ATOM 2697 C C . MET A 1 340 ? -0.824 11.707 -21.006 1.00 79.88 340 MET A C 1
ATOM 2699 O O . MET A 1 340 ? -1.052 12.064 -22.160 1.00 79.88 340 MET A O 1
ATOM 2703 N N . ASP A 1 341 ? -1.793 11.523 -20.114 1.00 81.38 341 ASP A N 1
ATOM 2704 C CA . ASP A 1 341 ? -3.223 11.652 -20.400 1.00 81.38 341 ASP A CA 1
ATOM 2705 C C . ASP A 1 341 ? -3.899 12.691 -19.488 1.00 81.38 341 ASP A C 1
ATOM 2707 O O . ASP A 1 341 ? -4.914 12.452 -18.843 1.00 81.38 341 ASP A O 1
ATOM 2711 N 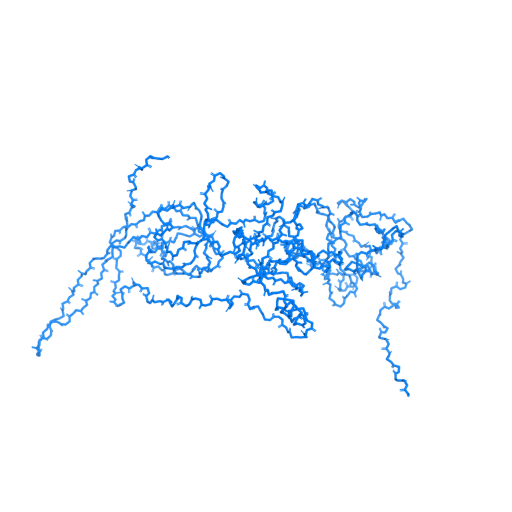N . THR A 1 342 ? -3.357 13.906 -19.438 1.00 72.81 342 THR A N 1
ATOM 2712 C CA . THR A 1 342 ? -3.815 14.962 -18.511 1.00 72.81 342 THR A CA 1
ATOM 2713 C C . THR A 1 342 ? -5.168 15.586 -18.859 1.00 72.81 342 THR A C 1
ATOM 2715 O O . THR A 1 342 ? -5.640 16.477 -18.153 1.00 72.81 342 THR A O 1
ATOM 2718 N N . HIS A 1 343 ? -5.827 15.123 -19.922 1.00 69.75 343 HIS A N 1
ATOM 2719 C CA . HIS A 1 343 ? -7.138 15.619 -20.320 1.00 69.75 343 HIS A CA 1
ATOM 2720 C C . HIS A 1 343 ? -8.148 15.416 -19.184 1.00 69.75 343 HIS A C 1
ATOM 2722 O O . HIS A 1 343 ? -8.309 14.314 -18.652 1.00 69.75 343 HIS A O 1
ATOM 2728 N N . HIS A 1 344 ? -8.851 16.481 -18.803 1.00 64.25 344 HIS A N 1
ATOM 2729 C CA . HIS A 1 344 ? -9.929 16.394 -17.825 1.00 64.25 344 HIS A CA 1
ATOM 2730 C C . HIS A 1 344 ? -11.116 15.655 -18.441 1.00 64.25 344 HIS A C 1
ATOM 2732 O O . HIS A 1 344 ? -11.776 16.165 -19.348 1.00 64.25 344 HIS A O 1
ATOM 2738 N N . MET A 1 345 ? -11.419 14.462 -17.931 1.00 61.88 345 MET A N 1
ATOM 2739 C CA . MET A 1 345 ? -12.666 13.793 -18.281 1.00 61.88 345 MET A CA 1
ATOM 2740 C C . MET A 1 345 ? -13.781 14.319 -17.385 1.00 61.88 345 MET A C 1
ATOM 2742 O O . MET A 1 345 ? -13.717 14.262 -16.156 1.00 61.88 345 MET A O 1
ATOM 2746 N N . LYS A 1 346 ? -14.819 14.855 -18.023 1.00 54.25 346 LYS A N 1
ATOM 2747 C CA . LYS A 1 346 ? -16.020 15.326 -17.344 1.00 54.25 346 LYS A CA 1
ATOM 2748 C C . LYS A 1 346 ? -16.970 14.145 -17.170 1.00 54.25 346 LYS A C 1
ATOM 2750 O O . LYS A 1 346 ? -17.554 13.701 -18.153 1.00 54.25 346 LYS A O 1
ATOM 2755 N N . VAL A 1 347 ? -17.157 13.669 -15.943 1.00 58.28 347 VAL A N 1
ATOM 2756 C CA . VAL A 1 347 ? -18.186 12.668 -15.628 1.00 58.28 347 VAL A CA 1
ATOM 2757 C C . VAL A 1 347 ? -19.247 13.325 -14.746 1.00 58.28 347 VAL A C 1
ATOM 2759 O O . VAL A 1 347 ? -18.939 14.001 -13.772 1.00 58.28 347 VAL A O 1
ATOM 2762 N N . HIS A 1 348 ? -20.508 13.230 -15.169 1.00 52.72 348 HIS A N 1
ATOM 2763 C CA . HIS A 1 348 ? -21.670 13.795 -14.482 1.00 52.72 348 HIS A CA 1
ATOM 2764 C C . HIS A 1 348 ? -22.285 12.765 -13.533 1.00 52.72 348 HIS A C 1
ATOM 2766 O O . HIS A 1 348 ? -22.659 11.684 -13.978 1.00 52.72 348 HIS A O 1
ATOM 2772 N N . TYR A 1 349 ? -22.551 13.170 -12.290 1.00 47.16 349 TYR A N 1
ATOM 2773 C CA . TYR A 1 349 ? -23.706 12.671 -11.547 1.00 47.16 349 TYR A CA 1
ATOM 2774 C C . TYR A 1 349 ? -24.457 13.849 -10.916 1.00 47.16 349 TYR A C 1
ATOM 2776 O O . TYR A 1 349 ? -23.847 14.764 -10.367 1.00 47.16 349 TYR A O 1
ATOM 2784 N N . ASN A 1 350 ? -25.782 13.862 -11.073 1.00 40.91 350 ASN A N 1
ATOM 2785 C CA . ASN A 1 350 ? -26.678 14.936 -10.646 1.00 40.91 350 ASN A CA 1
ATOM 2786 C C . ASN A 1 350 ? -27.880 14.319 -9.924 1.00 40.91 350 ASN A C 1
ATOM 2788 O O . ASN A 1 350 ? -28.679 13.651 -10.580 1.00 40.91 350 ASN A O 1
ATOM 2792 N N . PRO A 1 351 ? -28.100 14.637 -8.642 1.00 43.12 351 PRO A N 1
ATOM 2793 C CA . PRO A 1 351 ? -29.428 14.624 -8.070 1.00 43.12 351 PRO A CA 1
ATOM 2794 C C . PRO A 1 351 ? -29.794 16.066 -7.701 1.00 43.12 351 PRO A C 1
ATOM 2796 O O . PRO A 1 351 ? -29.663 16.498 -6.567 1.00 43.12 351 PRO A O 1
ATOM 2799 N N . GLN A 1 352 ? -30.235 16.822 -8.705 1.00 39.59 352 GLN A N 1
ATOM 2800 C CA . GLN A 1 352 ? -30.847 18.148 -8.597 1.00 39.59 352 GLN A CA 1
ATOM 2801 C C . GLN A 1 352 ? -30.070 19.220 -7.806 1.00 39.59 352 GLN A C 1
ATOM 2803 O O . GLN A 1 352 ? -30.309 19.419 -6.619 1.00 39.59 352 GLN A O 1
ATOM 2808 N N . LYS A 1 353 ? -29.274 20.017 -8.535 1.00 48.09 353 LYS A N 1
ATOM 2809 C CA . LYS A 1 353 ? -29.023 21.477 -8.388 1.00 48.09 353 LYS A CA 1
ATOM 2810 C C . LYS A 1 353 ? -27.532 21.767 -8.563 1.00 48.09 353 LYS A C 1
ATOM 2812 O O . LYS A 1 353 ? -26.758 21.519 -7.657 1.00 48.09 353 LYS A O 1
ATOM 2817 N N . SER A 1 354 ? -27.147 22.447 -9.641 1.00 39.84 354 SER A N 1
ATOM 2818 C CA . SER A 1 354 ? -26.099 23.473 -9.529 1.00 39.84 354 SER A CA 1
ATOM 2819 C C . SER A 1 354 ? -26.166 24.461 -10.696 1.00 39.84 354 SER A C 1
ATOM 2821 O O . SER A 1 354 ? -26.081 24.111 -11.873 1.00 39.84 354 SER A O 1
ATOM 2823 N N . LYS A 1 355 ? -26.354 25.737 -10.348 1.00 41.09 355 LYS A N 1
ATOM 2824 C CA . LYS A 1 355 ? -26.181 26.906 -11.220 1.00 41.09 355 LYS A CA 1
ATOM 2825 C C . LYS A 1 355 ? -24.863 27.590 -10.840 1.00 41.09 355 LYS A C 1
ATOM 2827 O O . LYS A 1 355 ? -24.883 28.738 -10.424 1.00 41.09 355 LYS A O 1
ATOM 2832 N N . THR A 1 356 ? -23.727 26.901 -10.927 1.00 51.78 356 THR A N 1
ATOM 2833 C CA . THR A 1 356 ? -22.428 27.534 -10.613 1.00 51.78 356 THR A CA 1
ATOM 2834 C C . THR A 1 356 ? -21.272 26.773 -11.268 1.00 51.78 356 THR A C 1
ATOM 2836 O O . THR A 1 356 ? -20.527 26.049 -10.627 1.00 51.78 356 THR A O 1
ATOM 2839 N N . LYS A 1 357 ? -21.131 26.912 -12.595 1.00 48.56 357 LYS A N 1
ATOM 2840 C CA . LYS A 1 357 ? -20.052 26.282 -13.387 1.00 48.56 357 LYS A CA 1
ATOM 2841 C C . LYS A 1 357 ? -18.691 26.988 -13.276 1.00 48.56 357 LYS A C 1
ATOM 2843 O O . LYS A 1 357 ? -17.677 26.364 -13.560 1.00 48.56 357 LYS A O 1
ATOM 2848 N N . GLU A 1 358 ? -18.653 28.270 -12.910 1.00 46.97 358 GLU A N 1
ATOM 2849 C CA . GLU A 1 358 ? -17.438 29.098 -13.043 1.00 46.97 358 GLU A CA 1
ATOM 2850 C C . GLU A 1 358 ? -16.492 29.068 -11.835 1.00 46.97 358 GLU A C 1
ATOM 2852 O O . GLU A 1 358 ? -15.328 29.432 -11.977 1.00 46.97 358 GLU A O 1
ATOM 2857 N N . SER A 1 359 ? -16.954 28.635 -10.658 1.00 48.12 359 SER A N 1
ATOM 2858 C CA . SER A 1 359 ? -16.119 28.641 -9.446 1.00 48.12 359 SER A CA 1
ATOM 2859 C C . SER A 1 359 ? -15.148 27.458 -9.409 1.00 48.12 359 SER A C 1
ATOM 2861 O O . SER A 1 359 ? -13.961 27.655 -9.174 1.00 48.12 359 SER A O 1
ATOM 2863 N N . GLY A 1 360 ? -15.626 26.241 -9.703 1.00 45.50 360 GLY A N 1
ATOM 2864 C CA . GLY A 1 360 ? -14.813 25.023 -9.599 1.00 45.50 360 GLY A CA 1
ATOM 2865 C C . GLY A 1 360 ? -13.644 24.962 -10.589 1.00 45.50 360 GLY A C 1
ATOM 2866 O O . GLY A 1 360 ? -12.573 24.479 -10.237 1.00 45.50 360 GLY A O 1
ATOM 2867 N N . LEU A 1 361 ? -13.804 25.512 -11.799 1.00 51.97 361 LEU A N 1
ATOM 2868 C CA . LEU A 1 361 ? -12.721 25.574 -12.792 1.00 51.97 361 LEU A CA 1
ATOM 2869 C C . LEU A 1 361 ? -11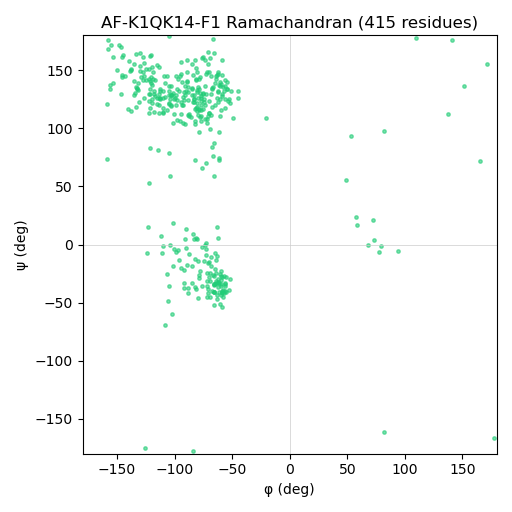.590 26.516 -12.350 1.00 51.97 361 LEU A C 1
ATOM 2871 O O . LEU A 1 361 ? -10.427 26.154 -12.461 1.00 51.97 361 LEU A O 1
ATOM 2875 N N . LYS A 1 362 ? -11.919 27.668 -11.747 1.00 53.31 362 LYS A N 1
ATOM 2876 C CA . LYS A 1 362 ? -10.913 28.606 -11.213 1.00 53.31 362 LYS A CA 1
ATOM 2877 C C . LYS A 1 362 ? -10.132 28.016 -10.037 1.00 53.31 362 LYS A C 1
ATOM 2879 O O . LYS A 1 362 ? -8.952 28.307 -9.877 1.00 53.31 362 LYS A O 1
ATOM 2884 N N . THR A 1 363 ? -10.776 27.190 -9.210 1.00 53.53 363 THR A N 1
ATOM 2885 C CA . THR A 1 363 ? -10.098 26.475 -8.119 1.00 53.53 363 THR A CA 1
ATOM 2886 C C . THR A 1 363 ? -9.187 25.367 -8.647 1.00 53.53 363 THR A C 1
ATOM 2888 O O . THR A 1 363 ? -8.086 25.202 -8.130 1.00 53.53 363 THR A O 1
ATOM 2891 N N . LEU A 1 364 ? -9.598 24.649 -9.697 1.00 48.38 364 LEU A N 1
ATOM 2892 C CA . LEU A 1 364 ? -8.754 23.654 -10.365 1.00 48.38 364 LEU A CA 1
ATOM 2893 C C . LEU A 1 364 ? -7.513 24.286 -11.008 1.00 48.38 364 LEU A C 1
ATOM 2895 O O . LEU A 1 364 ? -6.420 23.772 -10.790 1.00 48.38 364 LEU A O 1
ATOM 2899 N N . ASP A 1 365 ? -7.666 25.429 -11.686 1.00 50.97 365 ASP A N 1
ATOM 2900 C CA . ASP A 1 365 ? -6.543 26.186 -12.261 1.00 50.97 365 ASP A CA 1
ATOM 2901 C C . ASP A 1 365 ? -5.553 26.659 -11.178 1.00 50.97 365 ASP A C 1
ATOM 2903 O O . ASP A 1 365 ? -4.342 26.719 -11.392 1.00 50.97 365 ASP A O 1
ATOM 2907 N N . LEU A 1 366 ? -6.045 26.978 -9.976 1.00 50.22 366 LEU A N 1
ATOM 2908 C CA . LEU A 1 366 ? -5.189 27.346 -8.849 1.00 50.22 366 LEU A CA 1
ATOM 2909 C C . LEU A 1 366 ? -4.407 26.134 -8.315 1.00 50.22 366 LEU A C 1
ATOM 2911 O O . LEU A 1 366 ? -3.216 26.249 -8.042 1.00 50.22 366 LEU A O 1
ATOM 2915 N N . ILE A 1 367 ? -5.049 24.965 -8.210 1.00 45.81 367 ILE A N 1
ATOM 2916 C CA . ILE A 1 367 ? -4.415 23.719 -7.747 1.00 45.81 367 ILE A CA 1
ATOM 2917 C C . ILE A 1 367 ? -3.348 23.245 -8.744 1.00 45.81 367 ILE A C 1
ATOM 2919 O O . ILE A 1 367 ? -2.263 22.849 -8.324 1.00 45.81 367 ILE A O 1
ATOM 2923 N N . THR A 1 368 ? -3.608 23.336 -10.052 1.00 48.00 368 THR A N 1
ATOM 2924 C CA . THR A 1 368 ? -2.614 23.000 -11.088 1.00 48.00 368 THR A CA 1
ATOM 2925 C C . THR A 1 368 ? -1.402 23.931 -11.052 1.00 48.00 368 THR A C 1
ATOM 2927 O O . THR A 1 368 ? -0.292 23.480 -11.319 1.00 48.00 368 THR A O 1
ATOM 2930 N N . ASN A 1 369 ? -1.591 25.204 -10.685 1.00 36.97 369 ASN A N 1
ATOM 2931 C CA . ASN A 1 369 ? -0.506 26.187 -10.595 1.00 36.97 369 ASN A CA 1
ATOM 2932 C C . ASN A 1 369 ? 0.333 26.055 -9.311 1.00 36.97 369 ASN A C 1
ATOM 2934 O O . ASN A 1 369 ? 1.524 26.348 -9.341 1.00 36.97 369 ASN A O 1
ATOM 2938 N N . ILE A 1 370 ? -0.244 25.575 -8.202 1.00 39.06 370 ILE A N 1
ATOM 2939 C CA . ILE A 1 370 ? 0.496 25.320 -6.948 1.00 39.06 370 ILE A CA 1
ATOM 2940 C C . ILE A 1 370 ? 1.442 24.112 -7.085 1.00 39.06 370 ILE A C 1
ATOM 2942 O O . ILE A 1 370 ? 2.491 24.078 -6.452 1.00 39.06 370 ILE A O 1
ATOM 2946 N N . SER A 1 371 ? 1.136 23.136 -7.948 1.00 36.41 371 SER A N 1
ATOM 2947 C CA . SER A 1 371 ? 2.033 21.996 -8.215 1.00 36.41 371 SER A CA 1
ATOM 2948 C C . SER A 1 371 ? 3.267 22.333 -9.071 1.00 36.41 371 SER A C 1
ATOM 2950 O O . SER A 1 371 ? 4.057 21.433 -9.344 1.00 36.41 371 SER A O 1
ATOM 2952 N N . LEU A 1 372 ? 3.440 23.589 -9.504 1.00 33.31 372 LEU A N 1
ATOM 2953 C CA . LEU A 1 372 ? 4.538 24.033 -10.377 1.00 33.31 372 LEU A CA 1
ATOM 2954 C C . LEU A 1 372 ? 5.548 24.972 -9.689 1.00 33.31 372 LEU A C 1
ATOM 2956 O O . LEU A 1 372 ? 6.417 25.518 -10.365 1.00 33.31 372 LEU A O 1
ATOM 2960 N N . THR A 1 373 ? 5.453 25.180 -8.374 1.00 30.67 373 THR A N 1
ATOM 2961 C CA . THR A 1 373 ? 6.401 26.011 -7.609 1.00 30.67 373 THR A CA 1
ATOM 2962 C C . THR A 1 373 ? 7.391 25.151 -6.819 1.00 30.67 373 THR A C 1
ATOM 2964 O O . THR A 1 373 ? 6.973 24.190 -6.179 1.00 30.67 373 THR A O 1
ATOM 2967 N N . ASP A 1 374 ? 8.677 25.525 -6.845 1.00 31.62 374 ASP A N 1
ATOM 2968 C CA . ASP A 1 374 ? 9.861 24.823 -6.292 1.00 31.62 374 ASP A CA 1
ATOM 2969 C C . ASP A 1 374 ? 9.896 24.628 -4.755 1.00 31.62 374 ASP A C 1
ATOM 2971 O O . ASP A 1 374 ? 10.939 24.297 -4.188 1.00 31.62 374 ASP A O 1
ATOM 2975 N N . ASP A 1 375 ? 8.779 24.813 -4.057 1.00 32.12 375 ASP A N 1
ATOM 2976 C CA . ASP A 1 375 ? 8.714 24.601 -2.614 1.00 32.12 375 ASP A CA 1
ATOM 2977 C C . ASP A 1 375 ? 8.498 23.110 -2.304 1.00 32.12 375 ASP A C 1
ATOM 2979 O O . ASP A 1 375 ? 7.586 22.469 -2.834 1.00 32.12 375 ASP A O 1
ATOM 2983 N N . GLU A 1 376 ? 9.343 22.544 -1.432 1.00 29.44 376 GLU A N 1
ATOM 2984 C CA . GLU A 1 376 ? 9.241 21.147 -0.995 1.00 29.44 376 GLU A CA 1
ATOM 2985 C C . GLU A 1 376 ? 7.813 20.815 -0.515 1.00 29.44 376 GLU A C 1
ATOM 2987 O O . GLU A 1 376 ? 7.247 21.551 0.306 1.00 29.44 376 GLU A O 1
ATOM 2992 N N . PRO A 1 377 ? 7.215 19.694 -0.965 1.00 30.39 377 PRO A N 1
ATOM 2993 C CA . PRO A 1 377 ? 5.891 19.303 -0.518 1.00 30.39 377 PRO A CA 1
ATOM 2994 C C . PRO A 1 377 ? 5.961 18.886 0.952 1.00 30.39 377 PRO A C 1
ATOM 2996 O O . PRO A 1 377 ? 6.343 17.769 1.294 1.00 30.39 377 PRO A O 1
ATOM 2999 N N . ALA A 1 378 ? 5.571 19.793 1.844 1.00 27.84 378 ALA A N 1
ATOM 3000 C CA . ALA A 1 378 ? 5.276 19.440 3.221 1.00 27.84 378 ALA A CA 1
ATOM 3001 C C . ALA A 1 378 ? 4.125 18.419 3.228 1.00 27.84 378 ALA A C 1
ATOM 3003 O O . ALA A 1 378 ? 3.056 18.685 2.671 1.00 27.84 378 ALA A O 1
ATOM 3004 N N . ASP A 1 379 ? 4.345 17.272 3.875 1.00 31.47 379 ASP A N 1
ATOM 3005 C CA . ASP A 1 379 ? 3.378 16.191 4.114 1.00 31.47 379 ASP A CA 1
ATOM 3006 C C . ASP A 1 379 ? 2.184 16.703 4.956 1.00 31.47 379 ASP A C 1
ATOM 3008 O O . ASP A 1 379 ? 2.060 16.464 6.156 1.00 31.47 379 ASP A O 1
ATOM 3012 N N . ARG A 1 380 ? 1.289 17.479 4.336 1.00 30.88 380 ARG A N 1
ATOM 3013 C CA . ARG A 1 380 ? 0.125 18.107 4.989 1.00 30.88 380 ARG A CA 1
ATOM 3014 C C . ARG A 1 380 ? -1.142 17.255 4.943 1.00 30.88 380 ARG A C 1
ATOM 3016 O O . ARG A 1 380 ? -2.183 17.684 5.437 1.00 30.88 380 ARG A O 1
ATOM 3023 N N . PHE A 1 381 ? -1.069 16.027 4.427 1.00 37.50 381 PHE A N 1
ATOM 3024 C CA . PHE A 1 381 ? -2.216 15.108 4.388 1.00 37.50 381 PHE A CA 1
ATOM 3025 C C . PHE A 1 381 ? -2.709 14.663 5.777 1.00 37.50 381 PHE A C 1
ATOM 3027 O O . PHE A 1 381 ? -3.767 14.048 5.877 1.00 37.50 381 PHE A O 1
ATOM 3034 N N . ILE A 1 382 ? -1.996 15.013 6.854 1.00 37.72 382 ILE A N 1
ATOM 3035 C CA . ILE A 1 382 ? -2.408 14.734 8.237 1.00 37.72 382 ILE A CA 1
ATOM 3036 C C . ILE A 1 382 ? -3.134 15.927 8.901 1.00 37.72 382 ILE A C 1
ATOM 3038 O O . ILE A 1 382 ? -3.793 15.731 9.920 1.00 37.72 382 ILE A O 1
ATOM 3042 N N . GLU A 1 383 ? -3.111 17.143 8.337 1.00 31.67 383 GLU A N 1
ATOM 3043 C CA . GLU A 1 383 ? -3.533 18.349 9.083 1.00 31.67 383 GLU A CA 1
ATOM 3044 C C . GLU A 1 383 ? -4.846 19.022 8.652 1.00 31.67 383 GLU A C 1
ATOM 3046 O O . GLU A 1 383 ? -5.288 19.955 9.321 1.00 31.67 383 GLU A O 1
ATOM 3051 N N . SER A 1 384 ? -5.550 18.545 7.623 1.00 34.88 384 SER A N 1
ATOM 3052 C CA . SER A 1 384 ? -6.881 19.087 7.279 1.00 34.88 384 SER A CA 1
ATOM 3053 C C . SER A 1 384 ? -8.005 18.146 7.706 1.00 34.88 384 SER A C 1
ATOM 3055 O O . SER A 1 384 ? -8.509 17.344 6.930 1.00 34.88 384 SER A O 1
ATOM 3057 N N . ASP A 1 385 ? -8.308 18.192 9.005 1.00 35.94 385 ASP A N 1
ATOM 3058 C CA . ASP A 1 385 ? -9.660 18.133 9.590 1.00 35.94 385 ASP A CA 1
ATOM 3059 C C . ASP A 1 385 ? -9.526 17.850 11.091 1.00 35.94 385 ASP A C 1
ATOM 3061 O O . ASP A 1 385 ? -9.814 16.759 11.600 1.00 35.94 385 ASP A O 1
ATOM 3065 N N . SER A 1 386 ? -9.064 18.867 11.816 1.00 34.75 386 SER A N 1
ATOM 3066 C CA . SER A 1 386 ? -9.237 18.975 13.257 1.00 34.75 386 SER A CA 1
ATOM 3067 C C . SER A 1 386 ? -10.699 19.311 13.570 1.00 34.75 386 SER A C 1
ATOM 3069 O O . SER A 1 386 ? -11.024 20.375 14.092 1.00 34.75 386 SER A O 1
ATOM 3071 N N . ASP A 1 387 ? -11.594 18.343 13.349 1.00 32.97 387 ASP A N 1
ATOM 3072 C CA . ASP A 1 387 ? -12.707 18.192 14.281 1.00 32.97 387 ASP A CA 1
ATOM 3073 C C . ASP A 1 387 ? -12.053 17.887 15.622 1.00 32.97 387 ASP A C 1
ATOM 3075 O O . ASP A 1 387 ? -11.597 16.772 15.889 1.00 32.97 387 ASP A O 1
ATOM 3079 N N . SER A 1 388 ? -11.893 18.941 16.416 1.00 32.84 388 SER A N 1
ATOM 3080 C CA . SER A 1 388 ? -11.278 18.916 17.730 1.00 32.84 388 SER A CA 1
ATOM 3081 C C . SER A 1 388 ? -12.153 18.106 18.681 1.00 32.84 388 SER A C 1
ATOM 3083 O O . SER A 1 388 ? -12.810 18.617 19.583 1.00 32.84 388 SER A O 1
ATOM 3085 N N . ILE A 1 389 ? -12.100 16.784 18.540 1.00 37.47 389 ILE A N 1
ATOM 3086 C CA . ILE A 1 389 ? -12.245 15.907 19.686 1.00 37.47 389 ILE A CA 1
ATOM 3087 C C . ILE A 1 389 ? -10.982 16.168 20.497 1.00 37.47 389 ILE A C 1
ATOM 3089 O O . ILE A 1 389 ? -9.969 15.482 20.354 1.00 37.47 389 ILE A O 1
ATOM 3093 N N . GLN A 1 390 ? -11.024 17.230 21.309 1.00 29.08 390 GLN A N 1
ATOM 3094 C CA . GLN A 1 390 ? -10.125 17.357 22.438 1.00 29.08 390 GLN A CA 1
ATOM 3095 C C . GLN A 1 390 ? -10.126 15.986 23.104 1.00 29.08 390 GLN A C 1
ATOM 3097 O O . GLN A 1 390 ? -11.193 15.432 23.389 1.00 29.08 390 GLN A O 1
ATOM 3102 N N . SER A 1 391 ? -8.937 15.416 23.291 1.00 33.84 391 SER A N 1
ATOM 3103 C CA . SER A 1 391 ? -8.723 14.323 24.227 1.00 33.84 391 SER A CA 1
ATOM 3104 C C . SER A 1 391 ? -9.070 14.866 25.613 1.00 33.84 391 SER A C 1
ATOM 3106 O O . SER A 1 391 ? -8.186 15.171 26.406 1.00 33.84 391 SER A O 1
ATOM 3108 N N . THR A 1 392 ? -10.363 15.070 25.872 1.00 30.91 392 THR A N 1
ATOM 3109 C CA . THR A 1 392 ? -10.914 15.318 27.192 1.00 30.91 392 THR A CA 1
ATOM 3110 C C . THR A 1 392 ? -10.408 14.188 28.044 1.00 30.91 392 THR A C 1
ATOM 3112 O O . THR A 1 392 ? -10.571 13.031 27.633 1.00 30.91 392 THR A O 1
ATOM 3115 N N . ASP A 1 393 ? -9.764 14.564 29.148 1.00 35.62 393 ASP A N 1
ATOM 3116 C CA . ASP A 1 393 ? -9.262 13.692 30.194 1.00 35.62 393 ASP A CA 1
ATOM 3117 C C . ASP A 1 393 ? -9.975 12.352 30.146 1.00 35.62 393 ASP A C 1
ATOM 3119 O O . ASP A 1 393 ? -11.177 12.243 30.414 1.00 35.62 393 ASP A O 1
ATOM 3123 N N . GLN A 1 394 ? -9.223 11.335 29.714 1.00 41.53 394 GLN A N 1
ATOM 3124 C CA . GLN A 1 394 ? -9.640 9.961 29.903 1.00 41.53 394 GLN A CA 1
ATOM 3125 C C . GLN A 1 394 ? -10.121 9.888 31.346 1.00 41.53 394 GLN A C 1
ATOM 3127 O O . GLN A 1 394 ? -9.425 10.380 32.236 1.00 41.53 394 GLN A O 1
ATOM 3132 N N . ALA A 1 395 ? -11.294 9.304 31.579 1.00 36.25 395 ALA A N 1
ATOM 3133 C CA . ALA A 1 395 ? -11.746 8.943 32.913 1.00 36.25 395 ALA A CA 1
ATOM 3134 C C . ALA A 1 395 ? -10.831 7.833 33.470 1.00 36.25 395 ALA A C 1
ATOM 3136 O O . ALA A 1 395 ? -11.256 6.721 33.756 1.00 36.25 395 ALA A O 1
ATOM 3137 N N . LYS A 1 396 ? -9.533 8.121 33.569 1.00 41.00 396 LYS A N 1
ATOM 3138 C CA . LYS A 1 396 ? -8.647 7.577 34.564 1.00 41.00 396 LYS A CA 1
ATOM 3139 C C . LYS A 1 396 ? -9.059 8.304 35.841 1.00 41.00 396 LYS A C 1
ATOM 3141 O O . LYS A 1 396 ? -9.005 9.536 35.864 1.00 41.00 396 LYS A O 1
ATOM 3146 N N . PRO A 1 397 ? -9.499 7.601 36.887 1.00 39.75 397 PRO A N 1
ATOM 3147 C CA . PRO A 1 397 ? -9.525 8.188 38.217 1.00 39.75 397 PRO A CA 1
ATOM 3148 C C . PRO A 1 397 ? -8.148 8.818 38.489 1.00 39.75 397 PRO A C 1
ATOM 3150 O O . PRO A 1 397 ? -7.111 8.161 38.544 1.00 39.75 397 PRO A O 1
ATOM 3153 N N . THR A 1 398 ? -8.114 10.142 38.508 1.00 38.56 398 THR A N 1
ATOM 3154 C CA . THR A 1 398 ? -6.895 10.924 38.655 1.00 38.56 398 THR A CA 1
ATOM 3155 C C . THR A 1 398 ? -6.578 10.982 40.148 1.00 38.56 398 THR A C 1
ATOM 3157 O O . THR A 1 398 ? -7.344 11.545 40.922 1.00 38.56 398 THR A O 1
ATOM 3160 N N . ARG A 1 399 ? -5.424 10.401 40.518 1.00 34.28 399 ARG A N 1
ATOM 3161 C CA . ARG A 1 399 ? -4.839 10.239 41.872 1.00 34.28 399 ARG A CA 1
ATOM 3162 C C . ARG A 1 399 ? -5.383 9.058 42.696 1.00 34.28 399 ARG A C 1
ATOM 3164 O O . ARG A 1 399 ? -6.382 9.170 43.393 1.00 34.28 399 ARG A O 1
ATOM 3171 N N . GLY A 1 400 ? -4.633 7.954 42.673 1.00 42.56 400 GLY A N 1
ATOM 3172 C CA . GLY A 1 400 ? -4.790 6.782 43.541 1.00 42.56 400 GLY A CA 1
ATOM 3173 C C . GLY A 1 400 ? -3.888 5.631 43.078 1.00 42.56 400 GLY A C 1
ATOM 3174 O O . GLY A 1 400 ? -3.509 5.580 41.909 1.00 42.56 400 GLY A O 1
ATOM 3175 N N . ILE A 1 401 ? -3.513 4.719 43.979 1.00 52.09 401 ILE A N 1
ATOM 3176 C CA . ILE A 1 401 ? -2.949 3.417 43.587 1.00 52.09 401 ILE A CA 1
ATOM 3177 C C . ILE A 1 401 ? -4.133 2.558 43.136 1.00 52.09 401 ILE A C 1
ATOM 3179 O O . ILE A 1 401 ? -5.013 2.271 43.946 1.00 52.09 401 ILE A O 1
ATOM 3183 N N . PHE A 1 402 ? -4.167 2.176 41.859 1.00 58.56 402 PHE A N 1
ATOM 3184 C CA . PHE A 1 402 ? -5.205 1.303 41.311 1.00 58.56 402 PHE A CA 1
ATOM 3185 C C . PHE A 1 402 ? -4.748 -0.145 41.367 1.00 58.56 402 PHE A C 1
ATOM 3187 O O . PHE A 1 402 ? -3.672 -0.473 40.864 1.00 58.56 402 PHE A O 1
ATOM 3194 N N . LYS A 1 403 ? -5.567 -1.015 41.956 1.00 64.06 403 LYS A N 1
ATOM 3195 C CA . LYS A 1 403 ? -5.367 -2.466 41.899 1.00 64.06 403 LYS A CA 1
ATOM 3196 C C . LYS A 1 403 ? -6.550 -3.099 41.175 1.00 64.06 403 LYS A C 1
ATOM 3198 O O . LYS A 1 403 ? -7.701 -2.835 41.523 1.00 64.06 403 LYS A O 1
ATOM 3203 N N . LEU A 1 404 ? -6.261 -3.906 40.155 1.00 67.00 404 LEU A N 1
ATOM 3204 C CA . LEU A 1 404 ? -7.265 -4.760 39.527 1.00 67.00 404 LEU A CA 1
ATOM 3205 C C . LEU A 1 404 ? -7.628 -5.864 40.522 1.00 67.00 404 LEU A C 1
ATOM 3207 O O . LEU A 1 404 ? -6.749 -6.580 40.997 1.00 67.00 404 LEU A O 1
ATOM 3211 N N . LEU A 1 405 ? -8.909 -5.971 40.852 1.00 66.00 405 LEU A N 1
ATOM 3212 C CA . LEU A 1 405 ? -9.427 -7.035 41.708 1.00 66.00 405 LEU A CA 1
ATOM 3213 C C . LEU A 1 405 ? -9.821 -8.267 40.902 1.00 66.00 405 LEU A C 1
ATOM 3215 O O . LEU A 1 405 ? -9.609 -9.391 41.339 1.00 66.00 405 LEU A O 1
ATOM 3219 N N . GLU A 1 406 ? -10.461 -8.041 39.760 1.00 75.31 406 GLU A N 1
ATOM 3220 C CA . GLU A 1 406 ? -11.138 -9.089 39.011 1.00 75.31 406 GLU A CA 1
ATOM 3221 C C . GLU A 1 406 ? -11.237 -8.673 37.544 1.00 75.31 406 GLU A C 1
ATOM 3223 O O . GLU A 1 406 ? -11.574 -7.522 37.253 1.00 75.31 406 GLU A O 1
ATOM 3228 N N . LEU A 1 407 ? -10.971 -9.612 36.635 1.00 78.44 407 LEU A N 1
ATOM 3229 C CA . LEU A 1 407 ? -11.214 -9.482 35.202 1.00 78.44 407 LEU A CA 1
ATOM 3230 C C . LEU A 1 407 ? -12.139 -10.622 34.787 1.00 78.44 407 LEU A C 1
ATOM 3232 O O . LEU A 1 407 ? -11.752 -11.787 34.845 1.00 78.44 407 LEU A O 1
ATOM 3236 N N . THR A 1 408 ? -13.362 -10.294 34.390 1.00 80.12 408 THR A N 1
ATOM 3237 C CA . THR A 1 408 ? -14.365 -11.284 33.984 1.00 80.12 408 THR A CA 1
ATOM 3238 C C . THR A 1 408 ? -14.749 -11.087 32.533 1.00 80.12 408 THR A C 1
ATOM 3240 O O . THR A 1 408 ? -14.867 -9.964 32.051 1.00 80.12 408 THR A O 1
ATOM 3243 N N . GLU A 1 409 ? -14.949 -12.182 31.811 1.00 80.12 409 GLU A N 1
ATOM 3244 C CA . GLU A 1 409 ? -15.489 -12.112 30.461 1.00 80.12 409 GLU A CA 1
ATOM 3245 C C . GLU A 1 409 ? -17.000 -11.878 30.507 1.00 80.12 409 GLU A C 1
ATOM 3247 O O . GLU A 1 409 ? -17.748 -12.607 31.167 1.00 80.12 409 GLU A O 1
ATOM 3252 N N . ILE A 1 410 ? -17.461 -10.857 29.787 1.00 81.94 410 ILE A N 1
ATOM 3253 C CA . ILE A 1 410 ? -18.883 -10.549 29.675 1.00 81.94 410 ILE A CA 1
ATOM 3254 C C . ILE A 1 410 ? -19.475 -11.528 28.660 1.00 81.94 410 ILE A C 1
ATOM 3256 O O . ILE A 1 410 ? -19.394 -11.323 27.448 1.00 81.94 410 ILE A O 1
ATOM 3260 N N . LYS A 1 411 ? -20.074 -12.617 29.155 1.00 72.00 411 LYS A N 1
ATOM 3261 C CA . LYS A 1 411 ? -20.775 -13.590 28.308 1.00 72.00 411 LYS A CA 1
ATOM 3262 C C . LYS A 1 411 ? -21.991 -12.930 27.657 1.00 72.00 411 LYS A C 1
ATOM 3264 O O . LYS A 1 411 ? -22.917 -12.505 28.351 1.00 72.00 411 LYS A O 1
ATOM 3269 N N . ARG A 1 412 ? -22.035 -12.887 26.322 1.00 55.06 412 ARG A N 1
ATOM 3270 C CA . ARG A 1 412 ? -23.276 -12.566 25.605 1.00 55.06 412 ARG A CA 1
ATOM 3271 C C . ARG A 1 412 ? -24.286 -13.690 25.824 1.00 55.06 412 ARG A C 1
ATOM 3273 O O . ARG A 1 412 ? -23.954 -14.863 25.673 1.00 55.06 412 ARG A O 1
ATOM 3280 N N . LYS A 1 413 ? -25.539 -13.331 26.113 1.00 44.09 413 LYS A N 1
ATOM 3281 C CA . LYS A 1 413 ? -26.662 -14.212 25.769 1.00 44.09 413 LYS A CA 1
ATOM 3282 C C . LYS A 1 413 ? -26.646 -14.328 24.247 1.00 44.09 413 LYS A C 1
ATOM 3284 O O . LYS A 1 413 ? -26.657 -13.284 23.591 1.00 44.09 413 LYS A O 1
ATOM 3289 N N . SER A 1 414 ? -26.556 -15.543 23.698 1.00 34.91 414 SER A N 1
ATOM 3290 C CA . SER A 1 414 ? -26.718 -15.712 22.254 1.00 34.91 414 SER A CA 1
ATOM 3291 C C . SER A 1 414 ? -28.077 -15.122 21.899 1.00 34.91 414 SER A C 1
ATOM 3293 O O . SER A 1 414 ? -29.111 -15.487 22.455 1.00 34.91 414 SER A O 1
ATOM 3295 N N . THR A 1 415 ? -28.051 -14.086 21.078 1.00 36.03 415 THR A N 1
ATOM 3296 C CA . THR A 1 415 ? -29.235 -13.684 20.338 1.00 36.03 415 THR A CA 1
ATOM 3297 C C . THR A 1 415 ? -29.034 -14.370 19.009 1.00 36.03 415 THR A C 1
ATOM 3299 O O . THR A 1 415 ? -28.095 -14.044 18.288 1.00 36.03 415 THR A O 1
ATOM 3302 N N . ASP A 1 416 ? -29.813 -15.427 18.796 1.00 32.00 416 ASP A N 1
ATOM 3303 C CA . ASP A 1 416 ? -29.866 -16.139 17.530 1.00 32.00 416 ASP A CA 1
ATOM 3304 C C . ASP A 1 416 ? -30.162 -15.122 16.419 1.00 32.00 416 ASP A C 1
ATOM 3306 O O . ASP A 1 416 ? -31.149 -14.383 16.499 1.00 32.00 416 ASP A O 1
ATOM 3310 N N .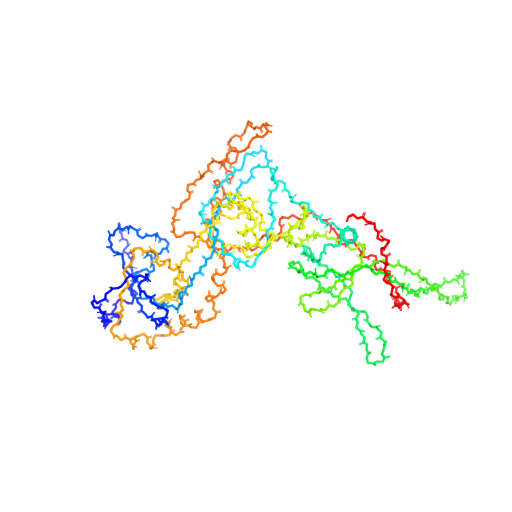 CYS A 1 417 ? -29.279 -15.061 15.426 1.00 29.73 417 CYS A N 1
ATOM 3311 C CA . CYS A 1 417 ? -29.495 -14.463 14.111 1.00 29.73 417 CYS A CA 1
ATOM 3312 C C . CYS A 1 417 ? -28.775 -15.341 13.093 1.00 29.73 417 CYS A C 1
ATOM 3314 O O . CYS A 1 417 ? -27.548 -15.532 13.267 1.00 29.73 417 CYS A O 1
#

Nearest PDB structures (foldseek):
  8etj-assembly1_B  TM=1.421E-01  e=6.128E-01  Schizosaccharomyces pombe
  6uz7-assembly1_AB  TM=1.327E-01  e=3.403E-01  Kluyveromyces lactis
  7z3n-assembly1_LB  TM=1.379E-01  e=1.228E+00  Thermochaetoides thermophila DSM 1495
  8p52-assembly1_A  TM=9.507E-02  e=1.442E+00  Photorhabdus luminescens
  8p51-assembly1_A  TM=8.543E-02  e=1.884E+00  Photorhabdus luminescens